Protein AF-A0A2C9LHH4-F1 (afdb_monomer)

Structure (mmCIF, N/CA/C/O backbone):
data_AF-A0A2C9LHH4-F1
#
_entry.id   AF-A0A2C9LHH4-F1
#
loop_
_atom_site.group_PDB
_atom_site.id
_atom_site.type_symbol
_atom_site.label_atom_id
_atom_site.label_alt_id
_atom_site.label_comp_id
_atom_site.label_asym_id
_atom_site.label_entity_id
_atom_site.label_seq_id
_atom_site.pdbx_PDB_ins_code
_atom_site.Cartn_x
_atom_site.Cartn_y
_atom_site.Cartn_z
_atom_site.occupancy
_atom_site.B_iso_or_equiv
_atom_site.auth_seq_id
_atom_site.auth_comp_id
_atom_site.auth_asym_id
_atom_site.auth_atom_id
_atom_site.pdbx_PDB_model_num
ATOM 1 N N . MET A 1 1 ? -11.444 32.254 -51.076 1.00 38.38 1 MET A N 1
ATOM 2 C CA . MET A 1 1 ? -11.412 30.851 -51.534 1.00 38.38 1 MET A CA 1
ATOM 3 C C . MET A 1 1 ? -9.967 30.468 -51.794 1.00 38.38 1 MET A C 1
ATOM 5 O O . MET A 1 1 ? -9.450 30.752 -52.862 1.00 38.38 1 MET A O 1
ATOM 9 N N . VAL A 1 2 ? -9.313 29.890 -50.790 1.00 32.88 2 VAL A N 1
ATOM 10 C CA . VAL A 1 2 ? -8.103 29.078 -50.950 1.00 32.88 2 VAL A CA 1
ATOM 11 C C . VAL A 1 2 ? -8.390 27.844 -50.107 1.00 32.88 2 VAL A C 1
ATOM 13 O O . VAL A 1 2 ? -8.566 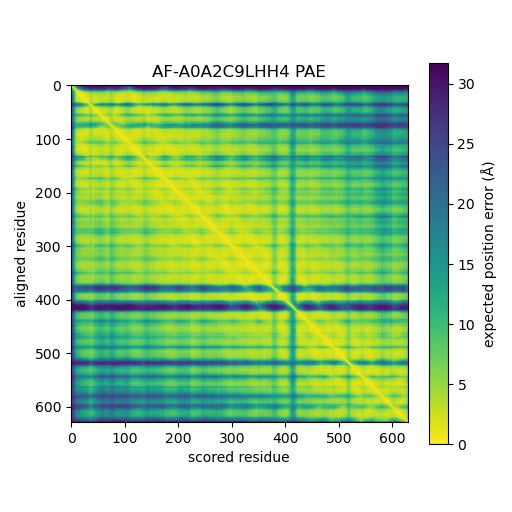27.957 -48.899 1.00 32.88 2 VAL A O 1
ATOM 16 N N . SER A 1 3 ? -8.608 26.716 -50.774 1.00 35.03 3 SER A N 1
ATOM 17 C CA . SER A 1 3 ? -8.897 25.426 -50.159 1.00 35.03 3 SER A CA 1
ATOM 18 C C . SER A 1 3 ? -7.601 24.826 -49.623 1.00 35.03 3 SER A C 1
ATOM 20 O O . SER A 1 3 ? -6.717 24.470 -50.403 1.00 35.03 3 SER A O 1
ATOM 22 N N . SER A 1 4 ? -7.494 24.700 -48.305 1.00 37.16 4 SER A N 1
ATOM 23 C CA . SER A 1 4 ? -6.552 23.794 -47.659 1.00 37.16 4 SER A CA 1
ATOM 24 C C . SER A 1 4 ? -7.013 22.361 -47.927 1.00 37.16 4 SER A C 1
ATOM 26 O O . SER A 1 4 ? -7.948 21.869 -47.301 1.00 37.16 4 SER A O 1
ATOM 28 N N . HIS A 1 5 ? -6.393 21.701 -48.904 1.00 37.91 5 HIS A N 1
ATOM 29 C CA . HIS A 1 5 ? -6.433 20.247 -48.984 1.00 37.91 5 HIS A CA 1
ATOM 30 C C . HIS A 1 5 ? -5.605 19.694 -47.820 1.00 37.91 5 HIS A C 1
ATOM 32 O O . HIS A 1 5 ? -4.391 19.551 -47.933 1.00 37.91 5 HIS A O 1
ATOM 38 N N . GLU A 1 6 ? -6.261 19.406 -46.698 1.00 41.66 6 GLU A N 1
ATOM 39 C CA . GLU A 1 6 ? -5.778 18.401 -45.755 1.00 41.66 6 GLU A CA 1
ATOM 40 C C . GLU A 1 6 ? -5.826 17.058 -46.488 1.00 41.66 6 GLU A C 1
ATOM 42 O O . GLU A 1 6 ? -6.879 16.449 -46.668 1.00 41.66 6 GLU A O 1
ATOM 47 N N . THR A 1 7 ? -4.682 16.624 -47.010 1.00 43.25 7 THR A N 1
ATOM 48 C CA . THR A 1 7 ? -4.471 15.227 -47.377 1.00 43.25 7 THR A CA 1
ATOM 49 C C . THR A 1 7 ? -4.511 14.417 -46.088 1.00 43.25 7 THR A C 1
ATOM 51 O O . THR A 1 7 ? -3.506 14.317 -45.389 1.00 43.25 7 THR A O 1
ATOM 54 N N . THR A 1 8 ? -5.681 13.879 -45.754 1.00 52.53 8 THR A N 1
ATOM 55 C CA . THR A 1 8 ? -5.843 12.862 -44.715 1.00 52.53 8 THR A CA 1
ATOM 56 C C . THR A 1 8 ? -4.966 11.670 -45.098 1.00 52.53 8 THR A C 1
ATOM 58 O O . THR A 1 8 ? -5.272 10.959 -46.058 1.00 52.53 8 THR A O 1
ATOM 61 N N . VAL A 1 9 ? -3.833 11.498 -44.416 1.00 60.69 9 VAL A N 1
ATOM 62 C CA . VAL A 1 9 ? -2.991 10.303 -44.546 1.00 60.69 9 VAL A CA 1
ATOM 63 C C . VAL A 1 9 ? -3.861 9.099 -44.176 1.00 60.69 9 VAL A C 1
ATOM 65 O O . VAL A 1 9 ? -4.566 9.138 -43.170 1.00 60.69 9 VAL A O 1
ATOM 68 N N . ASP A 1 10 ? -3.870 8.057 -45.006 1.00 70.50 10 ASP A N 1
ATOM 69 C CA . ASP A 1 10 ? -4.602 6.824 -44.709 1.00 70.50 10 ASP A CA 1
ATOM 70 C C . ASP A 1 10 ? -3.857 6.045 -43.612 1.00 70.50 10 ASP A C 1
ATOM 72 O O . ASP A 1 10 ? -2.883 5.341 -43.875 1.00 70.50 10 ASP A O 1
ATOM 76 N N . ILE A 1 11 ? -4.286 6.233 -42.361 1.00 79.88 11 ILE A N 1
ATOM 77 C CA . ILE A 1 11 ? -3.689 5.624 -41.159 1.00 79.88 11 ILE A CA 1
ATOM 78 C C . ILE A 1 11 ? -4.316 4.239 -40.879 1.00 79.88 11 ILE A C 1
ATOM 80 O O . ILE A 1 11 ? -3.871 3.518 -39.991 1.00 79.88 11 ILE A O 1
ATOM 84 N N . SER A 1 12 ? -5.302 3.790 -41.668 1.00 84.31 12 SER A N 1
ATOM 85 C CA . SER A 1 12 ? -5.981 2.500 -41.444 1.00 84.31 12 SER A CA 1
ATOM 86 C C . SER A 1 12 ? -5.024 1.300 -41.488 1.00 84.31 12 SER A C 1
ATOM 88 O O . SER A 1 12 ? -5.122 0.384 -40.665 1.00 84.31 12 SER A O 1
ATOM 90 N N . GLY A 1 13 ? -4.042 1.338 -42.394 1.00 89.88 13 GLY A N 1
ATOM 91 C CA . GLY A 1 13 ? -2.984 0.331 -42.475 1.00 89.88 13 GLY A CA 1
ATOM 92 C C . GLY A 1 13 ? -2.048 0.349 -41.263 1.00 89.88 13 GLY A C 1
ATOM 93 O O . GLY A 1 13 ? -1.623 -0.712 -40.812 1.00 89.88 13 GLY A O 1
ATOM 94 N N . LEU A 1 14 ? -1.771 1.530 -40.697 1.00 89.94 14 LEU A N 1
ATOM 95 C CA . LEU A 1 14 ? -0.956 1.662 -39.488 1.00 89.94 14 LEU A CA 1
ATOM 96 C C . LEU A 1 14 ? -1.701 1.132 -38.258 1.00 89.94 14 LEU A C 1
ATOM 98 O O . LEU A 1 14 ? -1.107 0.402 -37.476 1.00 89.94 14 LEU A O 1
ATOM 102 N N . HIS A 1 15 ? -2.995 1.427 -38.118 1.00 90.44 15 HIS A N 1
ATOM 103 C CA . HIS A 1 15 ? -3.811 0.877 -37.032 1.00 90.44 15 HIS A CA 1
ATOM 104 C C . HIS A 1 15 ? -3.910 -0.649 -37.098 1.00 90.44 15 HIS A C 1
ATOM 106 O O . HIS A 1 15 ? -3.752 -1.314 -36.081 1.00 90.44 15 HIS A O 1
ATOM 112 N N . SER A 1 16 ? -4.102 -1.209 -38.297 1.00 92.50 16 SER A N 1
ATOM 113 C CA . SER A 1 16 ? -4.125 -2.668 -38.482 1.00 92.50 16 SER A CA 1
ATOM 114 C C . SER A 1 16 ? -2.784 -3.298 -38.092 1.00 92.50 16 SER A C 1
ATOM 116 O O . SER A 1 16 ? -2.749 -4.297 -37.385 1.00 92.50 16 SER A O 1
ATOM 118 N N . LEU A 1 17 ? -1.671 -2.666 -38.482 1.00 94.00 17 LEU A N 1
ATOM 119 C CA . LEU A 1 17 ? -0.335 -3.110 -38.091 1.00 94.00 17 LEU A CA 1
ATOM 120 C C . LEU A 1 17 ? -0.108 -3.013 -36.573 1.00 94.00 17 LEU A C 1
ATOM 122 O O . LEU A 1 17 ? 0.501 -3.905 -35.991 1.00 94.00 17 LEU A O 1
ATOM 126 N N . GLN A 1 18 ? -0.571 -1.943 -35.925 1.00 93.69 18 GLN A N 1
ATOM 127 C CA . GLN A 1 18 ? -0.469 -1.775 -34.472 1.00 93.69 18 GLN A CA 1
ATOM 128 C C . GLN A 1 18 ? -1.250 -2.864 -33.727 1.00 93.69 18 GLN A C 1
ATOM 130 O O . GLN A 1 18 ? -0.746 -3.391 -32.739 1.00 93.69 18 GLN A O 1
ATOM 135 N N . GLU A 1 19 ? -2.427 -3.239 -34.229 1.00 95.00 19 GLU A N 1
ATOM 136 C CA . GLU A 1 19 ? -3.234 -4.336 -33.688 1.00 95.00 19 GLU A CA 1
ATOM 137 C C . GLU A 1 19 ? -2.517 -5.687 -33.845 1.00 95.00 19 GLU A C 1
ATOM 139 O O . GLU A 1 19 ? -2.386 -6.443 -32.882 1.00 95.00 19 GLU A O 1
ATOM 144 N N . ASP A 1 20 ? -1.961 -5.963 -35.030 1.00 95.56 20 ASP A N 1
ATOM 145 C CA . ASP A 1 20 ? -1.180 -7.179 -35.283 1.00 95.56 20 ASP A CA 1
ATOM 146 C C . ASP A 1 20 ? 0.039 -7.274 -34.347 1.00 95.56 20 ASP A C 1
ATOM 148 O O . ASP A 1 20 ? 0.337 -8.344 -33.803 1.00 95.56 20 ASP A O 1
ATOM 152 N N . ILE A 1 21 ? 0.741 -6.155 -34.132 1.00 95.44 21 ILE A N 1
ATOM 153 C CA . ILE A 1 21 ? 1.886 -6.071 -33.215 1.00 95.44 21 ILE A CA 1
ATOM 154 C C . ILE A 1 21 ? 1.430 -6.298 -31.772 1.00 95.44 21 ILE A C 1
ATOM 156 O O . ILE A 1 21 ? 2.043 -7.104 -31.072 1.00 95.44 21 ILE A O 1
ATOM 160 N N . HIS A 1 22 ? 0.355 -5.637 -31.337 1.00 95.88 22 HIS A N 1
ATOM 161 C CA . HIS A 1 22 ? -0.205 -5.779 -29.995 1.00 95.88 22 HIS A CA 1
ATOM 162 C C . HIS A 1 22 ? -0.493 -7.250 -29.662 1.00 95.88 22 HIS A C 1
ATOM 164 O O . HIS A 1 22 ? 0.057 -7.790 -28.698 1.00 95.88 22 HIS A O 1
ATOM 170 N N . TRP A 1 23 ? -1.262 -7.938 -30.511 1.00 97.12 23 TRP A N 1
ATOM 171 C CA . TRP A 1 23 ? -1.578 -9.354 -30.310 1.00 97.12 23 TRP A CA 1
ATOM 172 C C . TRP A 1 23 ? -0.347 -10.254 -30.388 1.00 97.12 23 TRP A C 1
ATOM 174 O O . TRP A 1 23 ? -0.231 -11.202 -29.612 1.00 97.12 23 TRP A O 1
ATOM 184 N N . SER A 1 24 ? 0.599 -9.954 -31.280 1.00 96.69 24 SER A N 1
ATOM 185 C CA . SER A 1 24 ? 1.842 -10.724 -31.388 1.00 96.69 24 SER A CA 1
ATOM 186 C C . SER A 1 24 ? 2.678 -10.648 -30.108 1.00 96.69 24 SER A C 1
ATOM 188 O O . SER A 1 24 ? 3.210 -11.669 -29.670 1.00 96.69 24 SER A O 1
ATOM 190 N N . ILE A 1 25 ? 2.768 -9.468 -29.483 1.00 96.06 25 ILE A N 1
ATOM 191 C CA . ILE A 1 25 ? 3.493 -9.279 -28.219 1.00 96.06 25 ILE A CA 1
ATOM 192 C C . ILE A 1 25 ? 2.766 -9.993 -27.075 1.00 96.06 25 ILE A C 1
ATOM 194 O O . ILE A 1 25 ? 3.412 -10.708 -26.310 1.00 96.06 25 ILE A O 1
ATOM 198 N N . LEU A 1 26 ? 1.435 -9.883 -26.988 1.00 95.44 26 LEU A N 1
ATOM 199 C CA . LEU A 1 26 ? 0.646 -10.593 -25.973 1.00 95.44 26 LEU A CA 1
ATOM 200 C C . LEU A 1 26 ? 0.826 -12.112 -26.057 1.00 95.44 26 LEU A C 1
ATOM 202 O O . LEU A 1 26 ? 1.041 -12.775 -25.040 1.00 95.44 26 LEU A O 1
ATOM 206 N N . VAL A 1 27 ? 0.770 -12.672 -27.268 1.00 95.69 27 VAL A N 1
ATOM 207 C CA . VAL A 1 27 ? 0.985 -14.108 -27.492 1.00 95.69 27 VAL A CA 1
ATOM 208 C C . VAL A 1 27 ? 2.413 -14.503 -27.121 1.00 95.69 27 VAL A C 1
ATOM 210 O O . VAL A 1 27 ? 2.605 -15.528 -26.471 1.00 95.69 27 VAL A O 1
ATOM 213 N N . ALA A 1 28 ? 3.414 -13.697 -27.487 1.00 94.94 28 ALA A N 1
ATOM 214 C CA . ALA A 1 28 ? 4.804 -13.968 -27.136 1.00 94.94 28 ALA A CA 1
ATOM 215 C C . ALA A 1 28 ? 5.045 -13.925 -25.617 1.00 94.94 28 ALA A C 1
ATOM 217 O O . ALA A 1 28 ? 5.685 -14.831 -25.090 1.00 94.94 28 ALA A O 1
ATOM 218 N N . GLY A 1 29 ? 4.499 -12.931 -24.908 1.00 92.62 29 GLY A N 1
ATOM 219 C CA . GLY A 1 29 ? 4.633 -12.799 -23.452 1.00 92.62 29 GLY A CA 1
ATOM 220 C C . GLY A 1 29 ? 4.033 -13.975 -22.689 1.00 92.62 29 GLY A C 1
ATOM 221 O O . GLY A 1 29 ? 4.702 -14.564 -21.844 1.00 92.62 29 GLY A O 1
ATOM 222 N N . ASN A 1 30 ? 2.814 -14.384 -23.053 1.00 91.94 30 ASN A N 1
ATOM 223 C CA . ASN A 1 30 ? 2.145 -15.532 -22.431 1.00 91.94 30 ASN A CA 1
ATOM 224 C C . ASN A 1 30 ? 2.767 -16.885 -22.816 1.00 91.94 30 ASN A C 1
ATOM 226 O O . ASN A 1 30 ? 2.586 -17.868 -22.106 1.00 91.94 30 ASN A O 1
ATOM 230 N N . LEU A 1 31 ? 3.470 -16.966 -23.950 1.00 93.56 31 LEU A N 1
ATOM 231 C CA . LEU A 1 31 ? 4.183 -18.177 -24.359 1.00 93.56 31 LEU A CA 1
ATOM 232 C C . LEU A 1 31 ? 5.524 -18.324 -23.635 1.00 93.56 31 LEU A C 1
ATOM 234 O O . LEU A 1 31 ? 5.946 -19.445 -23.350 1.00 93.56 31 LEU A O 1
ATOM 238 N N . LEU A 1 32 ? 6.221 -17.208 -23.412 1.00 92.06 32 LEU A N 1
ATOM 239 C CA . LEU A 1 32 ? 7.575 -17.204 -22.868 1.00 92.06 32 LEU A CA 1
ATOM 240 C C . LEU A 1 32 ? 7.605 -17.284 -21.344 1.00 92.06 32 LEU A C 1
ATOM 242 O O . LEU A 1 32 ? 8.550 -17.872 -20.826 1.00 92.06 32 LEU A O 1
ATOM 246 N N . ALA A 1 33 ? 6.622 -16.724 -20.644 1.00 88.62 33 ALA A N 1
ATOM 247 C CA . ALA A 1 33 ? 6.578 -16.704 -19.186 1.00 88.62 33 ALA A CA 1
ATOM 248 C C . ALA A 1 33 ? 5.159 -16.976 -18.671 1.00 88.62 33 ALA A C 1
ATOM 250 O O . ALA A 1 33 ? 4.174 -16.520 -19.266 1.00 88.62 33 ALA A O 1
ATOM 251 N N . ASP A 1 34 ? 5.070 -17.693 -17.551 1.00 82.12 34 ASP A N 1
ATOM 252 C CA . ASP A 1 34 ? 3.823 -17.891 -16.805 1.00 82.12 34 ASP A CA 1
ATOM 253 C C . ASP A 1 34 ? 3.424 -16.606 -16.049 1.00 82.12 34 ASP A C 1
ATOM 255 O O . ASP A 1 34 ? 4.143 -15.610 -16.090 1.00 82.12 34 ASP A O 1
ATOM 259 N N . GLY A 1 35 ? 2.206 -16.566 -15.498 1.00 69.81 35 GLY A N 1
ATOM 260 C CA . GLY A 1 35 ? 1.691 -15.381 -14.800 1.00 69.81 35 GLY A CA 1
ATOM 261 C C . GLY A 1 35 ? 2.098 -15.332 -13.333 1.00 69.81 35 GLY A C 1
ATOM 262 O O . GLY A 1 35 ? 2.216 -16.378 -12.699 1.00 69.81 35 GLY A O 1
ATOM 263 N N . ASP A 1 36 ? 2.236 -14.117 -12.809 1.00 62.34 36 ASP A N 1
ATOM 264 C CA . ASP A 1 36 ? 2.684 -13.832 -11.443 1.00 62.34 36 ASP A CA 1
ATOM 265 C C . ASP A 1 36 ? 1.547 -13.920 -10.417 1.00 62.34 36 ASP A C 1
ATOM 267 O O . ASP A 1 36 ? 1.238 -12.966 -9.706 1.00 62.34 36 ASP A O 1
ATOM 271 N N . ASP A 1 37 ? 0.902 -15.082 -10.311 1.00 60.22 37 ASP A N 1
ATOM 272 C CA . ASP A 1 37 ? -0.078 -15.338 -9.248 1.00 60.22 37 ASP A CA 1
ATOM 273 C C . ASP A 1 37 ? 0.614 -15.950 -8.013 1.00 60.22 37 ASP A C 1
ATOM 275 O O . ASP A 1 37 ? 0.409 -17.111 -7.656 1.00 60.22 37 ASP A O 1
ATOM 279 N N . GLY A 1 38 ? 1.443 -15.148 -7.334 1.00 63.16 38 GLY A N 1
ATOM 280 C CA . GLY A 1 38 ? 1.939 -15.422 -5.974 1.00 63.16 38 GLY A CA 1
ATOM 281 C C . GLY A 1 38 ? 3.236 -16.234 -5.831 1.00 63.16 38 GLY A C 1
ATOM 282 O O . GLY A 1 38 ? 3.714 -16.384 -4.705 1.00 63.16 38 GLY A O 1
ATOM 283 N N . GLU A 1 39 ? 3.833 -16.717 -6.923 1.00 73.69 39 GLU A N 1
ATOM 284 C CA . GLU A 1 39 ? 5.153 -17.371 -6.949 1.00 73.69 39 GLU A CA 1
ATOM 285 C C . GLU A 1 39 ? 6.101 -16.643 -7.915 1.00 73.69 39 GLU A C 1
ATOM 287 O O . GLU A 1 39 ? 5.645 -15.930 -8.804 1.00 73.69 39 GLU A O 1
ATOM 292 N N . THR A 1 40 ? 7.420 -16.816 -7.751 1.00 74.88 40 THR A N 1
ATOM 293 C CA . THR A 1 40 ? 8.404 -16.279 -8.704 1.00 74.88 40 THR A CA 1
ATOM 294 C C . THR A 1 40 ? 8.192 -16.938 -10.072 1.00 74.88 40 THR A C 1
ATOM 296 O O . THR A 1 40 ? 8.244 -18.172 -10.152 1.00 74.88 40 THR A O 1
ATOM 299 N N . PRO A 1 41 ? 7.990 -16.169 -11.152 1.00 82.75 41 PRO A N 1
ATOM 300 C CA . PRO A 1 41 ? 7.796 -16.743 -12.472 1.00 82.75 41 PRO A CA 1
ATOM 301 C C . PRO A 1 41 ? 9.078 -17.435 -12.929 1.00 82.75 41 PRO A C 1
ATOM 303 O O . PRO A 1 41 ? 10.193 -16.968 -12.703 1.00 82.75 41 PRO A O 1
ATOM 306 N N . SER A 1 42 ? 8.916 -18.572 -13.596 1.00 84.44 42 SER A N 1
ATOM 307 C CA . SER A 1 42 ? 10.030 -19.365 -14.112 1.00 84.44 42 SER A CA 1
ATOM 308 C C . SER A 1 42 ? 9.902 -19.558 -15.617 1.00 84.44 42 SER A C 1
ATOM 310 O O . SER A 1 42 ? 8.825 -19.405 -16.199 1.00 84.44 42 SER A O 1
ATOM 312 N N . ILE A 1 43 ? 11.009 -19.909 -16.273 1.00 89.81 43 ILE A N 1
ATOM 313 C CA . ILE A 1 43 ? 10.975 -20.270 -17.689 1.00 89.81 43 ILE A CA 1
ATOM 314 C C . ILE A 1 43 ? 10.189 -21.582 -17.835 1.00 89.81 43 ILE A C 1
ATOM 316 O O . ILE A 1 43 ? 10.610 -22.605 -17.277 1.00 89.81 43 ILE A O 1
ATOM 320 N N . PRO A 1 44 ? 9.123 -21.623 -18.660 1.00 91.50 44 PRO A N 1
ATOM 321 C CA . PRO A 1 44 ? 8.356 -22.838 -18.869 1.00 91.50 44 PRO A CA 1
ATOM 322 C C . PRO A 1 44 ? 9.246 -23.994 -19.335 1.00 91.50 44 PRO A C 1
ATOM 324 O O . PRO A 1 44 ? 10.045 -23.874 -20.272 1.00 91.50 44 PRO A O 1
ATOM 327 N N . SER A 1 45 ? 9.081 -25.165 -18.715 1.00 89.56 45 SER A N 1
ATOM 328 C CA . SER A 1 45 ? 9.953 -26.325 -18.972 1.00 89.56 45 SER A CA 1
ATOM 329 C C . SER A 1 45 ? 9.978 -26.774 -20.443 1.00 89.56 45 SER A C 1
ATOM 331 O O . SER A 1 45 ? 10.973 -27.336 -20.909 1.00 89.56 45 SER A O 1
ATOM 333 N N . SER A 1 46 ? 8.902 -26.520 -21.194 1.00 92.00 46 SER A N 1
ATOM 334 C CA . SER A 1 46 ? 8.810 -26.758 -22.638 1.00 92.00 46 SER A CA 1
ATOM 335 C C . SER A 1 46 ? 9.762 -25.857 -23.433 1.00 92.00 46 SER A C 1
ATOM 337 O O . SER A 1 46 ? 10.445 -26.350 -24.332 1.00 92.00 46 SER A O 1
ATOM 339 N N . ILE A 1 47 ? 9.855 -24.575 -23.072 1.00 93.56 47 ILE A N 1
ATOM 340 C CA . ILE A 1 47 ? 10.737 -23.581 -23.696 1.00 93.56 47 ILE A CA 1
ATOM 341 C C . ILE A 1 47 ? 12.201 -23.905 -23.394 1.00 93.56 47 ILE A C 1
ATOM 343 O O . ILE A 1 47 ? 13.020 -23.954 -24.316 1.00 93.56 47 ILE A O 1
ATOM 347 N N . MET A 1 48 ? 12.518 -24.232 -22.136 1.00 91.38 48 MET A N 1
ATOM 348 C CA . MET A 1 48 ? 13.873 -24.621 -21.733 1.00 91.38 48 MET A CA 1
ATOM 349 C C . MET A 1 48 ? 14.366 -25.849 -22.514 1.00 91.38 48 MET A C 1
ATOM 351 O O . MET A 1 48 ? 15.416 -25.812 -23.159 1.00 91.38 48 MET A O 1
ATOM 355 N N . LYS A 1 49 ? 13.563 -26.925 -22.551 1.00 93.06 49 LYS A N 1
ATOM 356 C CA . LYS A 1 49 ? 13.878 -28.148 -23.314 1.00 93.06 49 LYS A CA 1
ATOM 357 C C . LYS A 1 49 ? 14.021 -27.881 -24.807 1.00 93.06 49 LYS A C 1
ATOM 359 O O . LYS A 1 49 ? 14.876 -28.482 -25.461 1.00 93.06 49 LYS A O 1
ATOM 364 N N . TYR A 1 50 ? 13.194 -26.993 -25.353 1.00 93.94 50 TYR A N 1
ATOM 365 C CA . TYR A 1 50 ? 13.278 -26.620 -26.756 1.00 93.94 50 TYR A CA 1
ATOM 366 C C . TYR A 1 50 ? 14.607 -25.920 -27.068 1.00 93.94 50 TYR A C 1
ATOM 368 O O . TYR A 1 50 ? 15.314 -26.378 -27.967 1.00 93.94 50 TYR A O 1
ATOM 376 N N . SER A 1 51 ? 15.012 -24.912 -26.289 1.00 93.06 51 SER A N 1
ATOM 377 C CA . SER A 1 51 ? 16.313 -24.242 -26.458 1.00 93.06 51 SER A CA 1
ATOM 378 C C . SER A 1 51 ? 17.490 -25.222 -26.302 1.00 93.06 51 SER A C 1
ATOM 380 O O . SER A 1 51 ? 18.380 -25.271 -27.155 1.00 93.06 51 SER A O 1
ATOM 382 N N . ILE A 1 52 ? 17.447 -26.119 -25.305 1.00 92.94 52 ILE A N 1
ATOM 383 C CA . ILE A 1 52 ? 18.460 -27.178 -25.126 1.00 92.94 52 ILE A CA 1
ATOM 384 C C . ILE A 1 52 ? 18.550 -28.078 -26.368 1.00 92.94 52 ILE A C 1
ATOM 386 O O . ILE A 1 52 ? 19.650 -28.384 -26.835 1.00 92.94 52 ILE A O 1
ATOM 390 N N . SER A 1 53 ? 17.413 -28.478 -26.948 1.00 92.31 53 SER A N 1
ATOM 391 C CA . SER A 1 53 ? 17.381 -29.348 -28.133 1.00 92.31 53 SER A CA 1
ATOM 392 C C . SER A 1 53 ? 18.027 -28.714 -29.370 1.00 92.31 53 SER A C 1
ATOM 394 O O . SER A 1 53 ? 18.635 -29.420 -30.178 1.00 92.31 53 SER A O 1
ATOM 396 N N . GLN A 1 54 ? 17.929 -27.388 -29.500 1.00 89.50 54 GLN A N 1
ATOM 397 C CA . GLN A 1 54 ? 18.445 -26.643 -30.646 1.00 89.50 54 GLN A CA 1
ATOM 398 C C . GLN A 1 54 ? 19.925 -26.270 -30.503 1.00 89.50 54 GLN A C 1
ATOM 400 O O . GLN A 1 54 ? 20.562 -25.959 -31.507 1.00 89.50 54 GLN A O 1
ATOM 405 N N . SER A 1 55 ? 20.503 -26.366 -29.299 1.00 86.62 55 SER A N 1
ATOM 406 C CA . SER A 1 55 ? 21.893 -25.974 -28.991 1.00 86.62 55 SER A CA 1
ATOM 407 C C . SER A 1 55 ? 22.955 -26.511 -29.966 1.00 86.62 55 SER A C 1
ATOM 409 O O . SER A 1 55 ? 23.970 -25.861 -30.191 1.00 86.62 55 SER A O 1
ATOM 411 N N . LYS A 1 56 ? 22.721 -27.674 -30.591 1.00 84.94 56 LYS A N 1
ATOM 412 C CA . LYS A 1 56 ? 23.637 -28.309 -31.560 1.00 84.94 56 LYS A CA 1
ATOM 413 C C . LYS A 1 56 ? 23.718 -27.599 -32.914 1.00 84.94 56 LYS A C 1
ATOM 415 O O . LYS A 1 56 ? 24.673 -27.830 -33.651 1.00 84.94 56 LYS A O 1
ATOM 420 N N . TYR A 1 57 ? 22.710 -26.804 -33.258 1.00 85.25 57 TYR A N 1
ATOM 421 C CA . TYR A 1 57 ? 22.565 -26.143 -34.559 1.00 85.25 57 TYR A CA 1
ATOM 422 C C . TYR A 1 57 ? 22.750 -24.623 -34.470 1.00 85.25 57 TYR A C 1
ATOM 424 O O . TYR A 1 57 ? 22.646 -23.931 -35.480 1.00 85.25 57 TYR A O 1
ATOM 432 N N . ILE A 1 58 ? 23.016 -24.108 -33.267 1.00 89.25 58 ILE A N 1
ATOM 433 C CA . ILE A 1 58 ? 23.066 -22.679 -32.965 1.00 89.25 58 ILE A CA 1
ATOM 434 C C . ILE A 1 58 ? 24.517 -22.209 -32.845 1.00 89.25 58 ILE A C 1
ATOM 436 O O . ILE A 1 58 ? 25.359 -22.879 -32.248 1.00 89.25 58 ILE A O 1
ATOM 440 N N . ASP A 1 59 ? 24.789 -21.011 -33.358 1.00 89.12 59 ASP A N 1
ATOM 441 C CA . ASP A 1 59 ? 25.991 -20.244 -33.044 1.00 89.12 59 ASP A CA 1
ATOM 442 C C . ASP A 1 59 ? 25.685 -19.255 -31.908 1.00 89.12 59 ASP A C 1
ATOM 444 O O . ASP A 1 59 ? 24.885 -18.318 -32.044 1.00 89.12 59 ASP A O 1
ATOM 448 N N . LEU A 1 60 ? 26.340 -19.465 -30.766 1.00 88.06 60 LEU A N 1
ATOM 449 C CA . LEU A 1 60 ? 26.181 -18.631 -29.578 1.00 88.06 60 LEU A CA 1
ATOM 450 C C . LEU A 1 60 ? 26.578 -17.171 -29.839 1.00 88.06 60 LEU A C 1
ATOM 452 O O . LEU A 1 60 ? 25.908 -16.258 -29.362 1.00 88.06 60 LEU A O 1
ATOM 456 N N . ASN A 1 61 ? 27.620 -16.927 -30.636 1.00 88.81 61 ASN A N 1
ATOM 457 C CA . ASN A 1 61 ? 28.083 -15.567 -30.912 1.00 88.81 61 ASN A CA 1
ATOM 458 C C . ASN A 1 61 ? 27.077 -14.805 -31.776 1.00 88.81 61 ASN A C 1
ATOM 460 O O . ASN A 1 61 ? 26.826 -13.624 -31.537 1.00 88.81 61 ASN A O 1
ATOM 464 N N . LEU A 1 62 ? 26.475 -15.477 -32.765 1.00 87.88 62 LEU A N 1
ATOM 465 C CA . LEU A 1 62 ? 25.397 -14.886 -33.562 1.00 87.88 62 LEU A CA 1
ATOM 466 C C . LEU A 1 62 ? 24.166 -14.604 -32.702 1.00 87.88 62 LEU A C 1
ATOM 468 O O . LEU A 1 62 ? 23.550 -13.551 -32.853 1.00 87.88 62 LEU A O 1
ATOM 472 N N . THR A 1 63 ? 23.852 -15.500 -31.767 1.00 88.75 63 THR A N 1
ATOM 473 C CA . THR A 1 63 ? 22.736 -15.341 -30.828 1.00 88.75 63 THR A CA 1
ATOM 474 C C . THR A 1 63 ? 22.912 -14.110 -29.939 1.00 88.75 63 THR A C 1
ATOM 476 O O . THR A 1 63 ? 22.032 -13.250 -29.895 1.00 88.75 63 THR A O 1
ATOM 479 N N . LEU A 1 64 ? 24.082 -13.962 -29.312 1.00 87.62 64 LEU A N 1
ATOM 480 C CA . LEU A 1 64 ? 24.406 -12.791 -28.494 1.00 87.62 64 LEU A CA 1
ATOM 481 C C . LEU A 1 64 ? 24.444 -11.503 -29.324 1.00 87.62 64 LEU A C 1
ATOM 483 O O . LEU A 1 64 ? 23.971 -10.466 -28.867 1.00 87.62 64 LEU A O 1
ATOM 487 N N . LYS A 1 65 ? 24.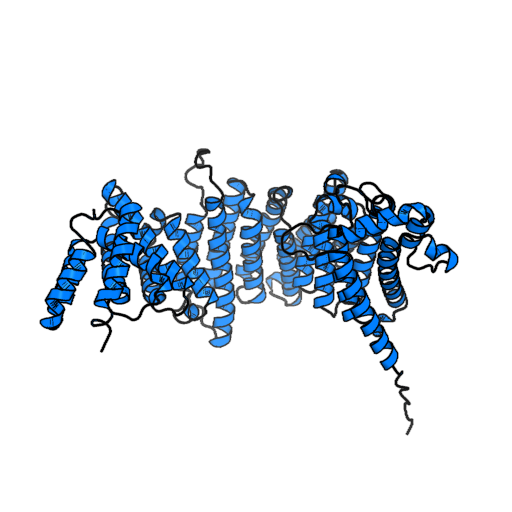935 -11.571 -30.568 1.00 87.19 65 LYS A N 1
ATOM 488 C CA . LYS A 1 65 ? 24.951 -10.424 -31.480 1.00 87.19 65 LYS A CA 1
ATOM 489 C C . LYS A 1 65 ? 23.542 -9.963 -31.852 1.00 87.19 65 LYS A C 1
ATOM 491 O O . LYS A 1 65 ? 23.312 -8.757 -31.874 1.00 87.19 65 LYS A O 1
ATOM 496 N N . ILE A 1 66 ? 22.608 -10.878 -32.146 1.00 87.31 66 ILE A N 1
ATOM 497 C CA . ILE A 1 66 ? 21.203 -10.507 -32.400 1.00 87.31 66 ILE A CA 1
ATOM 498 C C . ILE A 1 66 ? 20.628 -9.772 -31.191 1.00 87.31 66 ILE A C 1
ATOM 500 O O . ILE A 1 66 ? 19.995 -8.733 -31.366 1.00 87.31 66 ILE A O 1
ATOM 504 N N . LEU A 1 67 ? 20.859 -10.306 -29.991 1.00 86.81 67 LEU A N 1
ATOM 505 C CA . LEU A 1 67 ? 20.342 -9.730 -28.757 1.00 86.81 67 LEU A CA 1
ATOM 506 C C . LEU A 1 67 ? 20.883 -8.312 -28.533 1.00 86.81 67 LEU A C 1
ATOM 508 O O . LEU A 1 67 ? 20.104 -7.393 -28.320 1.00 86.81 67 LEU A O 1
ATOM 512 N N . SER A 1 68 ? 22.200 -8.122 -28.656 1.00 85.12 68 SER A N 1
ATOM 513 C CA . SER A 1 68 ? 22.870 -6.853 -28.347 1.00 85.12 68 SER A CA 1
ATOM 514 C C . SER A 1 68 ? 22.785 -5.793 -29.455 1.00 85.12 68 SER A C 1
ATOM 516 O O . SER A 1 68 ? 23.392 -4.729 -29.330 1.00 85.12 68 SER A O 1
ATOM 518 N N . SER A 1 69 ? 22.119 -6.079 -30.580 1.00 86.75 69 SER A N 1
ATOM 519 C CA . SER A 1 69 ? 21.989 -5.143 -31.707 1.00 86.75 69 SER A CA 1
ATOM 520 C C . SER A 1 69 ? 20.562 -5.090 -32.272 1.00 86.75 69 SER A C 1
ATOM 522 O O . SER A 1 69 ? 20.343 -5.396 -33.447 1.00 86.75 69 SER A O 1
ATOM 524 N N . PRO A 1 70 ? 19.572 -4.654 -31.467 1.00 84.38 70 PRO A N 1
ATOM 525 C CA . PRO A 1 70 ? 18.165 -4.654 -31.872 1.00 84.38 70 PRO A CA 1
ATOM 526 C C . PRO A 1 70 ? 17.891 -3.788 -33.117 1.00 84.38 70 PRO A C 1
ATOM 528 O O . PRO A 1 70 ? 17.015 -4.121 -33.914 1.00 84.38 70 PRO A O 1
ATOM 531 N N . GLY A 1 71 ? 18.682 -2.735 -33.351 1.00 79.62 71 GLY A N 1
ATOM 532 C CA . GLY A 1 71 ? 18.556 -1.859 -34.523 1.00 79.62 71 GLY A CA 1
ATOM 533 C C . GLY A 1 71 ? 19.094 -2.432 -35.842 1.00 79.62 71 GLY A C 1
ATOM 534 O O . GLY A 1 71 ? 18.855 -1.854 -36.903 1.00 79.62 71 GLY A O 1
ATOM 535 N N . HIS A 1 72 ? 19.809 -3.563 -35.823 1.00 79.69 72 HIS A N 1
ATOM 536 C CA . HIS A 1 72 ? 20.390 -4.166 -37.025 1.00 79.69 72 HIS A CA 1
ATOM 537 C C . HIS A 1 72 ? 19.657 -5.449 -37.434 1.00 79.69 72 HIS A C 1
ATOM 539 O O . HIS A 1 72 ? 19.505 -6.395 -36.661 1.00 79.69 72 HIS A O 1
ATOM 545 N N . LYS A 1 73 ? 19.236 -5.510 -38.703 1.00 75.56 73 LYS A N 1
ATOM 546 C CA . LYS A 1 73 ? 18.731 -6.747 -39.315 1.00 75.56 73 LYS A CA 1
ATOM 547 C C . LYS A 1 73 ? 19.911 -7.648 -39.677 1.00 75.56 73 LYS A C 1
ATOM 549 O O . LYS A 1 73 ? 20.879 -7.172 -40.269 1.00 75.56 73 LYS A O 1
ATOM 554 N N . LEU A 1 74 ? 19.830 -8.932 -39.332 1.00 70.69 74 LEU A N 1
ATOM 555 C CA . LEU A 1 74 ? 20.779 -9.928 -39.828 1.00 70.69 74 LEU A CA 1
ATOM 556 C C . LEU A 1 74 ? 20.340 -10.456 -41.193 1.00 70.69 74 LEU A C 1
ATOM 558 O O . LEU A 1 74 ? 19.164 -10.394 -41.550 1.00 70.69 74 LEU A O 1
ATOM 562 N N . ASP A 1 75 ? 21.290 -11.015 -41.944 1.00 74.69 75 ASP A N 1
ATOM 563 C CA . ASP A 1 75 ? 20.949 -11.747 -43.160 1.00 74.69 75 ASP A CA 1
ATOM 564 C C . ASP A 1 75 ? 20.108 -12.988 -42.805 1.00 74.69 75 ASP A C 1
ATOM 566 O O . ASP A 1 75 ? 20.477 -13.719 -41.877 1.00 74.69 75 ASP A O 1
ATOM 570 N N . PRO A 1 76 ? 19.056 -13.312 -43.582 1.00 73.31 76 PRO A N 1
ATOM 571 C CA . PRO A 1 76 ? 18.165 -14.443 -43.301 1.00 73.31 76 PRO A CA 1
ATOM 572 C C . PRO A 1 76 ? 18.879 -15.793 -43.130 1.00 73.31 76 PRO A C 1
ATOM 574 O O . PRO A 1 76 ? 18.422 -16.655 -42.384 1.00 73.31 76 PRO A O 1
ATOM 577 N N . ALA A 1 77 ? 20.026 -15.981 -43.792 1.00 70.69 77 ALA A N 1
ATOM 578 C CA . ALA A 1 77 ? 20.840 -17.191 -43.672 1.00 70.69 77 ALA A CA 1
ATOM 579 C C . ALA A 1 77 ? 21.471 -17.359 -42.276 1.00 70.69 77 ALA A C 1
ATOM 581 O O . ALA A 1 77 ? 21.631 -18.481 -41.805 1.00 70.69 77 ALA A O 1
ATOM 582 N N . HIS A 1 78 ? 21.807 -16.255 -41.605 1.00 76.38 78 HIS A N 1
ATOM 583 C CA . HIS A 1 78 ? 22.395 -16.265 -40.264 1.00 76.38 78 HIS A CA 1
ATOM 584 C C . HIS A 1 78 ? 21.323 -16.345 -39.166 1.00 76.38 78 HIS A C 1
ATOM 586 O O . HIS A 1 78 ? 21.609 -16.831 -38.076 1.00 76.38 78 HIS A O 1
ATOM 592 N N . GLU A 1 79 ? 20.079 -15.942 -39.454 1.00 76.56 79 GLU A N 1
ATOM 593 C CA . GLU A 1 79 ? 18.954 -16.024 -38.509 1.00 76.56 79 GLU A CA 1
ATOM 594 C C . GLU A 1 79 ? 18.492 -17.457 -38.213 1.00 76.56 79 GLU A C 1
ATOM 596 O O . GLU A 1 79 ? 17.820 -17.681 -37.204 1.00 76.56 79 GLU A O 1
ATOM 601 N N . MET A 1 80 ? 18.817 -18.424 -39.079 1.00 79.00 80 MET A N 1
ATOM 602 C CA . MET A 1 80 ? 18.504 -19.843 -38.853 1.00 79.00 80 MET A CA 1
ATOM 603 C C . MET A 1 80 ? 19.452 -20.504 -37.844 1.00 79.00 80 MET A C 1
ATOM 605 O O . MET A 1 80 ? 19.096 -21.528 -37.272 1.00 79.00 80 MET A O 1
ATOM 609 N N . ASN A 1 81 ? 20.618 -19.898 -37.600 1.00 86.00 81 ASN A N 1
ATOM 610 C CA . ASN A 1 81 ? 21.636 -20.397 -36.673 1.00 86.00 81 ASN A CA 1
ATOM 611 C C . ASN A 1 81 ? 21.568 -19.700 -35.303 1.00 86.00 81 ASN A C 1
ATOM 613 O O . ASN A 1 81 ? 22.515 -19.788 -34.527 1.00 86.00 81 ASN A O 1
ATOM 617 N N . VAL A 1 82 ? 20.491 -18.966 -35.014 1.00 89.31 82 VAL A N 1
ATOM 618 C CA . VAL A 1 82 ? 20.274 -18.306 -33.721 1.00 89.31 82 VAL A CA 1
ATOM 619 C C . VAL A 1 82 ? 19.255 -19.082 -32.906 1.00 89.31 82 VAL A C 1
ATOM 621 O O . VAL A 1 82 ? 18.299 -19.624 -33.464 1.00 89.31 82 VAL A O 1
ATOM 624 N N . ASP A 1 83 ? 19.448 -19.109 -31.586 1.00 92.56 83 ASP A N 1
ATOM 625 C CA . ASP A 1 83 ? 18.471 -19.691 -30.675 1.00 92.56 83 ASP A CA 1
ATOM 626 C C . ASP A 1 83 ? 17.068 -19.102 -30.922 1.00 92.56 83 ASP A C 1
ATOM 628 O O . ASP A 1 83 ? 16.895 -17.880 -30.857 1.00 92.56 83 ASP A O 1
ATOM 632 N N . PRO A 1 84 ? 16.051 -19.931 -31.228 1.00 91.88 84 PRO A N 1
ATOM 633 C CA . PRO A 1 84 ? 14.747 -19.404 -31.609 1.00 91.88 84 PRO A CA 1
ATOM 634 C C . PRO A 1 84 ? 14.021 -18.662 -30.480 1.00 91.88 84 PRO A C 1
ATOM 636 O O . PRO A 1 84 ? 13.218 -17.780 -30.784 1.00 91.88 84 PRO A O 1
ATOM 639 N N . VAL A 1 85 ? 14.292 -19.000 -29.213 1.00 93.94 85 VAL A N 1
ATOM 640 C CA . VAL A 1 85 ? 13.701 -18.332 -28.042 1.00 93.94 85 VAL A CA 1
ATOM 641 C C . VAL A 1 85 ? 14.298 -16.934 -27.919 1.00 93.94 85 VAL A C 1
ATOM 643 O O . VAL A 1 85 ? 13.566 -15.947 -27.903 1.00 93.94 85 VAL A O 1
ATOM 646 N N . ILE A 1 86 ? 15.628 -16.826 -27.962 1.00 92.19 86 ILE A N 1
ATOM 647 C CA . ILE A 1 86 ? 16.323 -15.529 -27.927 1.00 92.19 86 ILE A CA 1
ATOM 648 C C . ILE A 1 86 ? 15.980 -14.688 -29.158 1.00 92.19 86 ILE A C 1
ATOM 650 O O . ILE A 1 86 ? 15.839 -13.475 -29.052 1.00 92.19 86 ILE A O 1
ATOM 654 N N . ARG A 1 87 ? 15.778 -15.308 -30.325 1.00 92.00 87 ARG A N 1
ATOM 655 C CA . ARG A 1 87 ? 15.339 -14.600 -31.534 1.00 92.00 87 ARG A CA 1
ATOM 656 C C . ARG A 1 87 ? 13.953 -13.971 -31.370 1.00 92.00 87 ARG A C 1
ATOM 658 O O . ARG A 1 87 ? 13.743 -12.875 -31.887 1.00 92.00 87 ARG A O 1
ATOM 665 N N . LEU A 1 88 ? 13.028 -14.642 -30.678 1.00 93.19 88 LEU A N 1
ATOM 666 C CA . LEU A 1 88 ? 11.702 -14.098 -30.372 1.00 93.19 88 LEU A CA 1
ATOM 667 C C . LEU A 1 88 ? 11.802 -12.924 -29.387 1.00 93.19 88 LEU A C 1
ATOM 669 O O . LEU A 1 88 ? 11.251 -11.863 -29.663 1.00 93.19 88 LEU A O 1
ATOM 673 N N . ILE A 1 89 ? 12.578 -13.077 -28.309 1.00 94.25 89 ILE A N 1
ATOM 674 C CA . ILE A 1 89 ? 12.842 -12.002 -27.335 1.00 94.25 89 ILE A CA 1
ATOM 675 C C . ILE A 1 89 ? 13.467 -10.788 -28.038 1.00 94.25 89 ILE A C 1
ATOM 677 O O . ILE A 1 89 ? 12.998 -9.657 -27.909 1.00 94.25 89 ILE A O 1
ATOM 681 N N . ALA A 1 90 ? 14.485 -11.028 -28.866 1.00 92.25 90 ALA A N 1
ATOM 682 C CA . ALA A 1 90 ? 15.158 -9.981 -29.613 1.00 92.25 90 ALA A CA 1
ATOM 683 C C . ALA A 1 90 ? 14.213 -9.263 -30.581 1.00 92.25 90 ALA A C 1
ATOM 685 O O . ALA A 1 90 ? 14.369 -8.063 -30.763 1.00 92.25 90 ALA A O 1
ATOM 686 N N . ALA A 1 91 ? 13.225 -9.945 -31.178 1.00 92.12 91 ALA A N 1
ATOM 687 C CA . ALA A 1 91 ? 12.232 -9.306 -32.044 1.00 92.12 91 ALA A CA 1
ATOM 688 C C . ALA A 1 91 ? 11.428 -8.224 -31.305 1.00 92.12 91 ALA A C 1
ATOM 690 O O . ALA A 1 91 ? 11.174 -7.165 -31.878 1.00 92.12 91 ALA A O 1
ATOM 691 N N . ILE A 1 92 ? 11.108 -8.447 -30.028 1.00 93.94 92 ILE A N 1
ATOM 692 C CA . ILE A 1 92 ? 10.431 -7.452 -29.189 1.00 93.94 92 ILE A CA 1
ATOM 693 C C . ILE A 1 92 ? 11.392 -6.316 -28.828 1.00 93.94 92 ILE A C 1
ATOM 695 O O . ILE A 1 92 ? 11.018 -5.152 -28.934 1.00 93.94 92 ILE A O 1
ATOM 699 N N . PHE A 1 93 ? 12.666 -6.609 -28.545 1.00 94.56 93 PHE A N 1
ATOM 700 C CA . PHE A 1 93 ? 13.677 -5.556 -28.367 1.00 94.56 93 PHE A CA 1
ATOM 701 C C . PHE A 1 93 ? 13.861 -4.708 -29.633 1.00 94.56 93 PHE A C 1
ATOM 703 O O . PHE A 1 93 ? 14.061 -3.498 -29.537 1.00 94.56 93 PHE A O 1
ATOM 710 N N . ARG A 1 94 ? 13.726 -5.294 -30.832 1.00 92.81 94 ARG A N 1
ATOM 711 C CA . ARG A 1 94 ? 13.697 -4.516 -32.083 1.00 92.81 94 ARG A CA 1
ATOM 712 C C . ARG A 1 94 ? 12.490 -3.589 -32.137 1.00 92.81 94 ARG A C 1
ATOM 714 O O . ARG A 1 94 ? 12.628 -2.473 -32.618 1.00 92.81 94 ARG A O 1
ATOM 721 N N . MET A 1 95 ? 11.328 -4.021 -31.650 1.00 92.69 95 MET A N 1
ATOM 722 C CA . MET A 1 95 ? 10.147 -3.158 -31.583 1.00 92.69 95 MET A CA 1
ATOM 723 C C . MET A 1 95 ? 10.366 -1.984 -30.619 1.00 92.69 95 MET A C 1
ATOM 725 O O . MET A 1 95 ? 10.072 -0.845 -30.977 1.00 92.69 95 MET A O 1
ATOM 729 N N . CYS A 1 96 ? 10.969 -2.229 -29.450 1.00 94.19 96 CYS A N 1
ATOM 730 C CA . CYS A 1 96 ? 11.377 -1.162 -28.531 1.00 94.19 96 CYS A CA 1
ATOM 731 C C . CYS A 1 96 ? 12.311 -0.151 -29.211 1.00 94.19 96 CYS A C 1
ATOM 733 O O . CYS A 1 96 ? 12.142 1.054 -29.041 1.00 94.19 96 CYS A O 1
ATOM 735 N N . GLU A 1 97 ? 13.272 -0.640 -29.999 1.00 92.88 97 GLU A N 1
ATOM 736 C CA . GLU A 1 97 ? 14.211 0.194 -30.750 1.00 92.88 97 GLU A CA 1
ATOM 737 C C . GLU A 1 97 ? 13.517 1.000 -31.858 1.00 92.88 97 GLU A C 1
ATOM 739 O O . GLU A 1 97 ? 13.817 2.177 -32.039 1.00 92.88 97 GLU A O 1
ATOM 744 N N . VAL A 1 98 ? 12.546 0.411 -32.563 1.00 92.25 98 VAL A N 1
ATOM 745 C CA . VAL A 1 98 ? 11.718 1.127 -33.549 1.00 92.25 98 VAL A CA 1
ATOM 746 C C . VAL A 1 98 ? 10.946 2.266 -32.884 1.00 92.25 98 VAL A C 1
ATOM 748 O O . VAL A 1 98 ? 10.942 3.379 -33.410 1.00 92.25 98 VAL A O 1
ATOM 751 N N . GLU A 1 99 ? 10.334 2.027 -31.720 1.00 92.25 99 GLU A N 1
ATOM 752 C CA . GLU A 1 99 ? 9.671 3.094 -30.964 1.00 92.25 99 GLU A CA 1
ATOM 753 C C . GLU A 1 99 ? 10.662 4.168 -30.506 1.00 92.25 99 GLU A C 1
ATOM 755 O O . GLU A 1 99 ? 10.375 5.352 -30.650 1.00 92.25 99 GLU A O 1
ATOM 760 N N . ASN A 1 100 ? 11.839 3.788 -30.001 1.00 91.31 100 ASN A N 1
ATOM 761 C CA . ASN A 1 100 ? 12.855 4.747 -29.561 1.00 91.31 100 ASN A CA 1
ATOM 762 C C . ASN A 1 100 ? 13.346 5.625 -30.721 1.00 91.31 100 ASN A C 1
ATOM 764 O O . ASN A 1 100 ? 13.422 6.842 -30.580 1.00 91.31 100 ASN A O 1
ATOM 768 N N . GLN A 1 101 ? 13.602 5.041 -31.892 1.00 90.94 101 GLN A N 1
ATOM 769 C CA . GLN A 1 101 ? 14.002 5.794 -33.084 1.00 90.94 101 GLN A CA 1
ATOM 770 C C . GLN A 1 101 ? 12.883 6.712 -33.587 1.00 90.94 101 GLN A C 1
ATOM 772 O O . GLN A 1 101 ? 13.149 7.834 -34.019 1.00 90.94 101 GLN A O 1
ATOM 777 N N . ALA A 1 102 ? 11.624 6.272 -33.509 1.00 91.06 102 ALA A N 1
ATOM 778 C CA . ALA A 1 102 ? 10.480 7.126 -33.814 1.00 91.06 102 ALA A CA 1
ATOM 779 C C . ALA A 1 102 ? 10.373 8.301 -32.826 1.00 91.06 102 ALA A C 1
ATOM 781 O O . ALA A 1 102 ? 10.126 9.430 -33.254 1.00 91.06 102 ALA A O 1
ATOM 782 N N . ILE A 1 103 ? 10.635 8.060 -31.537 1.00 89.38 103 ILE A N 1
ATOM 783 C CA . ILE A 1 103 ? 10.693 9.093 -30.495 1.00 89.38 103 ILE A CA 1
ATOM 784 C C . ILE A 1 103 ? 11.808 10.105 -30.781 1.00 89.38 103 ILE A C 1
ATOM 786 O O . ILE A 1 103 ? 11.569 11.315 -30.782 1.00 89.38 103 ILE A O 1
ATOM 790 N N . GLU A 1 104 ? 13.016 9.634 -31.091 1.00 88.69 104 GLU A N 1
ATOM 791 C CA . GLU A 1 104 ? 14.156 10.490 -31.445 1.00 88.69 104 GLU A CA 1
ATOM 792 C C . GLU A 1 104 ? 13.884 11.324 -32.706 1.00 88.69 104 GLU A C 1
ATOM 794 O O . GLU A 1 104 ? 14.255 12.499 -32.779 1.00 88.69 104 GLU A O 1
ATOM 799 N N . ALA A 1 105 ? 13.167 10.747 -33.674 1.00 91.75 105 ALA A N 1
ATOM 800 C CA . ALA A 1 105 ? 12.718 11.422 -34.887 1.00 91.75 105 ALA A CA 1
ATOM 801 C C . ALA A 1 105 ? 11.505 12.352 -34.675 1.00 91.75 105 ALA A C 1
ATOM 803 O O . ALA A 1 105 ? 11.071 12.999 -35.629 1.00 91.75 105 ALA A O 1
ATOM 804 N N . LYS A 1 106 ? 10.974 12.454 -33.446 1.00 89.12 106 LYS A N 1
ATOM 805 C CA . LYS A 1 106 ? 9.774 13.232 -33.083 1.00 89.12 106 LYS A CA 1
ATOM 806 C C . LYS A 1 106 ? 8.507 12.798 -33.830 1.00 89.12 106 LYS A C 1
ATOM 808 O O . LYS A 1 106 ? 7.645 13.621 -34.123 1.00 89.12 106 LYS A O 1
ATOM 813 N N . LEU A 1 107 ? 8.381 11.505 -34.117 1.00 89.44 107 LEU A N 1
ATOM 814 C CA . LEU A 1 107 ? 7.227 10.885 -34.778 1.00 89.44 107 LEU A CA 1
ATOM 815 C C . LEU A 1 107 ? 6.229 10.290 -33.768 1.00 89.44 107 LEU A C 1
ATOM 817 O O . LEU A 1 107 ? 5.544 9.315 -34.067 1.00 89.44 107 LEU A O 1
ATOM 821 N N . ASN A 1 108 ? 6.142 10.887 -32.575 1.00 85.44 108 ASN A N 1
ATOM 822 C CA . ASN A 1 108 ? 5.341 10.394 -31.447 1.00 85.44 108 ASN A CA 1
ATOM 823 C C . ASN A 1 108 ? 3.855 10.234 -31.802 1.00 85.44 108 ASN A C 1
ATOM 825 O O . ASN A 1 108 ? 3.208 9.311 -31.328 1.00 85.44 108 ASN A O 1
ATOM 829 N N . GLU A 1 109 ? 3.335 11.095 -32.682 1.00 85.88 109 GLU A N 1
ATOM 830 C CA . GLU A 1 109 ? 1.936 11.086 -33.135 1.00 85.88 109 GLU A CA 1
ATOM 831 C C . GLU A 1 109 ? 1.543 9.801 -33.889 1.00 85.88 109 GLU A C 1
ATOM 833 O O . GLU A 1 109 ? 0.360 9.494 -34.008 1.00 85.88 109 GLU A O 1
ATOM 838 N N . PHE A 1 110 ? 2.522 9.042 -34.396 1.00 87.75 110 PHE A N 1
ATOM 839 C CA . PHE A 1 110 ? 2.298 7.786 -35.120 1.00 87.75 110 PHE A CA 1
ATOM 840 C C . PHE A 1 110 ? 2.507 6.539 -34.253 1.00 87.75 110 PHE A C 1
ATOM 842 O O . PHE A 1 110 ? 2.313 5.416 -34.728 1.00 87.75 110 PHE A O 1
ATOM 849 N N . LEU A 1 111 ? 2.920 6.712 -32.997 1.00 90.81 111 LEU A N 1
ATOM 850 C CA . LEU A 1 111 ? 3.066 5.615 -32.050 1.00 90.81 111 LEU A CA 1
ATOM 851 C C . LEU A 1 111 ? 1.733 5.330 -31.360 1.00 90.81 111 LEU A C 1
ATOM 853 O O . LEU A 1 111 ? 0.894 6.213 -31.198 1.00 90.81 111 LEU A O 1
ATOM 857 N N . SER A 1 112 ? 1.537 4.074 -30.963 1.00 92.38 112 SER A N 1
ATOM 858 C CA . SER A 1 112 ? 0.340 3.660 -30.236 1.00 92.38 112 SER A CA 1
ATOM 859 C C . SER A 1 112 ? 0.671 3.499 -28.754 1.00 92.38 112 SER A C 1
ATOM 861 O O . SER A 1 112 ? 1.481 2.625 -28.431 1.00 92.38 112 SER A O 1
ATOM 863 N N . PRO A 1 113 ? 0.030 4.261 -27.847 1.00 92.62 113 PRO A N 1
ATOM 864 C CA . PRO A 1 113 ? 0.243 4.093 -26.411 1.00 92.62 113 PRO A CA 1
ATOM 865 C C . PRO A 1 113 ? -0.156 2.691 -25.935 1.00 92.62 113 PRO A C 1
ATOM 867 O O . PRO A 1 113 ? 0.478 2.151 -25.034 1.00 92.62 113 PRO A O 1
ATOM 870 N N . GLN A 1 114 ? -1.138 2.056 -26.590 1.00 93.50 114 GLN A N 1
ATOM 871 C CA . GLN A 1 114 ? -1.534 0.674 -26.306 1.00 93.50 114 GLN A CA 1
ATOM 872 C C . GLN A 1 114 ? -0.406 -0.316 -26.624 1.00 93.50 114 GLN A C 1
ATOM 874 O O . GLN A 1 114 ? -0.131 -1.221 -25.837 1.00 93.50 114 GLN A O 1
ATOM 879 N N . VAL A 1 115 ? 0.274 -0.144 -27.764 1.00 94.56 115 VAL A N 1
ATOM 880 C CA . VAL A 1 115 ? 1.420 -0.992 -28.129 1.00 94.56 115 VAL A CA 1
ATOM 881 C C . VAL A 1 115 ? 2.570 -0.767 -27.151 1.00 94.56 115 VAL A C 1
ATOM 883 O O . VAL A 1 115 ? 3.121 -1.744 -26.651 1.00 94.56 115 VAL A O 1
ATOM 886 N N . SER A 1 116 ? 2.872 0.486 -26.801 1.00 95.00 116 SER A N 1
ATOM 887 C CA . SER A 1 116 ? 3.903 0.799 -25.806 1.00 95.00 116 SER A CA 1
ATOM 888 C C . SER A 1 116 ? 3.578 0.216 -24.421 1.00 95.00 116 SER A C 1
ATOM 890 O O . SER A 1 116 ? 4.468 -0.339 -23.784 1.00 95.00 116 SER A O 1
ATOM 892 N N . SER A 1 117 ? 2.316 0.256 -23.976 1.00 94.56 117 SER A N 1
ATOM 893 C CA . SER A 1 117 ? 1.872 -0.368 -22.712 1.00 94.56 117 SER A CA 1
ATOM 894 C C . SER A 1 117 ? 2.052 -1.885 -22.758 1.00 94.56 117 SER A C 1
ATOM 896 O O . SER A 1 117 ? 2.621 -2.480 -21.849 1.00 94.56 117 SER A O 1
ATOM 898 N N . THR A 1 118 ? 1.717 -2.509 -23.889 1.00 95.31 118 THR A N 1
ATOM 899 C CA . THR A 1 118 ? 1.922 -3.953 -24.099 1.00 95.31 118 THR A CA 1
ATOM 900 C C . THR A 1 118 ? 3.401 -4.336 -24.099 1.00 95.31 118 THR A C 1
ATOM 902 O O . THR A 1 118 ? 3.764 -5.411 -23.629 1.00 95.31 118 THR A O 1
ATOM 905 N N . ILE A 1 119 ? 4.268 -3.465 -24.622 1.00 96.00 119 ILE A N 1
ATOM 906 C CA . ILE A 1 119 ? 5.721 -3.641 -24.556 1.00 96.00 119 ILE A CA 1
ATOM 907 C C . ILE A 1 119 ? 6.199 -3.573 -23.104 1.00 96.00 119 ILE A C 1
ATOM 909 O O . ILE A 1 119 ? 6.983 -4.431 -22.712 1.00 96.00 119 ILE A O 1
ATOM 913 N N . MET A 1 120 ? 5.735 -2.600 -22.311 1.00 95.75 120 MET A N 1
ATOM 914 C CA . MET A 1 120 ? 6.117 -2.492 -20.896 1.00 95.75 120 MET A CA 1
ATOM 915 C C . MET A 1 120 ? 5.656 -3.706 -20.095 1.00 95.75 120 MET A C 1
ATOM 917 O O . MET A 1 120 ? 6.493 -4.343 -19.463 1.00 95.75 120 MET A O 1
ATOM 921 N N . TRP A 1 121 ? 4.391 -4.104 -20.248 1.00 94.38 121 TRP A N 1
ATOM 922 C CA . TRP A 1 121 ? 3.843 -5.331 -19.664 1.00 94.38 121 TRP A CA 1
ATOM 923 C C . TRP A 1 121 ? 4.656 -6.576 -20.050 1.00 94.38 121 TRP A C 1
ATOM 925 O O . TRP A 1 121 ? 4.953 -7.429 -19.215 1.00 94.38 121 TRP A O 1
ATOM 935 N N . TYR A 1 122 ? 5.052 -6.692 -21.324 1.00 95.12 122 TYR A N 1
ATOM 936 C CA . TYR A 1 122 ? 5.894 -7.802 -21.762 1.00 95.12 122 TYR A CA 1
ATOM 937 C C . TYR A 1 122 ? 7.259 -7.764 -21.074 1.00 95.12 122 TYR A C 1
ATOM 939 O O . TYR A 1 122 ? 7.734 -8.806 -20.636 1.00 95.12 122 TYR A O 1
ATOM 947 N N . LEU A 1 123 ? 7.908 -6.596 -21.022 1.00 95.38 123 LEU A N 1
ATOM 948 C CA . LEU A 1 123 ? 9.238 -6.445 -20.431 1.00 95.38 123 LEU A CA 1
ATOM 949 C C . LEU A 1 123 ? 9.230 -6.757 -18.936 1.00 95.38 123 LEU A C 1
ATOM 951 O O . LEU A 1 123 ? 10.183 -7.374 -18.474 1.00 95.38 123 LEU A O 1
ATOM 955 N N . GLU A 1 124 ? 8.172 -6.372 -18.224 1.00 92.56 124 GLU A N 1
ATOM 956 C CA . GLU A 1 124 ? 7.952 -6.638 -16.798 1.00 92.56 124 GLU A CA 1
ATOM 957 C C . GLU A 1 124 ? 7.934 -8.145 -16.553 1.00 92.56 124 GLU A C 1
ATOM 959 O O . GLU A 1 124 ? 8.912 -8.708 -16.051 1.00 92.56 124 GLU A O 1
ATOM 964 N N . ARG A 1 125 ? 6.925 -8.813 -17.117 1.00 91.00 125 ARG A N 1
ATOM 965 C CA . ARG A 1 125 ? 6.737 -10.265 -17.049 1.00 91.00 125 ARG A CA 1
ATOM 966 C C . ARG A 1 125 ? 7.961 -11.050 -17.526 1.00 91.00 125 ARG A C 1
ATOM 968 O O . ARG A 1 125 ? 8.351 -12.065 -16.951 1.00 91.00 125 ARG A O 1
ATOM 975 N N . TRP A 1 126 ? 8.572 -10.614 -18.627 1.00 92.88 126 TRP A N 1
ATOM 976 C CA . TRP A 1 126 ? 9.760 -11.260 -19.179 1.00 92.88 126 TRP A CA 1
ATOM 977 C C . TRP A 1 126 ? 10.960 -11.109 -18.243 1.00 92.88 126 TRP A C 1
ATOM 979 O O . TRP A 1 126 ? 11.707 -12.070 -18.067 1.00 92.88 126 TRP A O 1
ATOM 989 N N . SER A 1 127 ? 11.164 -9.929 -17.655 1.00 92.31 127 SER A N 1
ATOM 990 C CA . SER A 1 127 ? 12.320 -9.665 -16.799 1.00 92.31 127 SER A CA 1
ATOM 991 C C . SER A 1 127 ? 12.314 -10.524 -15.540 1.00 92.31 127 SER A C 1
ATOM 993 O O . SER A 1 127 ? 13.374 -11.001 -15.141 1.00 92.31 127 SER A O 1
ATOM 995 N N . ASP A 1 128 ? 11.141 -10.799 -14.976 1.00 88.88 128 ASP A N 1
ATOM 996 C CA . ASP A 1 128 ? 11.021 -11.624 -13.777 1.00 88.88 128 ASP A CA 1
ATOM 997 C C . ASP A 1 128 ? 11.366 -13.088 -14.048 1.00 88.88 128 ASP A C 1
ATOM 999 O O . ASP A 1 128 ? 12.077 -13.714 -13.264 1.00 88.88 128 ASP A O 1
ATOM 1003 N N . ALA A 1 129 ? 10.936 -13.615 -15.198 1.00 89.44 129 ALA A N 1
ATOM 1004 C CA . ALA A 1 129 ? 11.213 -14.995 -15.572 1.00 89.44 129 ALA A CA 1
ATOM 1005 C C . ALA A 1 129 ? 12.614 -15.196 -16.162 1.00 89.44 129 ALA A C 1
ATOM 1007 O O . ALA A 1 129 ? 13.174 -16.273 -15.984 1.00 89.44 129 ALA A O 1
ATOM 1008 N N . TYR A 1 130 ? 13.157 -14.219 -16.906 1.00 91.25 130 TYR A N 1
ATOM 1009 C CA . TYR A 1 130 ? 14.355 -14.403 -17.736 1.00 91.25 130 TYR A CA 1
ATOM 1010 C C . TYR A 1 130 ? 15.611 -13.664 -17.267 1.00 91.25 130 TYR A C 1
ATOM 1012 O O . TYR A 1 130 ? 16.680 -13.893 -17.827 1.00 91.25 130 TYR A O 1
ATOM 1020 N N . LEU A 1 131 ? 15.540 -12.725 -16.325 1.00 90.44 131 LEU A N 1
ATOM 1021 C CA . LEU A 1 131 ? 16.694 -11.895 -15.972 1.00 90.44 131 LEU A CA 1
ATOM 1022 C C . LEU A 1 131 ? 17.270 -12.332 -14.622 1.00 90.44 131 LEU A C 1
ATOM 1024 O O . LEU A 1 131 ? 16.604 -12.245 -13.601 1.00 90.44 131 LEU A O 1
ATOM 1028 N N . LEU A 1 132 ? 18.544 -12.749 -14.601 1.00 86.06 132 LEU A N 1
ATOM 1029 C CA . LEU A 1 132 ? 19.250 -13.177 -13.378 1.00 86.06 132 LEU A CA 1
ATOM 1030 C C . LEU A 1 132 ? 18.611 -14.367 -12.637 1.00 86.06 132 LEU A C 1
ATOM 1032 O O . LEU A 1 132 ? 18.674 -14.435 -11.410 1.00 86.06 132 LEU A O 1
ATOM 1036 N N . HIS A 1 133 ? 18.049 -15.323 -13.369 1.00 77.62 133 HIS A N 1
ATOM 1037 C CA . HIS A 1 133 ? 17.590 -16.594 -12.802 1.00 77.62 133 HIS A CA 1
ATOM 1038 C C . HIS A 1 133 ? 18.698 -17.348 -12.058 1.00 77.62 133 HIS A C 1
ATOM 1040 O O . HIS A 1 133 ? 19.869 -17.329 -12.461 1.00 77.62 133 HIS A O 1
ATOM 1046 N N . ASP A 1 134 ? 18.293 -18.063 -11.009 1.00 75.75 134 ASP A N 1
ATOM 1047 C CA . ASP A 1 134 ? 19.160 -18.977 -10.281 1.00 75.75 134 ASP A CA 1
ATOM 1048 C C . ASP A 1 134 ? 19.249 -20.313 -11.033 1.00 75.75 134 ASP A C 1
ATOM 1050 O O . ASP A 1 134 ? 18.254 -21.007 -11.242 1.00 75.75 134 ASP A O 1
ATOM 1054 N N . GLU A 1 135 ? 20.461 -20.698 -11.438 1.00 77.31 135 GLU A N 1
ATOM 1055 C CA . GLU A 1 135 ? 20.712 -21.981 -12.105 1.00 77.31 135 GLU A CA 1
ATOM 1056 C C . GLU A 1 135 ? 20.278 -23.176 -11.239 1.00 77.31 135 GLU A C 1
ATOM 1058 O O . GLU A 1 135 ? 19.980 -24.242 -11.774 1.00 77.31 135 GLU A O 1
ATOM 1063 N N . MET A 1 136 ? 20.198 -22.999 -9.914 1.00 79.19 136 MET A N 1
ATOM 1064 C CA . MET A 1 136 ? 19.785 -24.036 -8.967 1.00 79.19 136 MET A CA 1
ATOM 1065 C C . MET A 1 136 ? 18.290 -24.370 -9.020 1.00 79.19 136 MET A C 1
ATOM 1067 O O . MET A 1 136 ? 17.892 -25.440 -8.556 1.00 79.19 136 MET A O 1
ATOM 1071 N N . GLU A 1 137 ? 17.460 -23.488 -9.579 1.00 80.19 137 GLU A N 1
ATOM 1072 C CA . GLU A 1 137 ? 16.014 -23.710 -9.719 1.00 80.19 137 GLU A CA 1
ATOM 1073 C C . GLU A 1 137 ? 15.683 -24.642 -10.896 1.00 80.19 137 GLU A C 1
ATOM 1075 O O . GLU A 1 137 ? 14.588 -25.206 -10.969 1.00 80.19 137 GLU A O 1
ATOM 1080 N N . TYR A 1 138 ? 16.646 -24.871 -11.796 1.00 83.94 138 TYR A N 1
ATOM 1081 C CA . TYR A 1 138 ? 16.459 -25.649 -13.015 1.00 83.94 138 TYR A CA 1
ATOM 1082 C C . TYR A 1 138 ? 17.257 -26.956 -12.989 1.00 83.94 138 TYR A C 1
ATOM 1084 O O . TYR A 1 138 ? 18.419 -27.020 -12.601 1.00 83.94 138 TYR A O 1
ATOM 1092 N N . THR A 1 139 ? 16.632 -28.036 -13.462 1.00 85.12 139 THR A N 1
ATOM 1093 C CA . THR A 1 139 ? 17.297 -29.350 -13.584 1.00 85.12 139 THR A CA 1
ATOM 1094 C C . THR A 1 139 ? 18.306 -29.400 -14.732 1.00 85.12 139 THR A C 1
ATOM 1096 O O . THR A 1 139 ? 19.342 -30.051 -14.621 1.00 85.12 139 THR A O 1
ATOM 1099 N N . GLU A 1 140 ? 18.004 -28.715 -15.834 1.00 84.88 140 GLU A N 1
ATOM 1100 C CA . GLU A 1 140 ? 18.863 -28.551 -17.004 1.00 84.88 140 GLU A CA 1
ATOM 1101 C C . GLU A 1 140 ? 18.690 -27.124 -17.534 1.00 84.88 140 GLU A C 1
ATOM 1103 O O . GLU A 1 140 ? 17.563 -26.629 -17.607 1.00 84.88 140 GLU A O 1
ATOM 1108 N N . MET A 1 141 ? 19.792 -26.484 -17.935 1.00 85.25 141 MET A N 1
ATOM 1109 C CA . MET A 1 141 ? 19.801 -25.098 -18.408 1.00 85.25 141 MET A CA 1
ATOM 1110 C C . MET A 1 141 ? 20.376 -24.997 -19.822 1.00 85.25 141 MET A C 1
ATOM 1112 O O . MET A 1 141 ? 21.404 -25.599 -20.145 1.00 85.25 141 MET A O 1
ATOM 1116 N N . SER A 1 142 ? 19.724 -24.208 -20.680 1.00 90.06 142 SER A N 1
ATOM 1117 C CA . SER A 1 142 ? 20.256 -23.892 -22.007 1.00 90.06 142 SER A CA 1
ATOM 1118 C C . SER A 1 142 ? 21.461 -22.960 -21.901 1.00 90.06 142 SER A C 1
ATOM 1120 O O . SER A 1 142 ? 21.367 -21.882 -21.315 1.00 90.06 142 SER A O 1
ATOM 1122 N N . LEU A 1 143 ? 22.572 -23.330 -22.551 1.00 89.69 143 LEU A N 1
ATOM 1123 C CA . LEU A 1 143 ? 23.776 -22.495 -22.627 1.00 89.69 143 LEU A CA 1
ATOM 1124 C C . LEU A 1 143 ? 23.489 -21.123 -23.254 1.00 89.69 143 LEU A C 1
ATOM 1126 O O . LEU A 1 143 ? 24.094 -20.136 -22.851 1.00 89.69 143 LEU A O 1
ATOM 1130 N N . ALA A 1 144 ? 22.578 -21.054 -24.229 1.00 90.06 144 ALA A N 1
ATOM 1131 C CA . ALA A 1 144 ? 22.245 -19.798 -24.890 1.00 90.06 144 ALA A CA 1
ATOM 1132 C C . ALA A 1 144 ? 21.524 -18.842 -23.928 1.00 90.06 144 ALA A C 1
ATOM 1134 O O . ALA A 1 144 ? 21.928 -17.691 -23.796 1.00 90.06 144 ALA A O 1
ATOM 1135 N N . LEU A 1 145 ? 20.519 -19.339 -23.196 1.00 90.75 145 LEU A N 1
ATOM 1136 C CA . LEU A 1 145 ? 19.777 -18.551 -22.207 1.00 90.75 145 LEU A CA 1
ATOM 1137 C C . LEU A 1 145 ? 20.669 -18.141 -21.026 1.00 90.75 145 LEU A C 1
ATOM 1139 O O . LEU A 1 145 ? 20.657 -16.977 -20.629 1.00 90.75 145 LEU A O 1
ATOM 1143 N N . ALA A 1 146 ? 21.501 -19.061 -20.527 1.00 89.75 146 ALA A N 1
ATOM 1144 C CA . ALA A 1 146 ? 22.452 -18.780 -19.454 1.00 89.75 146 ALA A CA 1
ATOM 1145 C C . ALA A 1 146 ? 23.495 -17.728 -19.867 1.00 89.75 146 ALA A C 1
ATOM 1147 O O . ALA A 1 146 ? 23.758 -16.794 -19.120 1.00 89.75 146 ALA A O 1
ATOM 1148 N N . ALA A 1 147 ? 24.051 -17.816 -21.079 1.00 89.38 147 ALA A N 1
ATOM 1149 C CA . ALA A 1 147 ? 25.015 -16.830 -21.568 1.00 89.38 147 ALA A CA 1
ATOM 1150 C C . ALA A 1 147 ? 24.387 -15.452 -21.845 1.00 89.38 147 ALA A C 1
ATOM 1152 O O . ALA A 1 147 ? 25.076 -14.437 -21.745 1.00 89.38 147 ALA A O 1
ATOM 1153 N N . SER A 1 148 ? 23.104 -15.409 -22.220 1.00 89.31 148 SER A N 1
ATOM 1154 C CA . SER A 1 148 ? 22.388 -14.164 -22.511 1.00 89.31 148 SER A CA 1
ATOM 1155 C C . SER A 1 148 ? 21.915 -13.430 -21.260 1.00 89.31 148 SER A C 1
ATOM 1157 O O . SER A 1 148 ? 22.039 -12.207 -21.210 1.00 89.31 148 SER A O 1
ATOM 1159 N N . PHE A 1 149 ? 21.376 -14.148 -20.272 1.00 91.50 149 PHE A N 1
ATOM 1160 C CA . PHE A 1 149 ? 20.683 -13.530 -19.137 1.00 91.50 149 PHE A CA 1
ATOM 1161 C C . PHE A 1 149 ? 21.060 -14.110 -17.760 1.00 91.50 149 PHE A C 1
ATOM 1163 O O . PHE A 1 149 ? 20.439 -13.775 -16.749 1.00 91.50 149 PHE A O 1
ATOM 1170 N N . GLY A 1 150 ? 22.071 -14.979 -17.699 1.00 87.69 150 GLY A N 1
ATOM 1171 C CA . GLY A 1 150 ? 22.588 -15.540 -16.452 1.00 87.69 150 GLY A CA 1
ATOM 1172 C C . GLY A 1 150 ? 23.380 -14.533 -15.616 1.00 87.69 150 GLY A C 1
ATOM 1173 O O . GLY A 1 150 ? 23.773 -13.459 -16.089 1.00 87.69 150 GLY A O 1
ATOM 1174 N N . MET A 1 151 ? 23.629 -14.902 -14.358 1.00 83.62 151 MET A N 1
ATOM 1175 C CA . MET A 1 151 ? 24.400 -14.087 -13.418 1.00 83.62 151 MET A CA 1
ATOM 1176 C C . MET A 1 151 ? 25.805 -13.770 -13.949 1.00 83.62 151 MET A C 1
ATOM 1178 O O . MET A 1 151 ? 26.456 -14.599 -14.577 1.00 83.62 151 MET A O 1
ATOM 1182 N N . ASP A 1 152 ? 26.266 -12.545 -13.691 1.00 83.62 152 ASP A N 1
ATOM 1183 C CA . ASP A 1 152 ? 27.601 -12.036 -14.036 1.00 83.62 152 ASP A CA 1
ATOM 1184 C C . ASP A 1 152 ? 27.938 -12.024 -15.540 1.00 83.62 152 ASP A C 1
ATOM 1186 O O . ASP A 1 152 ? 29.093 -11.827 -15.927 1.00 83.62 152 ASP A O 1
ATOM 1190 N N . THR A 1 153 ? 26.931 -12.147 -16.409 1.00 88.19 153 THR A N 1
ATOM 1191 C CA . THR A 1 153 ? 27.096 -12.000 -17.859 1.00 88.19 153 THR A CA 1
ATOM 1192 C C . THR A 1 153 ? 27.036 -10.533 -18.296 1.00 88.19 153 THR A C 1
ATOM 1194 O O . THR A 1 153 ? 26.333 -9.698 -17.717 1.00 88.19 153 THR A O 1
ATOM 1197 N N . ASP A 1 154 ? 27.747 -10.197 -19.375 1.00 86.94 154 ASP A N 1
ATOM 1198 C CA . ASP A 1 154 ? 27.632 -8.868 -19.991 1.00 86.94 154 ASP A CA 1
ATOM 1199 C C . ASP A 1 154 ? 26.271 -8.666 -20.682 1.00 86.94 154 ASP A C 1
ATOM 1201 O O . ASP A 1 154 ? 25.819 -7.529 -20.830 1.00 86.94 154 ASP A O 1
ATOM 1205 N N . GLY A 1 155 ? 25.583 -9.761 -21.034 1.00 87.38 155 GLY A N 1
ATOM 1206 C CA . GLY A 1 155 ? 24.227 -9.742 -21.581 1.00 87.38 155 GLY A CA 1
ATOM 1207 C C . GLY A 1 155 ? 23.210 -9.142 -20.610 1.00 87.38 155 GLY A C 1
ATOM 1208 O O . GLY A 1 155 ? 22.430 -8.276 -21.011 1.00 87.38 155 GLY A O 1
ATOM 1209 N N . VAL A 1 156 ? 23.279 -9.484 -19.317 1.00 90.06 156 VAL A N 1
ATOM 1210 C CA . VAL A 1 156 ? 22.417 -8.864 -18.296 1.00 90.06 156 VAL A CA 1
ATOM 1211 C C . VAL A 1 156 ? 22.711 -7.379 -18.141 1.00 90.06 156 VAL A C 1
ATOM 1213 O O . VAL A 1 156 ? 21.781 -6.577 -18.153 1.00 90.06 156 VAL A O 1
ATOM 1216 N N . LYS A 1 157 ? 23.987 -6.982 -18.032 1.00 90.12 157 LYS A N 1
ATOM 1217 C CA . LYS A 1 157 ? 24.355 -5.559 -17.893 1.00 90.12 157 LYS A CA 1
ATOM 1218 C C . LYS A 1 157 ? 23.819 -4.732 -19.058 1.00 90.12 157 LYS A C 1
ATOM 1220 O O . LYS A 1 157 ? 23.260 -3.657 -18.846 1.00 90.12 157 LYS A O 1
ATOM 1225 N N . TRP A 1 158 ? 23.981 -5.242 -20.279 1.00 92.31 158 TRP A N 1
ATOM 1226 C CA . TRP A 1 158 ? 23.456 -4.599 -21.476 1.00 92.31 158 TRP A CA 1
ATOM 1227 C C . TRP A 1 158 ? 21.926 -4.527 -21.446 1.00 92.31 158 TRP A C 1
ATOM 1229 O O . TRP A 1 158 ? 21.371 -3.455 -21.669 1.00 92.31 158 TRP A O 1
ATOM 1239 N N . THR A 1 159 ? 21.254 -5.628 -21.102 1.00 93.38 159 THR A N 1
ATOM 1240 C CA . THR A 1 159 ? 19.786 -5.709 -21.106 1.00 93.38 159 THR A CA 1
ATOM 1241 C C . THR A 1 159 ? 19.153 -4.800 -20.056 1.00 93.38 159 THR A C 1
ATOM 1243 O O . THR A 1 159 ? 18.229 -4.058 -20.372 1.00 93.38 159 THR A O 1
ATOM 1246 N N . VAL A 1 160 ? 19.689 -4.774 -18.832 1.00 94.19 160 VAL A N 1
ATOM 1247 C CA . VAL A 1 160 ? 19.240 -3.847 -17.781 1.00 94.19 160 VAL A CA 1
ATOM 1248 C C . VAL A 1 160 ? 19.387 -2.403 -18.252 1.00 94.19 160 VAL A C 1
ATOM 1250 O O . VAL A 1 160 ? 18.458 -1.611 -18.126 1.00 94.19 160 VAL A O 1
ATOM 1253 N N . ASN A 1 161 ? 20.527 -2.055 -18.854 1.00 94.38 161 ASN A N 1
ATOM 1254 C CA . ASN A 1 161 ? 20.739 -0.708 -19.371 1.00 94.38 161 ASN A CA 1
ATOM 1255 C C . ASN A 1 161 ? 19.779 -0.367 -20.524 1.00 94.38 161 ASN A C 1
ATOM 1257 O O . ASN A 1 161 ? 19.278 0.752 -20.585 1.00 94.38 161 ASN A O 1
ATOM 1261 N N . PHE A 1 162 ? 19.495 -1.324 -21.409 1.00 94.25 162 PHE A N 1
ATOM 1262 C CA . PHE A 1 162 ? 18.538 -1.174 -22.504 1.00 94.25 162 PHE A CA 1
ATOM 1263 C C . PHE A 1 162 ? 17.113 -0.920 -21.993 1.00 94.25 162 PHE A C 1
ATOM 1265 O O . PHE A 1 162 ? 16.457 0.021 -22.442 1.00 94.25 162 PHE A O 1
ATOM 1272 N N . ILE A 1 163 ? 16.649 -1.698 -21.010 1.00 95.56 163 ILE A N 1
ATOM 1273 C CA . ILE A 1 163 ? 15.319 -1.513 -20.413 1.00 95.56 163 ILE A CA 1
ATOM 1274 C C . ILE A 1 163 ? 15.232 -0.156 -19.705 1.00 95.56 163 ILE A C 1
ATOM 1276 O O . ILE A 1 163 ? 14.271 0.582 -19.911 1.00 95.56 163 ILE A O 1
ATOM 1280 N N . LEU A 1 164 ? 16.268 0.243 -18.959 1.00 95.81 164 LEU A N 1
ATOM 1281 C CA . LEU A 1 164 ? 16.313 1.568 -18.335 1.00 95.81 164 LEU A CA 1
ATOM 1282 C C . LEU A 1 164 ? 16.259 2.696 -19.375 1.00 95.81 164 LEU A C 1
ATOM 1284 O O . LEU A 1 164 ? 15.534 3.668 -19.182 1.00 95.81 164 LEU A O 1
ATOM 1288 N N . GLN A 1 165 ? 16.969 2.576 -20.502 1.00 94.44 165 GLN A N 1
ATOM 1289 C CA . GLN A 1 165 ? 16.864 3.546 -21.601 1.00 94.44 165 GLN A CA 1
ATOM 1290 C C . GLN A 1 165 ? 15.442 3.616 -22.160 1.00 94.44 165 GLN A C 1
ATOM 1292 O O . GLN A 1 165 ? 14.934 4.715 -22.396 1.00 94.44 165 GLN A O 1
ATOM 1297 N N . LYS A 1 166 ? 14.783 2.464 -22.321 1.00 94.62 166 LYS A N 1
ATOM 1298 C CA . LYS A 1 166 ? 13.395 2.386 -22.781 1.00 94.62 166 LYS A CA 1
ATOM 1299 C C . LYS A 1 166 ? 12.421 3.053 -21.802 1.00 94.62 166 LYS A C 1
ATOM 1301 O O . LYS A 1 166 ? 11.540 3.797 -22.242 1.00 94.62 166 LYS A O 1
ATOM 1306 N N . ILE A 1 167 ? 12.616 2.870 -20.495 1.00 95.25 167 ILE A N 1
ATOM 1307 C CA . ILE A 1 167 ? 11.857 3.566 -19.445 1.00 95.25 167 ILE A CA 1
ATOM 1308 C C . ILE A 1 167 ? 12.029 5.084 -19.581 1.00 95.25 167 ILE A C 1
ATOM 1310 O O . ILE A 1 167 ? 11.040 5.808 -19.685 1.00 95.25 167 ILE A O 1
ATOM 1314 N N . VAL A 1 168 ? 13.269 5.584 -19.673 1.00 93.69 168 VAL A N 1
ATOM 1315 C CA . VAL A 1 168 ? 13.525 7.033 -19.806 1.00 93.69 168 VAL A CA 1
ATOM 1316 C C . VAL A 1 168 ? 12.902 7.613 -21.076 1.00 93.69 168 VAL A C 1
ATOM 1318 O O . VAL A 1 168 ? 12.309 8.693 -21.023 1.00 93.69 168 VAL A O 1
ATOM 1321 N N . ALA A 1 169 ? 13.017 6.915 -22.208 1.00 92.56 169 ALA A N 1
ATOM 1322 C CA . ALA A 1 169 ? 12.420 7.345 -23.471 1.00 92.56 169 ALA A CA 1
ATOM 1323 C C . ALA A 1 169 ? 10.893 7.464 -23.358 1.00 92.56 169 ALA A C 1
ATOM 1325 O O . ALA A 1 169 ? 10.311 8.446 -23.816 1.00 92.56 169 ALA A O 1
ATOM 1326 N N . THR A 1 170 ? 10.261 6.505 -22.680 1.00 93.12 170 THR A N 1
ATOM 1327 C CA . THR A 1 170 ? 8.804 6.460 -22.520 1.00 93.12 170 THR A CA 1
ATOM 1328 C C . THR A 1 170 ? 8.314 7.561 -21.582 1.00 93.12 170 THR A C 1
ATOM 1330 O O . THR A 1 170 ? 7.432 8.329 -21.965 1.00 93.12 170 THR A O 1
ATOM 1333 N N . LEU A 1 171 ? 8.961 7.743 -20.423 1.00 92.94 171 LEU A N 1
ATOM 1334 C CA . LEU A 1 171 ? 8.657 8.841 -19.493 1.00 92.94 171 LEU A CA 1
ATOM 1335 C C . LEU A 1 171 ? 8.829 10.226 -20.138 1.00 92.94 171 LEU A C 1
ATOM 1337 O O . LEU A 1 171 ? 8.131 11.167 -19.777 1.00 92.94 171 LEU A O 1
ATOM 1341 N N . SER A 1 172 ? 9.743 10.356 -21.105 1.00 90.44 172 SER A N 1
ATOM 1342 C CA . SER A 1 172 ? 10.020 11.622 -21.797 1.00 90.44 172 SER A CA 1
ATOM 1343 C C . SER A 1 172 ? 8.942 12.053 -22.790 1.00 90.44 172 SER A C 1
ATOM 1345 O O . SER A 1 172 ? 8.911 13.222 -23.168 1.00 90.44 172 SER A O 1
ATOM 1347 N N . VAL A 1 173 ? 8.094 11.136 -23.251 1.00 89.50 173 VAL A N 1
ATOM 1348 C CA . VAL A 1 173 ? 7.125 11.410 -24.323 1.00 89.50 173 VAL A CA 1
ATOM 1349 C C . VAL A 1 173 ? 5.693 11.227 -23.855 1.00 89.50 173 VAL A C 1
ATOM 1351 O O . VAL A 1 173 ? 4.831 12.032 -24.196 1.00 89.50 173 VAL A O 1
ATOM 1354 N N . TRP A 1 174 ? 5.437 10.202 -23.049 1.00 88.88 174 TRP A N 1
ATOM 1355 C CA . TRP A 1 174 ? 4.087 9.759 -22.723 1.00 88.88 174 TRP A CA 1
ATOM 1356 C C . TRP A 1 174 ? 3.534 10.373 -21.437 1.00 88.88 174 TRP A C 1
ATOM 1358 O O . TRP A 1 174 ? 2.688 9.776 -20.783 1.00 88.88 174 TRP A O 1
ATOM 1368 N N . GLY A 1 175 ? 3.963 11.595 -21.098 1.00 85.38 175 GLY A N 1
ATOM 1369 C CA . GLY A 1 175 ? 3.502 12.344 -19.920 1.00 85.38 175 GLY A CA 1
ATOM 1370 C C . GLY A 1 175 ? 1.976 12.523 -19.833 1.00 85.38 175 GLY A C 1
ATOM 1371 O O . GLY A 1 175 ? 1.439 12.709 -18.745 1.00 85.38 175 GLY A O 1
ATOM 1372 N N . SER A 1 176 ? 1.275 12.454 -20.970 1.00 86.44 176 SER A N 1
ATOM 1373 C CA . SER A 1 176 ? -0.185 12.558 -21.065 1.00 86.44 176 SER A CA 1
ATOM 1374 C C . SER A 1 176 ? -0.936 11.237 -20.871 1.00 86.44 176 SER A C 1
ATOM 1376 O O . SER A 1 176 ? -2.153 11.276 -20.726 1.00 86.44 176 SER A O 1
ATOM 1378 N N . GLU A 1 177 ? -0.248 10.092 -20.865 1.00 93.06 177 GLU A N 1
ATOM 1379 C CA . GLU A 1 177 ? -0.857 8.757 -20.813 1.00 93.06 177 GLU A CA 1
ATOM 1380 C C . GLU A 1 177 ? -0.624 8.113 -19.433 1.00 93.06 177 GLU A C 1
ATOM 1382 O O . GLU A 1 177 ? 0.385 7.433 -19.225 1.00 93.06 177 GLU A O 1
ATOM 1387 N N . PRO A 1 178 ? -1.528 8.311 -18.453 1.00 91.12 178 PRO A N 1
ATOM 1388 C CA . PRO A 1 178 ? -1.278 7.937 -17.061 1.00 91.12 178 PRO A CA 1
ATOM 1389 C C . PRO A 1 178 ? -1.106 6.429 -16.858 1.00 91.12 178 PRO A C 1
ATOM 1391 O O . PRO A 1 178 ? -0.267 6.026 -16.055 1.00 91.12 178 PRO A O 1
ATOM 1394 N N . GLN A 1 179 ? -1.855 5.603 -17.598 1.00 91.81 179 GLN A N 1
ATOM 1395 C CA . GLN A 1 179 ? -1.732 4.146 -17.512 1.00 91.81 179 GLN A CA 1
ATOM 1396 C C . GLN A 1 179 ? -0.355 3.683 -17.993 1.00 91.81 179 GLN A C 1
ATOM 1398 O O . GLN A 1 179 ? 0.322 2.952 -17.285 1.00 91.81 179 GLN A O 1
ATOM 1403 N N . LEU A 1 180 ? 0.104 4.183 -19.145 1.00 95.12 180 LEU A N 1
ATOM 1404 C CA . LEU A 1 180 ? 1.411 3.825 -19.695 1.00 95.12 180 LEU A CA 1
ATOM 1405 C C . LEU A 1 180 ? 2.559 4.249 -18.770 1.00 95.12 180 LEU A C 1
ATOM 1407 O O . LEU A 1 180 ? 3.522 3.502 -18.606 1.00 95.12 180 LEU A O 1
ATOM 1411 N N . ILE A 1 181 ? 2.472 5.428 -18.145 1.00 95.94 181 ILE A N 1
ATOM 1412 C CA . ILE A 1 181 ? 3.458 5.850 -17.138 1.00 95.94 181 ILE A CA 1
ATOM 1413 C C . ILE A 1 181 ? 3.440 4.901 -15.937 1.00 95.94 181 ILE A C 1
ATOM 1415 O O . ILE A 1 181 ? 4.511 4.534 -15.462 1.00 95.94 181 ILE A O 1
ATOM 1419 N N . SER A 1 182 ? 2.253 4.504 -15.467 1.00 94.62 182 SER A N 1
ATOM 1420 C CA . SER A 1 182 ? 2.119 3.545 -14.368 1.00 94.62 182 SER A CA 1
ATOM 1421 C C . SER A 1 182 ? 2.779 2.212 -14.721 1.00 94.62 182 SER A C 1
ATOM 1423 O O . SER A 1 182 ? 3.662 1.788 -13.986 1.00 94.62 182 SER A O 1
ATOM 1425 N N . ASP A 1 183 ? 2.445 1.612 -15.869 1.00 94.12 183 ASP A N 1
ATOM 1426 C CA . ASP A 1 183 ? 3.041 0.348 -16.338 1.00 94.12 183 ASP A CA 1
ATOM 1427 C C . ASP A 1 183 ? 4.574 0.468 -16.475 1.00 94.12 183 ASP A C 1
ATOM 1429 O O . ASP A 1 183 ? 5.339 -0.422 -16.117 1.00 94.12 183 ASP A O 1
ATOM 1433 N N . THR A 1 184 ? 5.054 1.619 -16.963 1.00 96.38 184 THR A N 1
ATOM 1434 C CA . THR A 1 184 ? 6.492 1.896 -17.121 1.00 96.38 184 THR A CA 1
ATOM 1435 C C . THR A 1 184 ? 7.223 1.968 -15.778 1.00 96.38 184 THR A C 1
ATOM 1437 O O . THR A 1 184 ? 8.384 1.564 -15.675 1.00 96.38 184 THR A O 1
ATOM 1440 N N . LEU A 1 185 ? 6.589 2.555 -14.762 1.00 96.69 185 LEU A N 1
ATOM 1441 C CA . LEU A 1 185 ? 7.182 2.699 -13.438 1.00 96.69 185 LEU A CA 1
ATOM 1442 C C . LEU A 1 185 ? 7.054 1.423 -12.608 1.00 96.69 185 LEU A C 1
ATOM 1444 O O . LEU A 1 185 ? 7.960 1.172 -11.819 1.00 96.69 185 LEU A O 1
ATOM 1448 N N . GLU A 1 186 ? 6.008 0.620 -12.811 1.00 95.06 186 GLU A N 1
ATOM 1449 C CA . GLU A 1 186 ? 5.882 -0.703 -12.188 1.00 95.06 186 GLU A CA 1
ATOM 1450 C C . GLU A 1 186 ? 7.015 -1.623 -12.655 1.00 95.06 186 GLU A C 1
ATOM 1452 O O . GLU A 1 186 ? 7.790 -2.085 -11.825 1.00 95.06 186 GLU A O 1
ATOM 1457 N N . LEU A 1 187 ? 7.291 -1.675 -13.966 1.00 95.44 187 LEU A N 1
ATOM 1458 C CA . LEU A 1 187 ? 8.486 -2.338 -14.506 1.00 95.44 187 LEU A CA 1
ATOM 1459 C C . LEU A 1 187 ? 9.788 -1.893 -13.807 1.00 95.44 187 LEU A C 1
ATOM 1461 O O . LEU A 1 187 ? 10.660 -2.710 -13.503 1.00 95.44 187 LEU A O 1
ATOM 1465 N N . LEU A 1 188 ? 9.962 -0.588 -13.554 1.00 96.56 188 LEU A N 1
ATOM 1466 C CA . LEU A 1 188 ? 11.152 -0.090 -12.854 1.00 96.56 188 LEU A CA 1
ATOM 1467 C C . LEU A 1 188 ? 11.179 -0.530 -11.381 1.00 96.56 188 LEU A C 1
ATOM 1469 O O . LEU A 1 188 ? 12.262 -0.802 -10.855 1.00 96.56 188 LEU A O 1
ATOM 1473 N N . ILE A 1 189 ? 10.019 -0.575 -10.722 1.00 96.06 189 ILE A N 1
ATOM 1474 C CA . ILE A 1 189 ? 9.864 -1.077 -9.354 1.00 96.06 189 ILE A CA 1
ATOM 1475 C C . ILE A 1 189 ? 10.251 -2.553 -9.307 1.00 96.06 189 ILE A C 1
ATOM 1477 O O . ILE A 1 189 ? 11.124 -2.888 -8.511 1.00 96.06 189 ILE A O 1
ATOM 1481 N N . ASP A 1 190 ? 9.718 -3.400 -10.184 1.00 92.62 190 ASP A N 1
ATOM 1482 C CA . ASP A 1 190 ? 9.982 -4.845 -10.173 1.00 92.62 190 ASP A CA 1
ATOM 1483 C C . ASP A 1 190 ? 11.453 -5.152 -10.448 1.00 92.62 190 ASP A C 1
ATOM 1485 O O . ASP A 1 190 ? 12.086 -5.973 -9.778 1.00 92.62 190 ASP A O 1
ATOM 1489 N N . MET A 1 191 ? 12.065 -4.421 -11.385 1.00 92.75 191 MET A N 1
ATOM 1490 C CA . MET A 1 191 ? 13.511 -4.482 -11.615 1.00 92.75 191 MET A CA 1
ATOM 1491 C C . MET A 1 191 ? 14.340 -4.077 -10.385 1.00 92.75 191 MET A C 1
ATOM 1493 O O . MET A 1 191 ? 15.481 -4.525 -10.235 1.00 92.75 191 MET A O 1
ATOM 1497 N N . ALA A 1 192 ? 13.817 -3.208 -9.523 1.00 93.56 192 ALA A N 1
ATOM 1498 C CA . ALA A 1 192 ? 14.509 -2.706 -8.342 1.00 93.56 192 ALA A CA 1
ATOM 1499 C C . ALA A 1 192 ? 14.176 -3.483 -7.054 1.00 93.56 192 ALA A C 1
ATOM 1501 O O . ALA A 1 192 ? 14.971 -3.465 -6.115 1.00 93.56 192 ALA A O 1
ATOM 1502 N N . GLU A 1 193 ? 13.031 -4.161 -6.989 1.00 90.62 193 GLU A N 1
ATOM 1503 C CA . GLU A 1 193 ? 12.549 -4.863 -5.799 1.00 90.62 193 GLU A CA 1
ATOM 1504 C C . GLU A 1 193 ? 13.379 -6.119 -5.511 1.00 90.62 193 GLU A C 1
ATOM 1506 O O . GLU A 1 193 ? 13.774 -6.373 -4.366 1.00 90.62 193 GLU A O 1
ATOM 1511 N N . GLN A 1 194 ? 13.742 -6.868 -6.556 1.00 87.62 194 GLN A N 1
ATOM 1512 C CA . GLN A 1 194 ? 14.613 -8.025 -6.402 1.00 87.62 194 GLN A CA 1
ATOM 1513 C C . GLN A 1 194 ? 16.071 -7.599 -6.189 1.00 87.62 194 GLN A C 1
ATOM 1515 O O . GLN A 1 194 ? 16.718 -6.988 -7.043 1.00 87.62 194 GLN A O 1
ATOM 1520 N N . ARG A 1 195 ? 16.648 -8.012 -5.054 1.00 87.06 195 ARG A N 1
ATOM 1521 C CA . ARG A 1 195 ? 18.000 -7.609 -4.633 1.00 87.06 195 ARG A CA 1
ATOM 1522 C C . ARG A 1 195 ? 19.100 -7.929 -5.652 1.00 87.06 195 ARG A C 1
ATOM 1524 O O . ARG A 1 195 ? 20.067 -7.177 -5.745 1.00 87.06 195 ARG A O 1
ATOM 1531 N N . SER A 1 196 ? 18.990 -9.035 -6.390 1.00 88.50 196 SER A N 1
ATOM 1532 C CA . SER A 1 196 ? 19.946 -9.399 -7.447 1.00 88.50 196 SER A CA 1
ATOM 1533 C C . SER A 1 196 ? 19.917 -8.380 -8.589 1.00 88.50 196 SER A C 1
ATOM 1535 O O . SER A 1 196 ? 20.972 -7.863 -8.954 1.00 88.50 196 SER A O 1
ATOM 1537 N N . ARG A 1 197 ? 18.725 -8.028 -9.088 1.00 91.19 197 ARG A N 1
ATOM 1538 C CA . ARG A 1 197 ? 18.516 -7.042 -10.160 1.00 91.19 197 ARG A CA 1
ATOM 1539 C C . ARG A 1 197 ? 18.885 -5.625 -9.732 1.00 91.19 197 ARG A C 1
ATOM 1541 O O . ARG A 1 197 ? 19.615 -4.954 -10.463 1.00 91.19 197 ARG A O 1
ATOM 1548 N N . ALA A 1 198 ? 18.533 -5.217 -8.512 1.00 92.81 198 ALA A N 1
ATOM 1549 C CA . ALA A 1 198 ? 18.876 -3.904 -7.958 1.00 92.81 198 ALA A CA 1
ATOM 1550 C C . ALA A 1 198 ? 20.388 -3.595 -8.022 1.00 92.81 198 ALA A C 1
ATOM 1552 O O . ALA A 1 198 ? 20.803 -2.463 -8.281 1.00 92.81 198 ALA A O 1
ATOM 1553 N N . VAL A 1 199 ? 21.246 -4.609 -7.845 1.00 92.94 199 VAL A N 1
ATOM 1554 C CA . VAL A 1 199 ? 22.709 -4.458 -7.955 1.00 92.94 199 VAL A CA 1
ATOM 1555 C C . VAL A 1 199 ? 23.136 -4.063 -9.370 1.00 92.94 199 VAL A C 1
ATOM 1557 O O . VAL A 1 199 ? 24.073 -3.283 -9.517 1.00 92.94 199 VAL A O 1
ATOM 1560 N N . TYR A 1 200 ? 22.472 -4.575 -10.406 1.00 92.75 200 TYR A N 1
ATOM 1561 C CA . TYR A 1 200 ? 22.757 -4.222 -11.799 1.00 92.75 200 TYR A CA 1
ATOM 1562 C C . TYR A 1 200 ? 22.101 -2.896 -12.188 1.00 92.75 200 TYR A C 1
ATOM 1564 O O . TYR A 1 200 ? 22.741 -2.066 -12.834 1.00 92.75 200 TYR A O 1
ATOM 1572 N N . VAL A 1 201 ? 20.866 -2.657 -11.739 1.00 94.94 201 VAL A N 1
ATOM 1573 C CA . VAL A 1 201 ? 20.143 -1.394 -11.958 1.00 94.94 201 VAL A CA 1
ATOM 1574 C C . VAL A 1 201 ? 20.940 -0.215 -11.394 1.00 94.94 201 VAL A C 1
ATOM 1576 O O . VAL A 1 201 ? 21.174 0.767 -12.096 1.00 94.94 201 VAL A O 1
ATOM 1579 N N . SER A 1 202 ? 21.466 -0.345 -10.173 1.00 94.12 202 SER A N 1
ATOM 1580 C CA . SER A 1 202 ? 22.262 0.697 -9.506 1.00 94.12 202 SER A CA 1
ATOM 1581 C C . SER A 1 202 ? 23.613 1.010 -10.162 1.00 94.12 202 SER A C 1
ATOM 1583 O O . SER A 1 202 ? 24.196 2.070 -9.918 1.00 94.12 202 SER A O 1
ATOM 1585 N N . GLN A 1 203 ? 24.120 0.114 -11.012 1.00 92.62 203 GLN A N 1
ATOM 1586 C CA . GLN A 1 203 ? 25.355 0.328 -11.769 1.00 92.62 203 GLN A CA 1
ATOM 1587 C C . GLN A 1 203 ? 25.130 1.106 -13.071 1.00 92.62 203 GLN A C 1
ATOM 1589 O O . GLN A 1 203 ? 26.099 1.627 -13.625 1.00 92.62 203 GLN A O 1
ATOM 1594 N N . SER A 1 204 ? 23.892 1.193 -13.568 1.00 93.88 204 SER A N 1
ATOM 1595 C CA . SER A 1 204 ? 23.590 1.868 -14.832 1.00 93.88 204 SER A CA 1
ATOM 1596 C C . SER A 1 204 ? 23.677 3.386 -14.701 1.00 93.88 204 SER A C 1
ATOM 1598 O O . SER A 1 204 ? 22.989 3.992 -13.883 1.00 93.88 204 SER A O 1
ATOM 1600 N N . GLU A 1 205 ? 24.434 4.030 -15.590 1.00 94.06 205 GLU A N 1
ATOM 1601 C CA . GLU A 1 205 ? 24.508 5.496 -15.686 1.00 94.06 205 GLU A CA 1
ATOM 1602 C C . GLU A 1 205 ? 23.140 6.148 -15.959 1.00 94.06 205 GLU A C 1
ATOM 1604 O O . GLU A 1 205 ? 22.911 7.299 -15.583 1.00 94.06 205 GLU A O 1
ATOM 1609 N N . VAL A 1 206 ? 22.206 5.412 -16.570 1.00 93.88 206 VAL A N 1
ATOM 1610 C CA . VAL A 1 206 ? 20.851 5.892 -16.876 1.00 93.88 206 VAL A CA 1
ATOM 1611 C C . VAL A 1 206 ? 20.051 6.120 -15.595 1.00 93.88 206 VAL A C 1
ATOM 1613 O O . VAL A 1 206 ? 19.372 7.141 -15.477 1.00 93.88 206 VAL A O 1
ATOM 1616 N N . LEU A 1 207 ? 20.190 5.237 -14.600 1.00 94.88 207 LEU A N 1
ATOM 1617 C CA . LEU A 1 207 ? 19.570 5.423 -13.286 1.00 94.88 207 LEU A CA 1
ATOM 1618 C C . LEU A 1 207 ? 20.127 6.674 -12.586 1.00 94.88 207 LEU A C 1
ATOM 1620 O O . LEU A 1 207 ? 19.376 7.496 -12.064 1.00 94.88 207 LEU A O 1
ATOM 1624 N N . TRP A 1 208 ? 21.447 6.867 -12.616 1.00 95.56 208 TRP A N 1
ATOM 1625 C CA . TRP A 1 208 ? 22.089 8.047 -12.026 1.00 95.56 208 TRP A CA 1
ATOM 1626 C C . TRP A 1 208 ? 21.675 9.346 -12.723 1.00 95.56 208 TRP A C 1
ATOM 1628 O O . TRP A 1 208 ? 21.511 10.382 -12.073 1.00 95.56 208 TRP A O 1
ATOM 1638 N N . LYS A 1 209 ? 21.437 9.294 -14.038 1.00 94.44 209 LYS A N 1
ATOM 1639 C CA . LYS A 1 209 ? 20.843 10.405 -14.781 1.00 94.44 209 LYS A CA 1
ATOM 1640 C C . LYS A 1 209 ? 19.427 10.706 -14.286 1.00 94.44 209 LYS A C 1
ATOM 1642 O O . LYS A 1 209 ? 19.139 11.872 -14.040 1.00 94.44 209 LYS A O 1
ATOM 1647 N N . LEU A 1 210 ? 18.575 9.698 -14.074 1.00 94.88 210 LEU A N 1
ATOM 1648 C CA . LEU A 1 210 ? 17.237 9.891 -13.491 1.00 94.88 210 LEU A CA 1
ATOM 1649 C C . LEU A 1 210 ? 17.298 10.525 -12.093 1.00 94.88 210 LEU A C 1
ATOM 1651 O O . LEU A 1 210 ? 16.567 11.476 -11.827 1.00 94.88 210 LEU A O 1
ATOM 1655 N N . ALA A 1 211 ? 18.216 10.073 -11.233 1.00 95.12 211 ALA A N 1
ATOM 1656 C CA . ALA A 1 211 ? 18.432 10.675 -9.914 1.00 95.12 211 ALA A CA 1
ATOM 1657 C C . ALA A 1 211 ? 18.892 12.142 -10.006 1.00 95.12 211 ALA A C 1
ATOM 1659 O O . ALA A 1 211 ? 18.494 12.981 -9.200 1.00 95.12 211 ALA A O 1
ATOM 1660 N N . THR A 1 212 ? 19.704 12.470 -11.014 1.00 95.19 212 THR A N 1
ATOM 1661 C CA . THR A 1 212 ? 20.165 13.843 -11.264 1.00 95.19 212 THR A CA 1
ATOM 1662 C C . THR A 1 212 ? 19.030 14.738 -11.763 1.00 95.19 212 THR A C 1
ATOM 1664 O O . THR A 1 212 ? 18.867 15.846 -11.257 1.00 95.19 212 THR A O 1
ATOM 1667 N N . LEU A 1 213 ? 18.210 14.252 -12.703 1.00 94.12 213 LEU A N 1
ATOM 1668 C CA . LEU A 1 213 ? 17.020 14.965 -13.185 1.00 94.12 213 LEU A CA 1
ATOM 1669 C C . LEU A 1 213 ? 16.062 15.267 -12.029 1.00 94.12 213 LEU A C 1
ATOM 1671 O O . LEU A 1 213 ? 15.551 16.380 -11.918 1.00 94.12 213 LEU A O 1
ATOM 1675 N N . GLU A 1 214 ? 15.897 14.306 -11.121 1.00 93.88 214 GLU A N 1
ATOM 1676 C CA . GLU A 1 214 ? 15.113 14.484 -9.906 1.00 93.88 214 GLU A CA 1
ATOM 1677 C C . GLU A 1 214 ? 15.704 15.552 -8.969 1.00 93.88 214 GLU A C 1
ATOM 1679 O O . GLU A 1 214 ? 15.010 16.468 -8.511 1.00 93.88 214 GLU A O 1
ATOM 1684 N N . SER A 1 215 ? 17.012 15.490 -8.716 1.00 93.38 215 SER A N 1
ATOM 1685 C CA . SER A 1 215 ? 17.716 16.488 -7.904 1.00 93.38 215 SER A CA 1
ATOM 1686 C C . SER A 1 215 ? 17.616 17.905 -8.490 1.00 93.38 215 SER A C 1
ATOM 1688 O O . SER A 1 215 ? 17.598 18.878 -7.733 1.00 93.38 215 SER A O 1
ATOM 1690 N N . ASN A 1 216 ? 17.502 18.037 -9.812 1.00 91.81 216 ASN A N 1
ATOM 1691 C CA . ASN A 1 216 ? 17.418 19.327 -10.498 1.00 91.81 216 ASN A CA 1
ATOM 1692 C C . ASN A 1 216 ? 15.980 19.794 -10.802 1.00 91.81 216 ASN A C 1
ATOM 1694 O O . ASN A 1 216 ? 15.806 20.922 -11.253 1.00 91.81 216 ASN A O 1
ATOM 1698 N N . GLN A 1 217 ? 14.956 18.967 -10.547 1.00 89.12 217 GLN A N 1
ATOM 1699 C CA . GLN A 1 217 ? 13.562 19.201 -10.973 1.00 89.12 217 GLN A CA 1
ATOM 1700 C C . GLN A 1 217 ? 13.418 19.390 -12.496 1.00 89.12 217 GLN A C 1
ATOM 1702 O O . GLN A 1 217 ? 12.650 20.226 -12.979 1.00 89.12 217 GLN A O 1
ATOM 1707 N N . GLU A 1 218 ? 14.145 18.587 -13.268 1.00 92.25 218 GLU A N 1
ATOM 1708 C CA . GLU A 1 218 ? 14.130 18.629 -14.730 1.00 92.25 218 GLU A CA 1
ATOM 1709 C C . GLU A 1 218 ? 13.136 17.622 -15.335 1.00 92.25 218 GLU A C 1
ATOM 1711 O O . GLU A 1 218 ? 12.800 16.587 -14.751 1.00 92.25 218 GLU A O 1
ATOM 1716 N N . HIS A 1 219 ? 12.667 17.930 -16.546 1.00 87.94 219 HIS A N 1
ATOM 1717 C CA . HIS A 1 219 ? 11.824 17.033 -17.335 1.00 87.94 219 HIS A CA 1
ATOM 1718 C C . HIS A 1 219 ? 12.590 15.738 -17.685 1.00 87.94 219 HIS A C 1
ATOM 1720 O O . HIS A 1 219 ? 13.775 15.817 -18.025 1.00 87.94 219 HIS A O 1
ATOM 1726 N N . PRO A 1 220 ? 11.947 14.552 -17.680 1.00 89.25 220 PRO A N 1
ATOM 1727 C CA . PRO A 1 220 ? 10.508 14.306 -17.482 1.00 89.25 220 PRO A CA 1
ATOM 1728 C C . PRO A 1 220 ? 10.047 14.114 -16.036 1.00 89.25 220 PRO A C 1
ATOM 1730 O O . PRO A 1 220 ? 8.849 14.027 -15.781 1.00 89.25 220 PRO A O 1
ATOM 1733 N N . VAL A 1 221 ? 10.973 14.037 -15.081 1.00 91.06 221 VAL A N 1
ATOM 1734 C CA . VAL A 1 221 ? 10.652 13.644 -13.701 1.00 91.06 221 VAL A CA 1
ATOM 1735 C C . VAL A 1 221 ? 9.825 14.711 -12.976 1.00 91.06 221 VAL A C 1
ATOM 1737 O O . VAL A 1 221 ? 8.928 14.378 -12.203 1.00 91.06 221 VAL A O 1
ATOM 1740 N N . SER A 1 222 ? 10.073 15.995 -13.250 1.00 89.94 222 SER A N 1
ATOM 1741 C CA . SER A 1 222 ? 9.345 17.092 -12.596 1.00 89.94 222 SER A CA 1
ATOM 1742 C C . SER A 1 222 ? 7.890 17.248 -13.034 1.00 89.94 222 SER A C 1
ATOM 1744 O O . SER A 1 222 ? 7.122 17.916 -12.347 1.00 89.94 222 SER A O 1
ATOM 1746 N N . THR A 1 223 ? 7.497 16.633 -14.151 1.00 90.25 223 THR A N 1
ATOM 1747 C CA . THR A 1 223 ? 6.138 16.705 -14.710 1.00 90.25 223 THR A CA 1
ATOM 1748 C C . THR A 1 223 ? 5.293 15.467 -14.411 1.00 90.25 223 THR A C 1
ATOM 1750 O O . THR A 1 223 ? 4.185 15.350 -14.929 1.00 90.25 223 THR A O 1
ATOM 1753 N N . LEU A 1 224 ? 5.801 14.531 -13.602 1.00 93.50 224 LEU A N 1
ATOM 1754 C CA . LEU A 1 224 ? 5.070 13.322 -13.227 1.00 93.50 224 LEU A CA 1
ATOM 1755 C C . LEU A 1 224 ? 3.812 13.656 -12.414 1.00 93.50 224 LEU A C 1
ATOM 1757 O O . LEU A 1 224 ? 3.812 14.556 -11.572 1.00 93.50 224 LEU A O 1
ATOM 1761 N N . SER A 1 225 ? 2.744 12.889 -12.646 1.00 94.00 225 SER A N 1
ATOM 1762 C CA . SER A 1 225 ? 1.523 12.954 -11.840 1.00 94.00 225 SER A CA 1
ATOM 1763 C C . SER A 1 225 ? 1.790 12.503 -10.392 1.00 94.00 225 SER A C 1
ATOM 1765 O O . SER A 1 225 ? 2.781 11.813 -10.146 1.00 94.00 225 SER A O 1
ATOM 1767 N N . PRO A 1 226 ? 0.917 12.831 -9.420 1.00 94.00 226 PRO A N 1
ATOM 1768 C CA . PRO A 1 226 ? 1.092 12.425 -8.021 1.00 94.00 226 PRO A CA 1
ATOM 1769 C C . PRO A 1 226 ? 1.326 10.916 -7.829 1.00 94.00 226 PRO A C 1
ATOM 1771 O O . PRO A 1 226 ? 2.268 10.512 -7.154 1.00 94.00 226 PRO A O 1
ATOM 1774 N N . LEU A 1 227 ? 0.541 10.064 -8.497 1.00 93.88 227 LEU A N 1
ATOM 1775 C CA . LEU A 1 227 ? 0.707 8.610 -8.400 1.00 93.88 227 LEU A CA 1
ATOM 1776 C C . LEU A 1 227 ? 2.033 8.138 -9.018 1.00 93.88 227 LEU A C 1
ATOM 1778 O O . LEU A 1 227 ? 2.795 7.417 -8.375 1.00 93.88 227 LEU A O 1
ATOM 1782 N N . ALA A 1 228 ? 2.350 8.618 -10.224 1.00 95.81 228 ALA A N 1
ATOM 1783 C CA . ALA A 1 228 ? 3.609 8.306 -10.896 1.00 95.81 228 ALA A CA 1
ATOM 1784 C C . ALA A 1 228 ? 4.819 8.788 -10.080 1.00 95.81 228 ALA A C 1
ATOM 1786 O O . ALA A 1 228 ? 5.872 8.158 -10.052 1.00 95.81 228 ALA A O 1
ATOM 1787 N N . ARG A 1 229 ? 4.672 9.896 -9.352 1.00 95.75 229 ARG A N 1
ATOM 1788 C CA . ARG A 1 229 ? 5.694 10.417 -8.451 1.00 95.75 229 ARG A CA 1
ATOM 1789 C C . ARG A 1 229 ? 5.985 9.456 -7.299 1.00 95.75 229 ARG A C 1
ATOM 1791 O O . ARG A 1 229 ? 7.161 9.219 -7.010 1.00 95.75 229 ARG A O 1
ATOM 1798 N N . ARG A 1 230 ? 4.941 8.891 -6.677 1.00 97.25 230 ARG A N 1
ATOM 1799 C CA . ARG A 1 230 ? 5.079 7.859 -5.633 1.00 97.25 230 ARG A CA 1
ATOM 1800 C C . ARG A 1 230 ? 5.842 6.652 -6.178 1.00 97.25 230 ARG A C 1
ATOM 1802 O O . ARG A 1 230 ? 6.843 6.260 -5.585 1.00 97.25 230 ARG A O 1
ATOM 1809 N N . GLN A 1 231 ? 5.415 6.119 -7.326 1.00 97.38 231 GLN A N 1
ATOM 1810 C CA . GLN A 1 231 ? 6.034 4.948 -7.961 1.00 97.38 231 GLN A CA 1
ATOM 1811 C C . GLN A 1 231 ? 7.494 5.203 -8.353 1.00 97.38 231 GLN A C 1
ATOM 1813 O O . GLN A 1 231 ? 8.373 4.412 -8.017 1.00 97.38 231 GLN A O 1
ATOM 1818 N N . PHE A 1 232 ? 7.781 6.347 -8.984 1.00 97.31 232 PHE A N 1
ATOM 1819 C CA . PHE A 1 232 ? 9.141 6.739 -9.347 1.00 97.31 232 PHE A CA 1
ATOM 1820 C C . PHE A 1 232 ? 10.048 6.792 -8.118 1.00 97.31 232 PHE A C 1
ATOM 1822 O O . PHE A 1 232 ? 11.104 6.163 -8.095 1.00 97.31 232 PHE A O 1
ATOM 1829 N N . MET A 1 233 ? 9.629 7.501 -7.067 1.00 96.94 233 MET A N 1
ATOM 1830 C CA . MET A 1 233 ? 10.430 7.594 -5.850 1.00 96.94 233 MET A CA 1
ATOM 1831 C C . MET A 1 233 ? 10.597 6.235 -5.173 1.00 96.94 233 MET A C 1
ATOM 1833 O O . MET A 1 233 ? 11.707 5.933 -4.736 1.00 96.94 233 MET A O 1
ATOM 1837 N N . LYS A 1 234 ? 9.555 5.390 -5.157 1.00 97.31 234 LYS A N 1
ATOM 1838 C CA . LYS A 1 234 ? 9.648 4.018 -4.646 1.00 97.31 234 LYS A CA 1
ATOM 1839 C C . LYS A 1 234 ? 10.763 3.252 -5.369 1.00 97.31 234 LYS A C 1
ATOM 1841 O O . LYS A 1 234 ? 11.688 2.748 -4.730 1.00 97.31 234 LYS A O 1
ATOM 1846 N N . ALA A 1 235 ? 10.731 3.245 -6.699 1.00 97.12 235 ALA A N 1
ATOM 1847 C CA . ALA A 1 235 ? 11.702 2.532 -7.521 1.00 97.12 235 ALA A CA 1
ATOM 1848 C C . ALA A 1 235 ? 13.140 3.046 -7.324 1.00 97.12 235 ALA A C 1
ATOM 1850 O O . ALA A 1 235 ? 14.080 2.262 -7.194 1.00 97.12 235 ALA A O 1
ATOM 1851 N N . MET A 1 236 ? 13.319 4.368 -7.228 1.00 96.94 236 MET A N 1
ATOM 1852 C CA . MET A 1 236 ? 14.637 4.982 -7.039 1.00 96.94 236 MET A CA 1
ATOM 1853 C C . MET A 1 236 ? 15.267 4.639 -5.681 1.00 96.94 236 MET A C 1
ATOM 1855 O O . MET A 1 236 ? 16.485 4.438 -5.611 1.00 96.94 236 MET A O 1
ATOM 1859 N N . ILE A 1 237 ? 14.469 4.551 -4.610 1.00 95.94 237 ILE A N 1
ATOM 1860 C CA . ILE A 1 237 ? 14.948 4.125 -3.284 1.00 95.94 237 ILE A CA 1
ATOM 1861 C C . ILE A 1 237 ? 15.297 2.630 -3.285 1.00 95.94 237 ILE A C 1
ATOM 1863 O O . ILE A 1 237 ? 16.372 2.262 -2.805 1.00 95.94 237 ILE A O 1
ATOM 1867 N N . LEU A 1 238 ? 14.448 1.780 -3.873 1.00 95.75 238 LEU A N 1
ATOM 1868 C CA . LEU A 1 238 ? 14.714 0.341 -4.006 1.00 95.75 238 LEU A CA 1
ATOM 1869 C C . LEU A 1 238 ? 16.004 0.078 -4.798 1.00 95.75 238 LEU A C 1
ATOM 1871 O O . LEU A 1 238 ? 16.872 -0.669 -4.346 1.00 95.75 238 LEU A O 1
ATOM 1875 N N . ALA A 1 239 ? 16.201 0.780 -5.916 1.00 95.06 239 ALA A N 1
ATOM 1876 C CA . ALA A 1 239 ? 17.413 0.664 -6.720 1.00 95.06 239 ALA A CA 1
ATOM 1877 C C . ALA A 1 239 ? 18.668 1.094 -5.938 1.00 95.06 239 ALA A C 1
ATOM 1879 O O . ALA A 1 239 ? 19.714 0.451 -6.042 1.00 95.06 239 ALA A O 1
ATOM 1880 N N . GLY A 1 240 ? 18.562 2.133 -5.099 1.00 93.31 240 GLY A N 1
ATOM 1881 C CA . GLY A 1 240 ? 19.646 2.587 -4.220 1.00 93.31 240 GLY A CA 1
ATOM 1882 C C . GLY A 1 240 ? 20.134 1.513 -3.245 1.00 93.31 240 GLY A C 1
ATOM 1883 O O . GLY A 1 240 ? 21.335 1.405 -3.003 1.00 93.31 240 GLY A O 1
ATOM 1884 N N . CYS A 1 241 ? 19.236 0.642 -2.772 1.00 91.75 241 CYS A N 1
ATOM 1885 C CA . CYS A 1 241 ? 19.573 -0.478 -1.885 1.00 91.75 241 CYS A CA 1
ATOM 1886 C C . CYS A 1 241 ? 20.476 -1.535 -2.551 1.00 91.75 241 CYS A C 1
ATOM 1888 O O . CYS A 1 241 ? 21.077 -2.368 -1.866 1.00 91.75 241 CYS A O 1
ATOM 1890 N N . GLY A 1 242 ? 20.578 -1.525 -3.885 1.00 91.69 242 GLY A N 1
ATOM 1891 C CA . GLY A 1 242 ? 21.482 -2.381 -4.651 1.00 91.69 242 GLY A CA 1
ATOM 1892 C C . GLY A 1 242 ? 22.948 -1.928 -4.642 1.00 91.69 242 GLY A C 1
ATOM 1893 O O . GLY A 1 242 ? 23.824 -2.703 -5.042 1.00 91.69 242 GLY A O 1
ATOM 1894 N N . ILE A 1 243 ? 23.249 -0.704 -4.190 1.00 93.62 243 ILE A N 1
ATOM 1895 C CA . ILE A 1 243 ? 24.609 -0.152 -4.205 1.00 93.62 243 ILE A CA 1
ATOM 1896 C C . ILE A 1 243 ? 25.454 -0.823 -3.116 1.00 93.62 243 ILE A C 1
ATOM 1898 O O . ILE A 1 243 ? 25.185 -0.708 -1.929 1.00 93.62 243 ILE A O 1
ATOM 1902 N N . LYS A 1 244 ? 26.524 -1.515 -3.523 1.00 89.69 244 LYS A N 1
ATOM 1903 C CA . LYS A 1 244 ? 27.434 -2.211 -2.591 1.00 89.69 244 LYS A CA 1
ATOM 1904 C C . LYS A 1 244 ? 28.576 -1.335 -2.058 1.00 89.69 244 LYS A C 1
ATOM 1906 O O . LYS A 1 244 ? 29.185 -1.680 -1.049 1.00 89.69 244 LYS A O 1
ATOM 1911 N N . ASP A 1 245 ? 28.920 -0.257 -2.763 1.00 92.38 245 ASP A N 1
ATOM 1912 C CA . ASP A 1 245 ? 30.007 0.656 -2.385 1.00 92.38 245 ASP A CA 1
ATOM 1913 C C . ASP A 1 245 ? 29.461 1.808 -1.537 1.00 92.38 245 ASP A C 1
ATOM 1915 O O . ASP A 1 245 ? 28.747 2.668 -2.051 1.00 92.38 245 ASP A O 1
ATOM 1919 N N . SER A 1 246 ? 29.856 1.850 -0.263 1.00 91.00 246 SER A N 1
ATOM 1920 C CA . SER A 1 246 ? 29.395 2.841 0.717 1.00 91.00 246 SER A CA 1
ATOM 1921 C C . SER A 1 246 ? 29.633 4.296 0.281 1.00 91.00 246 SER A C 1
ATOM 1923 O O . SER A 1 246 ? 28.797 5.159 0.539 1.00 91.00 246 SER A O 1
ATOM 1925 N N . ASN A 1 247 ? 30.720 4.589 -0.446 1.00 93.31 247 ASN A N 1
ATOM 1926 C CA . ASN A 1 247 ? 30.978 5.955 -0.921 1.00 93.31 247 ASN A CA 1
ATOM 1927 C C . ASN A 1 247 ? 30.005 6.365 -2.034 1.00 93.31 247 ASN A C 1
ATOM 1929 O O . ASN A 1 247 ? 29.555 7.511 -2.083 1.00 93.31 247 ASN A O 1
ATOM 1933 N N . ARG A 1 248 ? 29.698 5.439 -2.951 1.00 92.88 248 ARG A N 1
ATOM 1934 C CA . ARG A 1 248 ? 28.713 5.668 -4.017 1.00 92.88 248 ARG A CA 1
ATOM 1935 C C . ARG A 1 248 ? 27.307 5.736 -3.443 1.00 92.88 248 ARG A C 1
ATOM 1937 O O . ARG A 1 248 ? 26.532 6.590 -3.847 1.00 92.88 248 ARG A O 1
ATOM 1944 N N . GLU A 1 249 ? 27.003 4.886 -2.478 1.00 93.31 249 GLU A N 1
ATOM 1945 C CA . GLU A 1 249 ? 25.733 4.896 -1.766 1.00 93.31 249 GLU A CA 1
ATOM 1946 C C . GLU A 1 249 ? 25.486 6.261 -1.104 1.00 93.31 249 GLU A C 1
ATOM 1948 O O . GLU A 1 249 ? 24.453 6.885 -1.337 1.00 93.31 249 GLU A O 1
ATOM 1953 N N . GLU A 1 250 ? 26.474 6.806 -0.386 1.00 92.56 250 GLU A N 1
ATOM 1954 C CA . GLU A 1 250 ? 26.359 8.139 0.218 1.00 92.56 250 GLU A CA 1
ATOM 1955 C C . GLU A 1 250 ? 26.136 9.240 -0.838 1.00 92.56 250 GLU A C 1
ATOM 1957 O O . GLU A 1 250 ? 25.364 10.177 -0.620 1.00 92.56 250 GLU A O 1
ATOM 1962 N N . GLN A 1 251 ? 26.794 9.149 -2.000 1.00 93.75 251 GLN A N 1
ATOM 1963 C CA . GLN A 1 251 ? 26.575 10.082 -3.113 1.00 93.75 251 GLN A CA 1
ATOM 1964 C C . GLN A 1 251 ? 25.155 9.974 -3.679 1.00 93.75 251 GLN A C 1
ATOM 1966 O O . GLN A 1 251 ? 24.525 10.998 -3.943 1.00 93.75 251 GLN A O 1
ATOM 1971 N N . TYR A 1 252 ? 24.637 8.758 -3.821 1.00 95.19 252 TYR A N 1
ATOM 1972 C CA . TYR A 1 252 ? 23.284 8.509 -4.304 1.00 95.19 252 TYR A CA 1
ATOM 1973 C C . TYR A 1 252 ? 22.229 9.059 -3.335 1.00 95.19 252 TYR A C 1
ATOM 1975 O O . TYR A 1 252 ? 21.330 9.801 -3.738 1.00 95.19 252 TYR A O 1
ATOM 1983 N N . TRP A 1 253 ? 22.393 8.815 -2.030 1.00 94.25 253 TRP A N 1
ATOM 1984 C CA . TRP A 1 253 ? 21.509 9.373 -1.005 1.00 94.25 253 TRP A CA 1
ATOM 1985 C C . TRP A 1 253 ? 21.578 10.900 -0.920 1.00 94.25 253 TRP A C 1
ATOM 1987 O O . TRP A 1 253 ? 20.564 11.548 -0.650 1.00 94.25 253 TRP A O 1
ATOM 1997 N N . LYS A 1 254 ? 22.736 11.507 -1.212 1.00 92.50 254 LYS A N 1
ATOM 1998 C CA . LYS A 1 254 ? 22.846 12.968 -1.345 1.00 92.50 254 LYS A CA 1
ATOM 1999 C C . LYS A 1 254 ? 22.021 13.502 -2.518 1.00 92.50 254 LYS A C 1
ATOM 2001 O O . LYS A 1 254 ? 21.347 14.517 -2.355 1.00 92.50 254 LYS A O 1
ATOM 2006 N N . LEU A 1 255 ? 22.057 12.823 -3.666 1.00 93.00 255 LEU A N 1
ATOM 2007 C CA . LEU A 1 255 ? 21.307 13.224 -4.859 1.00 93.00 255 LEU A CA 1
ATOM 2008 C C . LEU A 1 255 ? 19.794 13.100 -4.669 1.00 93.00 255 LEU A C 1
ATOM 2010 O O . LEU A 1 255 ? 19.070 13.986 -5.108 1.00 93.00 255 LEU A O 1
ATOM 2014 N N . LEU A 1 256 ? 19.314 12.042 -4.011 1.00 93.12 256 LEU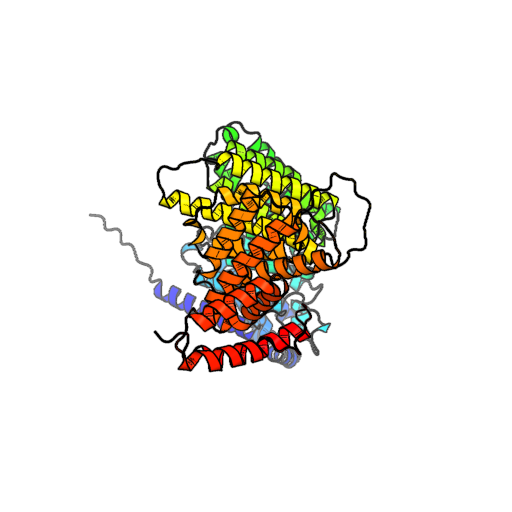 A N 1
ATOM 2015 C CA . LEU A 1 256 ? 17.876 11.801 -3.858 1.00 93.12 256 LEU A CA 1
ATOM 2016 C C . LEU A 1 256 ? 17.292 12.362 -2.564 1.00 93.12 256 LEU A C 1
ATOM 2018 O O . LEU A 1 256 ? 16.377 13.179 -2.605 1.00 93.12 256 LEU A O 1
ATOM 2022 N N . LEU A 1 257 ? 17.780 11.912 -1.409 1.00 93.50 257 LEU A N 1
ATOM 2023 C CA . LEU A 1 257 ? 17.155 12.213 -0.121 1.00 93.50 257 LEU A CA 1
ATOM 2024 C C . LEU A 1 257 ? 17.548 13.606 0.363 1.00 93.50 257 LEU A C 1
ATOM 2026 O O . LEU A 1 257 ? 16.686 14.429 0.668 1.00 93.50 257 LEU A O 1
ATOM 2030 N N . ARG A 1 258 ? 18.850 13.903 0.400 1.00 92.44 258 ARG A N 1
ATOM 2031 C CA . ARG A 1 258 ? 19.337 15.175 0.951 1.00 92.44 258 ARG A CA 1
ATOM 2032 C C . ARG A 1 258 ? 18.870 16.380 0.134 1.00 92.44 258 ARG A C 1
ATOM 2034 O O . ARG A 1 258 ? 18.414 17.353 0.727 1.00 92.44 258 ARG A O 1
ATOM 2041 N N . SER A 1 259 ? 18.937 16.306 -1.196 1.00 92.12 259 SER A N 1
ATOM 2042 C CA . SER A 1 259 ? 18.440 17.375 -2.075 1.00 92.12 259 SER A CA 1
ATOM 2043 C C . SER A 1 259 ? 16.945 17.645 -1.843 1.00 92.12 259 SER A C 1
ATOM 2045 O O . SER A 1 259 ? 16.529 18.796 -1.711 1.00 92.12 259 SER A O 1
ATOM 2047 N N . ASN A 1 260 ? 16.132 16.591 -1.706 1.00 91.75 260 ASN A N 1
ATOM 2048 C CA . ASN A 1 260 ? 14.709 16.706 -1.400 1.00 91.75 260 ASN A CA 1
ATOM 2049 C C . ASN A 1 260 ? 14.455 17.310 -0.016 1.00 91.75 260 ASN A C 1
ATOM 2051 O O . ASN A 1 260 ? 13.588 18.171 0.110 1.00 91.75 260 ASN A O 1
ATOM 2055 N N . HIS A 1 261 ? 15.234 16.918 0.993 1.00 93.12 261 HIS A N 1
ATOM 2056 C CA . HIS A 1 261 ? 15.153 17.482 2.341 1.00 93.12 261 HIS A CA 1
ATOM 2057 C C . HIS A 1 261 ? 15.450 18.983 2.358 1.00 93.12 261 HIS A C 1
ATOM 2059 O O . HIS A 1 261 ? 14.674 19.760 2.907 1.00 93.12 261 HIS A O 1
ATOM 2065 N N . GLU A 1 262 ? 16.550 19.405 1.730 1.00 93.44 262 GLU A N 1
ATOM 2066 C CA . GLU A 1 262 ? 16.952 20.814 1.671 1.00 93.44 262 GLU A CA 1
ATOM 2067 C C . GLU A 1 262 ? 15.893 21.659 0.941 1.00 93.44 262 GLU A C 1
ATOM 2069 O O . GLU A 1 262 ? 15.503 22.717 1.437 1.00 93.44 262 GLU A O 1
ATOM 2074 N N . ARG A 1 263 ? 15.349 21.170 -0.184 1.00 93.00 263 ARG A N 1
ATOM 2075 C CA . ARG A 1 263 ? 14.256 21.844 -0.913 1.00 93.00 263 ARG A CA 1
ATOM 2076 C C . ARG A 1 263 ? 12.974 21.949 -0.092 1.00 93.00 263 ARG A C 1
ATOM 2078 O O . ARG A 1 263 ? 12.368 23.017 -0.055 1.00 93.00 263 ARG A O 1
ATOM 2085 N N . PHE A 1 264 ? 12.592 20.875 0.594 1.00 95.00 264 PHE A N 1
ATOM 2086 C CA . PHE A 1 264 ? 11.415 20.874 1.455 1.00 95.00 264 PHE A CA 1
ATOM 2087 C C . PHE A 1 264 ? 11.543 21.902 2.585 1.00 95.00 264 PHE A C 1
ATOM 2089 O O . PHE A 1 264 ? 10.613 22.670 2.822 1.00 95.00 264 PHE A O 1
ATOM 2096 N N . LEU A 1 265 ? 12.699 21.969 3.254 1.00 94.38 265 LEU A N 1
ATOM 2097 C CA . LEU A 1 265 ? 12.927 22.954 4.314 1.00 94.38 265 LEU A CA 1
ATOM 2098 C C . LEU A 1 265 ? 12.881 24.391 3.779 1.00 94.38 265 LEU A C 1
ATOM 2100 O O . LEU A 1 265 ? 12.185 25.225 4.354 1.00 94.38 265 LEU A O 1
ATOM 2104 N N . MET A 1 266 ? 13.533 24.664 2.642 1.00 94.75 266 MET A N 1
ATOM 2105 C CA . MET A 1 266 ? 13.469 25.983 1.997 1.00 94.75 266 MET A CA 1
ATOM 2106 C C . MET A 1 266 ? 12.032 26.395 1.649 1.00 94.75 266 MET A C 1
ATOM 2108 O O . MET A 1 266 ? 11.680 27.570 1.760 1.00 94.75 266 MET A O 1
ATOM 2112 N N . LEU A 1 267 ? 11.193 25.442 1.235 1.00 95.12 267 LEU A N 1
ATOM 2113 C CA . LEU A 1 267 ? 9.788 25.697 0.937 1.00 95.12 267 LEU A CA 1
ATOM 2114 C C . LEU A 1 267 ? 8.981 26.004 2.201 1.00 95.12 267 LEU A C 1
ATOM 2116 O O . LEU A 1 267 ? 8.229 26.972 2.214 1.00 95.12 267 LEU A O 1
ATOM 2120 N N . VAL A 1 268 ? 9.125 25.212 3.265 1.00 93.69 268 VAL A N 1
ATOM 2121 C CA . VAL A 1 268 ? 8.331 25.403 4.492 1.00 93.69 268 VAL A CA 1
ATOM 2122 C C . VAL A 1 268 ? 8.702 26.705 5.218 1.00 93.69 268 VAL A C 1
ATOM 2124 O O . VAL A 1 268 ? 7.858 27.304 5.883 1.00 93.69 268 VAL A O 1
ATOM 2127 N N . GLU A 1 269 ? 9.937 27.182 5.057 1.00 92.12 269 GLU A N 1
ATOM 2128 C CA . GLU A 1 269 ? 10.401 28.470 5.589 1.00 92.12 269 GLU A CA 1
ATOM 2129 C C . GLU A 1 269 ? 10.032 29.678 4.704 1.00 92.12 269 GLU A C 1
ATOM 2131 O O . GLU A 1 269 ? 10.172 30.828 5.130 1.00 92.12 269 GLU A O 1
ATOM 2136 N N . SER A 1 270 ? 9.547 29.452 3.478 1.00 93.81 270 SER A N 1
ATOM 2137 C CA . SER A 1 270 ? 9.212 30.523 2.538 1.00 93.81 270 SER A CA 1
ATOM 2138 C C . SER A 1 270 ? 7.981 31.330 2.990 1.00 93.81 270 SER A C 1
ATOM 2140 O O . SER A 1 270 ? 6.959 30.757 3.383 1.00 93.81 270 SER A O 1
ATOM 2142 N N . PRO A 1 271 ? 8.007 32.674 2.859 1.00 92.12 271 PRO A N 1
ATOM 2143 C CA . PRO A 1 271 ? 6.857 33.514 3.192 1.00 92.12 271 PRO A CA 1
ATOM 2144 C C . PRO A 1 271 ? 5.655 33.241 2.278 1.00 92.12 271 PRO A C 1
ATOM 2146 O O . PRO A 1 271 ? 4.512 33.415 2.694 1.00 92.12 271 PRO A O 1
ATOM 2149 N N . ASP A 1 272 ? 5.905 32.795 1.046 1.00 92.06 272 ASP A N 1
ATOM 2150 C CA . ASP A 1 272 ? 4.871 32.489 0.059 1.00 92.06 272 ASP A CA 1
ATOM 2151 C C . ASP A 1 272 ? 4.112 31.208 0.412 1.00 92.06 272 ASP A C 1
ATOM 2153 O O . ASP A 1 272 ? 2.893 31.143 0.226 1.00 92.06 272 ASP A O 1
ATOM 2157 N N . TYR A 1 273 ? 4.819 30.230 0.985 1.00 92.62 273 TYR A N 1
ATOM 2158 C CA . TYR A 1 273 ? 4.213 29.027 1.538 1.00 92.62 273 TYR A CA 1
ATOM 2159 C C . TYR A 1 273 ? 3.360 29.364 2.760 1.00 92.62 273 TYR A C 1
ATOM 2161 O O . TYR A 1 273 ? 2.177 29.048 2.772 1.00 92.62 273 TYR A O 1
ATOM 2169 N N . ILE A 1 274 ? 3.904 30.113 3.726 1.00 90.69 274 ILE A N 1
ATOM 2170 C CA . ILE A 1 274 ? 3.164 30.527 4.933 1.00 90.69 274 ILE A CA 1
ATOM 2171 C C . ILE A 1 274 ? 1.906 31.335 4.571 1.00 90.69 274 ILE A C 1
ATOM 2173 O O . ILE A 1 274 ? 0.859 31.171 5.193 1.00 90.69 274 ILE A O 1
ATOM 2177 N N . ALA A 1 275 ? 1.979 32.176 3.534 1.00 90.44 275 ALA A N 1
ATOM 2178 C CA . ALA A 1 275 ? 0.834 32.924 3.014 1.00 90.44 275 ALA A CA 1
ATOM 2179 C C . ALA A 1 275 ? -0.201 32.054 2.267 1.00 90.44 275 ALA A C 1
ATOM 2181 O O . ALA A 1 275 ? -1.263 32.556 1.902 1.00 90.44 275 ALA A O 1
ATOM 2182 N N . GLY A 1 276 ? 0.091 30.774 2.022 1.00 89.62 276 GLY A N 1
ATOM 2183 C CA . GLY A 1 276 ? -0.801 29.832 1.350 1.00 89.62 276 GLY A CA 1
ATOM 2184 C C . GLY A 1 276 ? -0.953 30.089 -0.148 1.00 89.62 276 GLY A C 1
ATOM 2185 O O . GLY A 1 276 ? -2.027 29.839 -0.696 1.00 89.62 276 GLY A O 1
ATOM 2186 N N . LYS A 1 277 ? 0.081 30.614 -0.822 1.00 91.88 277 LYS A N 1
ATOM 2187 C CA . LYS A 1 277 ? 0.039 30.806 -2.280 1.00 91.88 277 LYS A CA 1
ATOM 2188 C C . LYS A 1 277 ? -0.054 29.460 -3.001 1.00 91.88 277 LYS A C 1
ATOM 2190 O O . LYS A 1 277 ? 0.641 28.507 -2.655 1.00 91.88 277 LYS A O 1
ATOM 2195 N N . GLU A 1 278 ? -0.857 29.417 -4.062 1.00 92.38 278 GLU A N 1
ATOM 2196 C CA . GLU A 1 278 ? -1.171 28.190 -4.806 1.00 92.38 278 GLU A CA 1
ATOM 2197 C C . GLU A 1 278 ? 0.072 27.448 -5.321 1.00 92.38 278 GLU A C 1
ATOM 2199 O O . GLU A 1 278 ? 0.187 26.244 -5.116 1.00 92.38 278 GLU A O 1
ATOM 2204 N N . LEU A 1 279 ? 1.041 28.160 -5.906 1.00 92.94 279 LEU A N 1
ATOM 2205 C CA . LEU A 1 279 ? 2.272 27.544 -6.419 1.00 92.94 279 LEU A CA 1
ATOM 2206 C C . LEU A 1 279 ? 3.095 26.871 -5.310 1.00 92.94 279 LEU A C 1
ATOM 2208 O O . LEU A 1 279 ? 3.569 25.751 -5.481 1.00 92.94 279 LEU A O 1
ATOM 2212 N N . SER A 1 280 ? 3.237 27.525 -4.154 1.00 93.81 280 SER A N 1
ATOM 2213 C CA . SER A 1 280 ? 3.954 26.953 -3.009 1.00 93.81 280 SER A CA 1
ATOM 2214 C C . SER A 1 280 ? 3.195 25.776 -2.391 1.00 93.81 280 SER A C 1
ATOM 2216 O O . SER A 1 280 ? 3.825 24.818 -1.950 1.00 93.81 280 SER A O 1
ATOM 2218 N N . ARG A 1 281 ? 1.854 25.796 -2.415 1.00 93.75 281 ARG A N 1
ATOM 2219 C CA . ARG A 1 281 ? 1.026 24.648 -2.012 1.00 93.75 281 ARG A CA 1
ATOM 2220 C C . ARG A 1 281 ? 1.232 23.450 -2.939 1.00 93.75 281 ARG A C 1
ATOM 2222 O O . ARG A 1 281 ? 1.460 22.350 -2.450 1.00 93.75 281 ARG A O 1
ATOM 2229 N N . GLN A 1 282 ? 1.211 23.656 -4.255 1.00 93.50 282 GLN A N 1
ATOM 2230 C CA . GLN A 1 282 ? 1.461 22.585 -5.227 1.00 93.50 282 GLN A CA 1
ATOM 2231 C C . GLN A 1 282 ? 2.861 21.978 -5.061 1.00 93.50 282 GLN A C 1
ATOM 2233 O O . GLN A 1 282 ? 3.013 20.760 -5.107 1.00 93.50 282 GLN A O 1
ATOM 2238 N N . GLN A 1 283 ? 3.876 22.804 -4.787 1.00 93.75 283 GLN A N 1
ATOM 2239 C CA . GLN A 1 283 ? 5.224 22.320 -4.465 1.00 93.75 283 GLN A CA 1
ATOM 2240 C C . GLN A 1 283 ? 5.262 21.515 -3.159 1.00 93.75 283 GLN A C 1
ATOM 2242 O O . GLN A 1 283 ? 5.984 20.525 -3.066 1.00 93.75 283 GLN A O 1
ATOM 2247 N N . PHE A 1 284 ? 4.476 21.902 -2.153 1.00 96.06 284 PHE A N 1
ATOM 2248 C CA . PHE A 1 284 ? 4.398 21.154 -0.901 1.00 96.06 284 PHE A CA 1
ATOM 2249 C C . PHE A 1 284 ? 3.749 19.786 -1.112 1.00 96.06 284 PHE A C 1
ATOM 2251 O O . PHE A 1 284 ? 4.299 18.782 -0.666 1.00 96.06 284 PHE A O 1
ATOM 2258 N N . LEU A 1 285 ? 2.645 19.732 -1.864 1.00 96.12 285 LEU A N 1
ATOM 2259 C CA . LEU A 1 285 ? 2.009 18.475 -2.262 1.00 96.12 285 LEU A CA 1
ATOM 2260 C C . LEU A 1 285 ? 2.988 17.587 -3.030 1.00 96.12 285 LEU A C 1
ATOM 2262 O O . LEU A 1 285 ? 3.174 16.438 -2.654 1.00 96.12 285 LEU A O 1
ATOM 2266 N N . TYR A 1 286 ? 3.713 18.132 -4.011 1.00 95.19 286 TYR A N 1
ATOM 2267 C CA . TYR A 1 286 ? 4.765 17.400 -4.727 1.00 95.19 286 TYR A CA 1
ATOM 2268 C C . TYR A 1 286 ? 5.787 16.752 -3.776 1.00 95.19 286 TYR A C 1
ATOM 2270 O O . TYR A 1 286 ? 6.213 15.610 -3.979 1.00 95.19 286 TYR A O 1
ATOM 2278 N N . HIS A 1 287 ? 6.179 17.452 -2.709 1.00 96.06 287 HIS A N 1
ATOM 2279 C CA . HIS A 1 287 ? 7.054 16.871 -1.699 1.00 96.06 287 HIS A CA 1
ATOM 2280 C C . HIS A 1 287 ? 6.364 15.798 -0.854 1.00 96.06 287 HIS A C 1
ATOM 2282 O O . HIS A 1 287 ? 6.992 14.774 -0.608 1.00 96.06 287 HIS A O 1
ATOM 2288 N N . LEU A 1 288 ? 5.105 15.970 -0.446 1.00 97.56 288 LEU A N 1
ATOM 2289 C CA . LEU A 1 288 ? 4.374 14.912 0.261 1.00 97.56 288 LEU A CA 1
ATOM 2290 C C . LEU A 1 288 ? 4.283 13.634 -0.582 1.00 97.56 288 LEU A C 1
ATOM 2292 O O . LEU A 1 288 ? 4.606 12.560 -0.086 1.00 97.56 288 LEU A O 1
ATOM 2296 N N . GLU A 1 289 ? 3.970 13.760 -1.872 1.00 97.50 289 GLU A N 1
ATOM 2297 C CA . GLU A 1 289 ? 3.941 12.646 -2.830 1.00 97.50 289 GLU A CA 1
ATOM 2298 C C . GLU A 1 289 ? 5.298 11.934 -2.933 1.00 97.50 289 GLU A C 1
ATOM 2300 O O . GLU A 1 289 ? 5.394 10.706 -2.950 1.00 97.50 289 GLU A O 1
ATOM 2305 N N . THR A 1 290 ? 6.380 12.717 -2.924 1.00 96.44 290 THR A N 1
ATOM 2306 C CA . THR A 1 290 ? 7.754 12.199 -2.888 1.00 96.44 290 THR A CA 1
ATOM 2307 C C . THR A 1 290 ? 8.008 11.394 -1.611 1.00 96.44 290 THR A C 1
ATOM 2309 O O . THR A 1 290 ? 8.574 10.304 -1.671 1.00 96.44 290 THR A O 1
ATOM 2312 N N . LEU A 1 291 ? 7.585 11.910 -0.453 1.00 97.19 291 LEU A N 1
ATOM 2313 C CA . LEU A 1 291 ? 7.770 11.257 0.845 1.00 97.19 291 LEU A CA 1
ATOM 2314 C C . LEU A 1 291 ? 6.933 9.979 0.978 1.00 97.19 291 LEU A C 1
ATOM 2316 O O . LEU A 1 291 ? 7.417 9.018 1.572 1.00 97.19 291 LEU A O 1
ATOM 2320 N N . ILE A 1 292 ? 5.742 9.936 0.373 1.00 98.00 292 ILE A N 1
ATOM 2321 C CA . ILE A 1 292 ? 4.921 8.720 0.277 1.00 98.00 292 ILE A CA 1
ATOM 2322 C C . ILE A 1 292 ? 5.638 7.652 -0.570 1.00 98.00 292 ILE A C 1
ATOM 2324 O O . ILE A 1 292 ? 5.686 6.475 -0.212 1.00 98.00 292 ILE A O 1
ATOM 2328 N N . GLY A 1 293 ? 6.275 8.045 -1.676 1.00 96.75 293 GLY A N 1
ATOM 2329 C CA . GLY A 1 293 ? 7.127 7.127 -2.441 1.00 96.75 293 GLY A CA 1
ATOM 2330 C C . GLY A 1 293 ? 8.306 6.577 -1.621 1.00 96.75 293 GLY A C 1
ATOM 2331 O O . GLY A 1 293 ? 8.621 5.392 -1.686 1.00 96.75 293 GLY A O 1
ATOM 2332 N N . VAL A 1 294 ? 8.926 7.412 -0.779 1.00 96.12 294 VAL A N 1
ATOM 2333 C CA . VAL A 1 294 ? 10.010 6.976 0.124 1.00 96.12 294 VAL A CA 1
ATOM 2334 C C . VAL A 1 294 ? 9.502 6.005 1.199 1.00 96.12 294 VAL A C 1
ATOM 2336 O O . VAL A 1 294 ? 10.167 5.006 1.482 1.00 96.12 294 VAL A O 1
ATOM 2339 N N . SER A 1 295 ? 8.334 6.255 1.800 1.00 95.94 295 SER A N 1
ATOM 2340 C CA . SER A 1 295 ? 7.775 5.353 2.817 1.00 95.94 295 SER A CA 1
ATOM 2341 C C . SER A 1 295 ? 7.398 3.993 2.233 1.00 95.94 295 SER A C 1
ATOM 2343 O O . SER A 1 295 ? 7.737 2.969 2.824 1.00 95.94 295 SER A O 1
ATOM 2345 N N . THR A 1 296 ? 6.788 3.964 1.048 1.00 94.94 296 THR A N 1
ATOM 2346 C CA . THR A 1 296 ? 6.376 2.718 0.376 1.00 94.94 296 THR A CA 1
ATOM 2347 C C . THR A 1 296 ? 7.544 1.834 -0.070 1.00 94.94 296 THR A C 1
ATOM 2349 O O . THR A 1 296 ? 7.386 0.616 -0.109 1.00 94.94 296 THR A O 1
ATOM 2352 N N . ALA A 1 297 ? 8.727 2.399 -0.332 1.00 94.50 297 ALA A N 1
ATOM 2353 C CA . ALA A 1 297 ? 9.949 1.637 -0.627 1.00 94.50 297 ALA A CA 1
ATOM 2354 C C . ALA A 1 297 ? 10.668 1.069 0.604 1.00 94.50 297 ALA A C 1
ATOM 2356 O O . ALA A 1 297 ? 11.689 0.392 0.470 1.00 94.50 297 ALA A O 1
ATOM 2357 N N . THR A 1 298 ? 10.199 1.368 1.816 1.00 91.94 298 THR A N 1
ATOM 2358 C CA . THR A 1 298 ? 10.936 0.997 3.021 1.00 91.94 298 THR A CA 1
ATOM 2359 C C . THR A 1 298 ? 10.922 -0.515 3.248 1.00 91.94 298 THR A C 1
ATOM 2361 O O . THR A 1 298 ? 9.894 -1.111 3.559 1.00 91.94 298 THR A O 1
ATOM 2364 N N . GLN A 1 299 ? 12.105 -1.122 3.157 1.00 88.25 299 GLN A N 1
ATOM 2365 C CA . GLN A 1 299 ? 12.365 -2.511 3.532 1.00 88.25 299 GLN A CA 1
ATOM 2366 C C . GLN A 1 299 ? 13.034 -2.588 4.914 1.00 88.25 299 GLN A C 1
ATOM 2368 O O . GLN A 1 299 ? 13.626 -1.617 5.392 1.00 88.25 299 GLN A O 1
ATOM 2373 N N . ASN A 1 300 ? 13.014 -3.772 5.534 1.00 87.75 300 ASN A N 1
ATOM 2374 C CA . ASN A 1 300 ? 13.617 -4.025 6.853 1.00 87.75 300 ASN A CA 1
ATOM 2375 C C . ASN A 1 300 ? 15.073 -3.517 6.967 1.00 87.75 300 ASN A C 1
ATOM 2377 O O . ASN A 1 300 ? 15.471 -2.955 7.983 1.00 87.75 300 ASN A O 1
ATOM 2381 N N . THR A 1 301 ? 15.867 -3.663 5.903 1.00 86.50 301 THR A N 1
ATOM 2382 C CA . THR A 1 301 ? 17.289 -3.285 5.879 1.00 86.50 301 THR A CA 1
ATOM 2383 C C . THR A 1 301 ? 17.535 -1.784 6.029 1.00 86.50 301 THR A C 1
ATOM 2385 O O . THR A 1 301 ? 18.510 -1.407 6.672 1.00 86.50 301 THR A O 1
ATOM 2388 N N . ILE A 1 302 ? 16.660 -0.942 5.471 1.00 89.19 302 ILE A N 1
ATOM 2389 C CA . ILE A 1 302 ? 16.829 0.522 5.413 1.00 89.19 302 ILE A CA 1
ATOM 2390 C C . ILE A 1 302 ? 15.852 1.286 6.314 1.00 89.19 302 ILE A C 1
ATOM 2392 O O . ILE A 1 302 ? 15.959 2.503 6.446 1.00 89.19 302 ILE A O 1
ATOM 2396 N N . ALA A 1 303 ? 14.914 0.599 6.975 1.00 90.69 303 ALA A N 1
ATOM 2397 C CA . ALA A 1 303 ? 13.829 1.232 7.727 1.00 90.69 303 ALA A CA 1
ATOM 2398 C C . ALA A 1 303 ? 14.296 2.249 8.773 1.00 90.69 303 ALA A C 1
ATOM 2400 O O . ALA A 1 303 ? 13.694 3.310 8.926 1.00 90.69 303 ALA A O 1
ATOM 2401 N N . LYS A 1 304 ? 15.406 1.963 9.461 1.00 90.31 304 LYS A N 1
ATOM 2402 C CA . LYS A 1 304 ? 15.983 2.889 10.439 1.00 90.31 304 LYS A CA 1
ATOM 2403 C C . LYS A 1 304 ? 16.468 4.187 9.786 1.00 90.31 304 LYS A C 1
ATOM 2405 O O . LYS A 1 304 ? 16.203 5.266 10.306 1.00 90.31 304 LYS A O 1
ATOM 2410 N N . GLU A 1 305 ? 17.189 4.088 8.676 1.00 90.81 305 GLU A N 1
ATOM 2411 C CA . GLU A 1 305 ? 17.762 5.244 7.977 1.00 90.81 305 GLU A CA 1
ATOM 2412 C C . GLU A 1 305 ? 16.660 6.096 7.343 1.00 90.81 305 GLU A C 1
ATOM 2414 O O . GLU A 1 305 ? 16.646 7.318 7.511 1.00 90.81 305 GLU A O 1
ATOM 2419 N N . MET A 1 306 ? 15.671 5.445 6.721 1.00 94.06 306 MET A N 1
ATOM 2420 C CA . MET A 1 306 ? 14.506 6.123 6.149 1.00 94.06 306 MET A CA 1
ATOM 2421 C C . MET A 1 306 ? 13.672 6.824 7.222 1.00 94.06 306 MET A C 1
ATOM 2423 O O . MET A 1 306 ? 13.232 7.954 7.014 1.00 94.06 306 MET A O 1
ATOM 2427 N N . PHE A 1 307 ? 13.505 6.224 8.404 1.00 95.06 307 PHE A N 1
ATOM 2428 C CA . PHE A 1 307 ? 12.797 6.886 9.497 1.00 95.06 307 PHE A CA 1
ATOM 2429 C C . PHE A 1 307 ? 13.573 8.073 10.078 1.00 95.06 307 PHE A C 1
ATOM 2431 O O . PHE A 1 307 ? 12.978 9.116 10.344 1.00 95.06 307 PHE A O 1
ATOM 2438 N N . GLN A 1 308 ? 14.897 7.967 10.224 1.00 93.50 308 GLN A N 1
ATOM 2439 C CA . GLN A 1 308 ? 15.735 9.092 10.661 1.00 93.50 308 GLN A CA 1
ATOM 2440 C C . GLN A 1 308 ? 15.654 10.283 9.698 1.00 93.50 308 GLN A C 1
ATOM 2442 O O . GLN A 1 308 ? 15.661 11.433 10.138 1.00 93.50 308 GLN A O 1
ATOM 2447 N N . PHE A 1 309 ? 15.527 10.009 8.400 1.00 93.56 309 PHE A N 1
ATOM 2448 C CA . PHE A 1 309 ? 15.250 11.012 7.378 1.00 93.56 309 PHE A CA 1
ATOM 2449 C C . PHE A 1 309 ? 13.827 11.598 7.487 1.00 93.56 309 PHE A C 1
ATOM 2451 O O . PHE A 1 309 ? 13.648 12.814 7.395 1.00 93.56 309 PHE A O 1
ATOM 2458 N N . MET A 1 310 ? 12.820 10.747 7.710 1.00 95.38 310 MET A N 1
ATOM 2459 C CA . MET A 1 310 ? 11.397 11.105 7.673 1.00 95.38 310 MET A CA 1
ATOM 2460 C C . MET A 1 310 ? 10.912 11.850 8.928 1.00 95.38 310 MET A C 1
ATOM 2462 O O . MET A 1 310 ? 10.159 12.818 8.831 1.00 95.38 310 MET A O 1
ATOM 2466 N N . ALA A 1 311 ? 11.354 11.446 10.121 1.00 95.25 311 ALA A N 1
ATOM 2467 C CA . ALA A 1 311 ? 10.900 11.996 11.402 1.00 95.25 311 ALA A CA 1
ATOM 2468 C C . ALA A 1 311 ? 10.987 13.540 11.525 1.00 95.25 311 ALA A C 1
ATOM 2470 O O . ALA A 1 311 ? 10.002 14.159 11.949 1.00 95.25 311 ALA A O 1
ATOM 2471 N N . PRO A 1 312 ? 12.096 14.221 11.156 1.00 95.31 312 PRO A N 1
ATOM 2472 C CA . PRO A 1 312 ? 12.140 15.686 11.191 1.00 95.31 312 PRO A CA 1
ATOM 2473 C C . PRO A 1 312 ? 11.189 16.336 10.175 1.00 95.31 312 PRO A C 1
ATOM 2475 O O . PRO A 1 312 ? 10.666 17.420 10.438 1.00 95.31 312 PRO A O 1
ATOM 2478 N N . LEU A 1 313 ? 10.925 15.687 9.039 1.00 96.25 313 LEU A N 1
ATOM 2479 C CA . LEU A 1 313 ? 10.007 16.188 8.014 1.00 96.25 313 LEU A CA 1
ATOM 2480 C C . LEU A 1 313 ? 8.552 16.092 8.482 1.00 96.25 313 LEU A C 1
ATOM 2482 O O . LEU A 1 313 ? 7.817 17.069 8.366 1.00 96.25 313 LEU A O 1
ATOM 2486 N N . LEU A 1 314 ? 8.164 14.992 9.134 1.00 97.25 314 LEU A N 1
ATOM 2487 C CA . LEU A 1 314 ? 6.818 14.824 9.703 1.00 97.25 314 LEU A CA 1
ATOM 2488 C C . LEU A 1 314 ? 6.459 15.916 10.721 1.00 97.25 314 LEU A C 1
ATOM 2490 O O . LEU A 1 314 ? 5.324 16.383 10.747 1.00 97.25 314 LEU A O 1
ATOM 2494 N N . ASN A 1 315 ? 7.425 16.406 11.504 1.00 96.25 315 ASN A N 1
ATOM 2495 C CA . ASN A 1 315 ? 7.203 17.558 12.388 1.00 96.25 315 ASN A CA 1
ATOM 2496 C C . ASN A 1 315 ? 6.778 18.824 11.624 1.00 96.25 315 ASN A C 1
ATOM 2498 O O . ASN A 1 315 ? 5.959 19.604 12.109 1.00 96.25 315 ASN A O 1
ATOM 2502 N N . HIS A 1 316 ? 7.333 19.048 10.435 1.00 95.75 316 HIS A N 1
ATOM 2503 C CA . HIS A 1 316 ? 6.952 20.172 9.580 1.00 95.75 316 HIS A CA 1
ATOM 2504 C C . HIS A 1 316 ? 5.603 19.931 8.901 1.00 95.75 316 HIS A C 1
ATOM 2506 O O . HIS A 1 316 ? 4.832 20.875 8.758 1.00 95.75 316 HIS A O 1
ATOM 2512 N N . VAL A 1 317 ? 5.281 18.678 8.564 1.00 96.94 317 VAL A N 1
ATOM 2513 C CA . VAL A 1 317 ? 3.950 18.299 8.065 1.00 96.94 317 VAL A CA 1
ATOM 2514 C C . VAL A 1 317 ? 2.872 18.596 9.114 1.00 96.94 317 VAL A C 1
ATOM 2516 O O . VAL A 1 317 ? 1.852 19.185 8.782 1.00 96.94 317 VAL A O 1
ATOM 2519 N N . ILE A 1 318 ? 3.116 18.331 10.403 1.00 97.00 318 ILE A N 1
ATOM 2520 C CA . ILE A 1 318 ? 2.173 18.703 1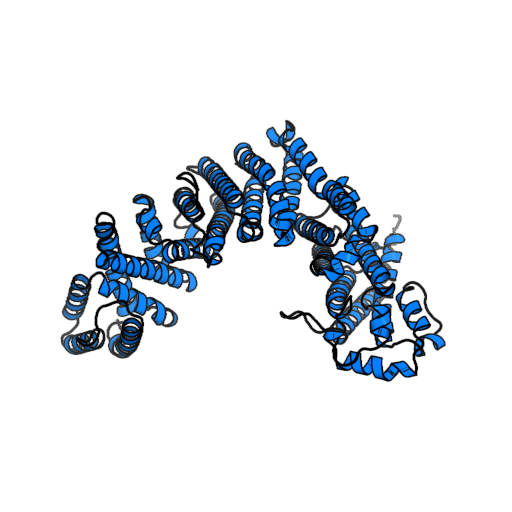1.480 1.00 97.00 318 ILE A CA 1
ATOM 2521 C C . ILE A 1 318 ? 1.950 20.222 11.527 1.00 97.00 318 ILE A C 1
ATOM 2523 O O . ILE A 1 318 ? 0.817 20.685 11.643 1.00 97.00 318 ILE A O 1
ATOM 2527 N N . LYS A 1 319 ? 3.016 21.021 11.388 1.00 95.31 319 LYS A N 1
ATOM 2528 C CA . LYS A 1 319 ? 2.889 22.488 11.299 1.00 95.31 319 LYS A CA 1
ATOM 2529 C C . LYS A 1 319 ? 2.112 22.916 10.053 1.00 95.31 319 LYS A C 1
ATOM 2531 O O . LYS A 1 319 ? 1.352 23.876 10.122 1.00 95.31 319 LYS A O 1
ATOM 2536 N N . ALA A 1 320 ? 2.276 22.213 8.933 1.00 93.38 320 ALA A N 1
ATOM 2537 C CA . ALA A 1 320 ? 1.504 22.458 7.720 1.00 93.38 320 ALA A CA 1
ATOM 2538 C C . ALA A 1 320 ? 0.008 22.213 7.950 1.00 93.38 320 ALA A C 1
ATOM 2540 O O . ALA A 1 320 ? -0.793 23.072 7.598 1.00 93.38 320 ALA A O 1
ATOM 2541 N N . VAL A 1 321 ? -0.361 21.115 8.620 1.00 94.38 321 VAL A N 1
ATOM 2542 C CA . VAL A 1 321 ? -1.751 20.830 9.028 1.00 94.38 321 VAL A CA 1
ATOM 2543 C C . VAL A 1 321 ? -2.318 21.968 9.890 1.00 94.38 321 VAL A C 1
ATOM 2545 O O . VAL A 1 321 ? -3.488 22.311 9.754 1.00 94.38 321 VAL A O 1
ATOM 2548 N N . ASP A 1 322 ? -1.498 22.601 10.735 1.00 95.00 322 ASP A N 1
ATOM 2549 C CA . ASP A 1 322 ? -1.917 23.742 11.561 1.00 95.00 322 ASP A CA 1
ATOM 2550 C C . ASP A 1 322 ? -2.167 25.024 10.736 1.00 95.00 322 ASP A C 1
ATOM 2552 O O . ASP A 1 322 ? -3.230 25.644 10.819 1.00 95.00 322 ASP A O 1
ATOM 2556 N N . ILE A 1 323 ? -1.199 25.416 9.900 1.00 93.62 323 ILE A N 1
ATOM 2557 C CA . ILE A 1 323 ? -1.232 26.665 9.112 1.00 93.62 323 ILE A CA 1
ATOM 2558 C C . ILE A 1 323 ? -2.256 26.568 7.968 1.00 93.62 323 ILE A C 1
ATOM 2560 O O . ILE A 1 323 ? -2.955 27.535 7.662 1.00 93.62 323 ILE A O 1
ATOM 2564 N N . HIS A 1 324 ? -2.366 25.397 7.344 1.00 92.00 324 HIS A N 1
ATOM 2565 C CA . HIS A 1 324 ? -3.133 25.153 6.126 1.00 92.00 324 HIS A CA 1
ATOM 2566 C C . HIS A 1 324 ? -4.377 24.276 6.344 1.00 92.00 324 HIS A C 1
ATOM 2568 O O . HIS A 1 324 ? -4.866 23.671 5.398 1.00 92.00 324 HIS A O 1
ATOM 2574 N N . HIS A 1 325 ? -4.957 24.271 7.550 1.00 90.19 325 HIS A N 1
ATOM 2575 C CA . HIS A 1 325 ? -6.176 23.517 7.913 1.00 90.19 325 HIS A CA 1
ATOM 2576 C C . HIS A 1 325 ? -7.414 23.763 7.021 1.00 90.19 325 HIS A C 1
ATOM 2578 O O . HIS A 1 325 ? -8.386 23.007 7.072 1.00 90.19 325 HIS A O 1
ATOM 2584 N N . ASN A 1 326 ? -7.404 24.830 6.216 1.00 87.69 326 ASN A N 1
ATOM 2585 C CA . ASN A 1 326 ? -8.470 25.153 5.264 1.00 87.69 326 ASN A CA 1
ATOM 2586 C C . ASN A 1 326 ? -8.283 24.510 3.880 1.00 87.69 326 ASN A C 1
ATOM 2588 O O . ASN A 1 326 ? -9.180 24.628 3.051 1.00 87.69 326 ASN A O 1
ATOM 2592 N N . TYR A 1 327 ? -7.144 23.868 3.623 1.00 89.75 327 TYR A N 1
ATOM 2593 C CA . TYR A 1 327 ? -6.808 23.252 2.342 1.00 89.75 327 TYR A CA 1
ATOM 2594 C C . TYR A 1 327 ? -6.870 21.728 2.456 1.00 89.75 327 TYR A C 1
ATOM 2596 O O . TYR A 1 327 ? -6.002 21.106 3.063 1.00 89.75 327 TYR A O 1
ATOM 2604 N N . GLU A 1 328 ? -7.921 21.139 1.893 1.00 88.56 328 GLU A N 1
ATOM 2605 C CA . GLU A 1 328 ? -8.240 19.709 2.014 1.00 88.56 328 GLU A CA 1
ATOM 2606 C C . GLU A 1 328 ? -7.154 18.809 1.411 1.00 88.56 328 GLU A C 1
ATOM 2608 O O . GLU A 1 328 ? -6.721 17.851 2.044 1.00 88.56 328 GLU A O 1
ATOM 2613 N N . ASP A 1 329 ? -6.631 19.187 0.243 1.00 91.50 329 ASP A N 1
ATOM 2614 C CA . ASP A 1 329 ? -5.522 18.516 -0.441 1.00 91.50 329 ASP A CA 1
ATOM 2615 C C . ASP A 1 329 ? -4.293 18.337 0.470 1.00 91.50 329 ASP A C 1
ATOM 2617 O O . ASP A 1 329 ? -3.714 17.250 0.533 1.00 91.50 329 ASP A O 1
ATOM 2621 N N . ILE A 1 330 ? -3.923 19.373 1.229 1.00 94.12 330 ILE A N 1
ATOM 2622 C CA . ILE A 1 330 ? -2.820 19.314 2.195 1.00 94.12 330 ILE A CA 1
ATOM 2623 C C . ILE A 1 330 ? -3.140 18.340 3.329 1.00 94.12 330 ILE A C 1
ATOM 2625 O O . ILE A 1 330 ? -2.276 17.545 3.702 1.00 94.12 330 ILE A O 1
ATOM 2629 N N . ILE A 1 331 ? -4.344 18.406 3.900 1.00 94.69 331 ILE A N 1
ATOM 2630 C CA . ILE A 1 331 ? -4.717 17.609 5.075 1.00 94.69 331 ILE A CA 1
ATOM 2631 C C . ILE A 1 331 ? -4.773 16.128 4.720 1.00 94.69 331 ILE A C 1
ATOM 2633 O O . ILE A 1 331 ? -4.080 15.328 5.353 1.00 94.69 331 ILE A O 1
ATOM 2637 N N . THR A 1 332 ? -5.503 15.781 3.663 1.00 94.50 332 THR A N 1
ATOM 2638 C CA . THR A 1 332 ? -5.639 14.402 3.201 1.00 94.50 332 THR A CA 1
ATOM 2639 C C . THR A 1 332 ? -4.277 13.807 2.852 1.00 94.50 332 THR A C 1
ATOM 2641 O O . THR A 1 332 ? -3.909 12.769 3.396 1.00 94.50 332 THR A O 1
ATOM 2644 N N . THR A 1 333 ? -3.464 14.489 2.037 1.00 96.31 333 THR A N 1
ATOM 2645 C CA . THR A 1 333 ? -2.142 13.971 1.630 1.00 96.31 333 THR A CA 1
ATOM 2646 C C . THR A 1 333 ? -1.177 13.862 2.819 1.00 96.31 333 THR A C 1
ATOM 2648 O O . THR A 1 333 ? -0.340 12.960 2.872 1.00 96.31 333 THR A O 1
ATOM 2651 N N . SER A 1 334 ? -1.303 14.743 3.820 1.00 97.25 334 SER A N 1
ATOM 2652 C CA . SER A 1 334 ? -0.524 14.643 5.060 1.00 97.25 334 SER A CA 1
ATOM 2653 C C . SER A 1 334 ? -0.874 13.372 5.834 1.00 97.25 334 SER A C 1
ATOM 2655 O O . SER A 1 334 ? 0.029 12.658 6.266 1.00 97.25 334 SER A O 1
ATOM 2657 N N . PHE A 1 335 ? -2.164 13.062 5.998 1.00 97.31 335 PHE A N 1
ATOM 2658 C CA . PHE A 1 335 ? -2.589 11.841 6.686 1.00 97.31 335 PHE A CA 1
ATOM 2659 C C . PHE A 1 335 ? -2.336 10.570 5.866 1.00 97.31 335 PHE A C 1
ATOM 2661 O O . PHE A 1 335 ? -2.004 9.549 6.466 1.00 97.31 335 PHE A O 1
ATOM 2668 N N . GLU A 1 336 ? -2.371 10.633 4.529 1.00 97.25 336 GLU A N 1
ATOM 2669 C CA . GLU A 1 336 ? -1.884 9.548 3.661 1.00 97.25 336 GLU A CA 1
ATOM 2670 C C . GLU A 1 336 ? -0.403 9.248 3.950 1.00 97.25 336 GLU A C 1
ATOM 2672 O O . GLU A 1 336 ? -0.043 8.097 4.198 1.00 97.25 336 GLU A O 1
ATOM 2677 N N . LEU A 1 337 ? 0.451 10.279 4.033 1.00 97.88 337 LEU A N 1
ATOM 2678 C CA . LEU A 1 337 ? 1.861 10.110 4.398 1.00 97.88 337 LEU A CA 1
ATOM 2679 C C . LEU A 1 337 ? 2.034 9.489 5.790 1.00 97.88 337 LEU A C 1
ATOM 2681 O O . LEU A 1 337 ? 2.827 8.562 5.953 1.00 97.88 337 LEU A O 1
ATOM 2685 N N . PHE A 1 338 ? 1.311 9.980 6.799 1.00 97.81 338 PHE A N 1
ATOM 2686 C CA . PHE A 1 338 ? 1.377 9.410 8.147 1.00 97.81 338 PHE A CA 1
ATOM 2687 C C . PHE A 1 338 ? 0.936 7.940 8.175 1.00 97.81 338 PHE A C 1
ATOM 2689 O O . PHE A 1 338 ? 1.620 7.118 8.789 1.00 97.81 338 PHE A O 1
ATOM 2696 N N . SER A 1 339 ? -0.159 7.602 7.487 1.00 96.19 339 SER A N 1
ATOM 2697 C CA . SER A 1 339 ? -0.661 6.228 7.388 1.00 96.19 339 SER A CA 1
ATOM 2698 C C . SER A 1 339 ? 0.376 5.298 6.748 1.00 96.19 339 SER A C 1
ATOM 2700 O O . SER A 1 339 ? 0.690 4.247 7.311 1.00 96.19 339 SER A O 1
ATOM 2702 N N . GLU A 1 340 ? 1.005 5.720 5.647 1.00 96.00 340 GLU A N 1
ATOM 2703 C CA . GLU A 1 340 ? 2.047 4.941 4.968 1.00 96.00 340 GLU A CA 1
ATOM 2704 C C . GLU A 1 340 ? 3.322 4.791 5.806 1.00 96.00 340 GLU A C 1
ATOM 2706 O O . GLU A 1 340 ? 3.897 3.705 5.880 1.00 96.00 340 GLU A O 1
ATOM 2711 N N . VAL A 1 341 ? 3.767 5.845 6.499 1.00 96.50 341 VAL A N 1
ATOM 2712 C CA . VAL A 1 341 ? 4.926 5.751 7.405 1.00 96.50 341 VAL A CA 1
ATOM 2713 C C . VAL A 1 341 ? 4.651 4.759 8.533 1.00 96.50 341 VAL A C 1
ATOM 2715 O O . VAL A 1 341 ? 5.508 3.928 8.843 1.00 96.50 341 VAL A O 1
ATOM 2718 N N . VAL A 1 342 ? 3.463 4.810 9.139 1.00 95.19 342 VAL A N 1
ATOM 2719 C CA . VAL A 1 342 ? 3.077 3.861 10.187 1.00 95.19 342 VAL A CA 1
ATOM 2720 C C . VAL A 1 342 ? 3.008 2.441 9.628 1.00 95.19 342 VAL A C 1
ATOM 2722 O O . VAL A 1 342 ? 3.625 1.547 10.195 1.00 95.19 342 VAL A O 1
ATOM 2725 N N . SER A 1 343 ? 2.328 2.229 8.503 1.00 93.31 343 SER A N 1
ATOM 2726 C CA . SER A 1 343 ? 2.155 0.905 7.896 1.00 93.31 343 SER A CA 1
ATOM 2727 C C . SER A 1 343 ? 3.487 0.258 7.488 1.00 93.31 343 SER A C 1
ATOM 2729 O O . SER A 1 343 ? 3.737 -0.911 7.788 1.00 93.31 343 SER A O 1
ATOM 2731 N N . LYS A 1 344 ? 4.377 1.020 6.838 1.00 93.25 344 LYS A N 1
ATOM 2732 C CA . LYS A 1 344 ? 5.593 0.484 6.205 1.00 93.25 344 LYS A CA 1
ATOM 2733 C C . LYS A 1 344 ? 6.833 0.532 7.092 1.00 93.25 344 LYS A C 1
ATOM 2735 O O . LYS A 1 344 ? 7.688 -0.342 6.974 1.00 93.25 344 LYS A O 1
ATOM 2740 N N . MET A 1 345 ? 6.960 1.522 7.981 1.00 93.81 345 MET A N 1
ATOM 2741 C CA . MET A 1 345 ? 8.164 1.679 8.808 1.00 93.81 345 MET A CA 1
ATOM 2742 C C . MET A 1 345 ? 8.003 1.088 10.211 1.00 93.81 345 MET A C 1
ATOM 2744 O O . MET A 1 345 ? 8.918 0.408 10.678 1.00 93.81 345 MET A O 1
ATOM 2748 N N . LEU A 1 346 ? 6.861 1.306 10.887 1.00 92.38 346 LEU A N 1
ATOM 2749 C CA . LEU A 1 346 ? 6.669 0.940 12.303 1.00 92.38 346 LEU A CA 1
ATOM 2750 C C . LEU A 1 346 ? 7.054 -0.514 12.649 1.00 92.38 346 LEU A C 1
ATOM 2752 O O . LEU A 1 346 ? 7.713 -0.686 13.686 1.00 92.38 346 LEU A O 1
ATOM 2756 N N . PRO A 1 347 ? 6.723 -1.538 11.826 1.00 90.12 347 PRO A N 1
ATOM 2757 C CA . PRO A 1 347 ? 7.065 -2.932 12.125 1.00 90.12 347 PRO A CA 1
ATOM 2758 C C . PRO A 1 347 ? 8.567 -3.180 12.326 1.00 90.12 347 PRO A C 1
ATOM 2760 O O . PRO A 1 347 ? 8.947 -4.070 13.082 1.00 90.12 347 PRO A O 1
ATOM 2763 N N . TYR A 1 348 ? 9.425 -2.374 11.693 1.00 89.56 348 TYR A N 1
ATOM 2764 C CA . TYR A 1 348 ? 10.881 -2.548 11.700 1.00 89.56 348 TYR A CA 1
ATOM 2765 C C . TYR A 1 348 ? 11.614 -1.613 12.677 1.00 89.56 348 TYR A C 1
ATOM 2767 O O . TYR A 1 348 ? 12.818 -1.757 12.898 1.00 89.56 348 TYR A O 1
ATOM 2775 N N . LEU A 1 349 ? 10.919 -0.636 13.270 1.00 89.81 349 LEU A N 1
ATOM 2776 C CA . LEU A 1 349 ? 11.541 0.350 14.158 1.00 89.81 349 LEU A CA 1
ATOM 2777 C C . LEU A 1 349 ? 11.897 -0.232 15.530 1.00 89.81 349 LEU A C 1
ATOM 2779 O O . LEU A 1 349 ? 11.268 -1.163 16.031 1.00 89.81 349 LEU A O 1
ATOM 2783 N N . LYS A 1 350 ? 12.882 0.370 16.200 1.00 88.50 350 LYS A N 1
ATOM 2784 C CA . LYS A 1 350 ? 13.183 0.092 17.616 1.00 88.50 350 LYS A CA 1
ATOM 2785 C C . LYS A 1 350 ? 12.288 0.922 18.538 1.00 88.50 350 LYS A C 1
ATOM 2787 O O . LYS A 1 350 ? 11.665 1.879 18.096 1.00 88.50 350 LYS A O 1
ATOM 2792 N N . THR A 1 351 ? 12.253 0.591 19.830 1.00 86.56 351 THR A N 1
ATOM 2793 C CA . THR A 1 351 ? 11.369 1.233 20.823 1.00 86.56 351 THR A CA 1
ATOM 2794 C C . THR A 1 351 ? 11.496 2.759 20.860 1.00 86.56 351 THR A C 1
ATOM 2796 O O . THR A 1 351 ? 10.483 3.447 20.865 1.00 86.56 351 THR A O 1
ATOM 2799 N N . ALA A 1 352 ? 12.718 3.304 20.818 1.00 88.44 352 ALA A N 1
ATOM 2800 C CA . ALA A 1 352 ? 12.933 4.755 20.827 1.00 88.44 352 ALA A CA 1
ATOM 2801 C C . ALA A 1 352 ? 12.323 5.449 19.595 1.00 88.44 352 ALA A C 1
ATOM 2803 O O . ALA A 1 352 ? 11.563 6.403 19.742 1.00 88.44 352 ALA A O 1
ATOM 2804 N N . ASP A 1 353 ? 12.600 4.921 18.400 1.00 91.19 353 ASP A N 1
ATOM 2805 C CA . ASP A 1 353 ? 12.088 5.455 17.135 1.00 91.19 353 ASP A CA 1
ATOM 2806 C C . ASP A 1 353 ? 10.558 5.304 17.043 1.00 91.19 353 ASP A C 1
ATOM 2808 O O . ASP A 1 353 ? 9.858 6.220 16.613 1.00 91.19 353 ASP A O 1
ATOM 2812 N N . SER A 1 354 ? 10.010 4.186 17.532 1.00 91.56 354 SER A N 1
ATOM 2813 C CA . SER A 1 354 ? 8.559 3.990 17.632 1.00 91.56 354 SER A CA 1
ATOM 2814 C C . SER A 1 354 ? 7.893 4.990 18.562 1.00 91.56 354 SER A C 1
ATOM 2816 O O . SER A 1 354 ? 6.864 5.539 18.192 1.00 91.56 354 SER A O 1
ATOM 2818 N N . ASN A 1 355 ? 8.489 5.293 19.717 1.00 90.94 355 ASN A N 1
ATOM 2819 C CA . ASN A 1 355 ? 7.957 6.313 20.621 1.00 90.94 355 ASN A CA 1
ATOM 2820 C C . ASN A 1 355 ? 7.919 7.693 19.963 1.00 90.94 355 ASN A C 1
ATOM 2822 O O . ASN A 1 355 ? 6.953 8.434 20.140 1.00 90.94 355 ASN A O 1
ATOM 2826 N N . THR A 1 356 ? 8.943 8.038 19.177 1.00 94.06 356 THR A N 1
ATOM 2827 C CA . THR A 1 356 ? 8.934 9.271 18.384 1.00 94.06 356 THR A CA 1
ATOM 2828 C C . THR A 1 356 ? 7.796 9.261 17.365 1.00 94.06 356 THR A C 1
ATOM 2830 O O . THR A 1 356 ? 7.057 10.239 17.278 1.00 94.06 356 THR A O 1
ATOM 2833 N N . LEU A 1 357 ? 7.593 8.158 16.639 1.00 95.38 357 LEU A N 1
ATOM 2834 C CA . LEU A 1 357 ? 6.485 8.040 15.687 1.00 95.38 357 LEU A CA 1
ATOM 2835 C C . LEU A 1 357 ? 5.113 8.138 16.376 1.00 95.38 357 LEU A C 1
ATOM 2837 O O . LEU A 1 357 ? 4.238 8.852 15.894 1.00 95.38 357 LEU A O 1
ATOM 2841 N N . TYR A 1 358 ? 4.944 7.500 17.535 1.00 94.62 358 TYR A N 1
ATOM 2842 C CA . TYR A 1 358 ? 3.737 7.586 18.362 1.00 94.62 358 TYR A CA 1
ATOM 2843 C C . TYR A 1 358 ? 3.425 9.028 18.783 1.00 94.62 358 TYR A C 1
ATOM 2845 O O . TYR A 1 358 ? 2.288 9.482 18.643 1.00 94.62 358 TYR A O 1
ATOM 2853 N N . GLN A 1 359 ? 4.436 9.783 19.222 1.00 95.19 359 GLN A N 1
ATOM 2854 C CA . GLN A 1 359 ? 4.292 11.202 19.565 1.00 95.19 359 GLN A CA 1
ATOM 2855 C C . GLN A 1 359 ? 3.918 12.070 18.357 1.00 95.19 359 GLN A C 1
ATOM 2857 O O . GLN A 1 359 ? 3.076 12.964 18.481 1.00 95.19 359 GLN A O 1
ATOM 2862 N N . LEU A 1 360 ? 4.515 11.804 17.191 1.00 96.81 360 LEU A N 1
ATOM 2863 C CA . LEU A 1 360 ? 4.207 12.511 15.947 1.00 96.81 360 LEU A CA 1
ATOM 2864 C C . LEU A 1 360 ? 2.759 12.264 15.504 1.00 96.81 360 LEU A C 1
ATOM 2866 O O . LEU A 1 360 ? 2.040 13.222 15.230 1.00 96.81 360 LEU A O 1
ATOM 2870 N N . CYS A 1 361 ? 2.310 11.005 15.502 1.00 96.81 361 CYS A N 1
ATOM 2871 C CA . CYS A 1 361 ? 0.936 10.643 15.146 1.00 96.81 361 CYS A CA 1
ATOM 2872 C C . CYS A 1 361 ? -0.074 11.298 16.094 1.00 96.81 361 CYS A C 1
ATOM 2874 O O . CYS A 1 361 ? -1.039 11.910 15.643 1.00 96.81 361 CYS A O 1
ATOM 2876 N N . LEU A 1 362 ? 0.171 11.237 17.409 1.00 95.69 362 LEU A N 1
ATOM 2877 C CA . LEU A 1 362 ? -0.708 11.865 18.395 1.00 95.69 362 LEU A CA 1
ATOM 2878 C C . LEU A 1 362 ? -0.802 13.384 18.179 1.00 95.69 362 LEU A C 1
ATOM 2880 O O . LEU A 1 362 ? -1.897 13.943 18.189 1.00 95.69 362 LEU A O 1
ATOM 2884 N N . SER A 1 363 ? 0.331 14.045 17.933 1.00 96.88 363 SER A N 1
ATOM 2885 C CA . SER A 1 363 ? 0.386 15.491 17.679 1.00 96.88 363 SER A CA 1
ATOM 2886 C C . SER A 1 363 ? -0.336 15.887 16.385 1.00 96.88 363 SER A C 1
ATOM 2888 O O . SER A 1 363 ? -1.010 16.919 16.342 1.00 96.88 363 SER A O 1
ATOM 2890 N N . ALA A 1 364 ? -0.241 15.064 15.336 1.00 97.06 364 ALA A N 1
ATOM 2891 C CA . ALA A 1 364 ? -0.985 15.255 14.093 1.00 97.06 364 ALA A CA 1
ATOM 2892 C C . ALA A 1 364 ? -2.504 15.158 14.322 1.00 97.06 364 ALA A C 1
ATOM 2894 O O . ALA A 1 364 ? -3.240 16.071 13.943 1.00 97.06 364 ALA A O 1
ATOM 2895 N N . ILE A 1 365 ? -2.968 14.110 15.019 1.00 96.38 365 ILE A N 1
ATOM 2896 C CA . ILE A 1 365 ? -4.392 13.911 15.345 1.00 96.38 365 ILE A CA 1
ATOM 2897 C C . ILE A 1 365 ? -4.920 15.063 16.208 1.00 96.38 365 ILE A C 1
ATOM 2899 O O . ILE A 1 365 ? -5.986 15.607 15.927 1.00 96.38 365 ILE A O 1
ATOM 2903 N N . GLN A 1 366 ? -4.168 15.484 17.230 1.00 96.00 366 GLN A N 1
ATOM 2904 C CA . GLN A 1 366 ? -4.528 16.625 18.082 1.00 96.00 366 GLN A CA 1
ATOM 2905 C C . GLN A 1 366 ? -4.681 17.919 17.279 1.00 96.00 366 GLN A C 1
ATOM 2907 O O . GLN A 1 366 ? -5.626 18.682 17.495 1.00 96.00 366 GLN A O 1
ATOM 2912 N N . THR A 1 367 ? -3.768 18.158 16.336 1.00 95.62 367 THR A N 1
ATOM 2913 C CA . THR A 1 367 ? -3.794 19.343 15.472 1.00 95.62 367 THR A CA 1
ATOM 2914 C C . THR A 1 367 ? -5.022 19.325 14.564 1.00 95.62 367 THR A C 1
ATOM 2916 O O . THR A 1 367 ? -5.725 20.331 14.485 1.00 95.62 367 THR A O 1
ATOM 2919 N N . TYR A 1 368 ? -5.324 18.179 13.948 1.00 94.62 368 TYR A N 1
ATOM 2920 C CA . TYR A 1 368 ? -6.517 17.991 13.121 1.00 94.62 368 TYR A CA 1
ATOM 2921 C C . TYR A 1 368 ? -7.816 18.163 13.914 1.00 94.62 368 TYR A C 1
ATOM 2923 O O . TYR A 1 368 ? -8.700 18.913 13.497 1.00 94.62 368 TYR A O 1
ATOM 2931 N N . ALA A 1 369 ? -7.929 17.520 15.079 1.00 93.00 369 ALA A N 1
ATOM 2932 C CA . ALA A 1 369 ? -9.127 17.593 15.906 1.00 93.00 369 ALA A CA 1
ATOM 2933 C C . ALA A 1 369 ? -9.410 19.032 16.350 1.00 93.00 369 ALA A C 1
ATOM 2935 O O . ALA A 1 369 ? -10.534 19.510 16.203 1.00 93.00 369 ALA A O 1
ATOM 2936 N N . ARG A 1 370 ? -8.382 19.763 16.805 1.00 93.38 370 ARG A N 1
ATOM 2937 C CA . ARG A 1 370 ? -8.494 21.169 17.230 1.00 93.38 370 ARG A CA 1
ATOM 2938 C C . ARG A 1 370 ? -9.128 22.075 16.169 1.00 93.38 370 ARG A C 1
ATOM 2940 O O . ARG A 1 370 ? -9.877 22.974 16.536 1.00 93.38 370 ARG A O 1
ATOM 2947 N N . HIS A 1 371 ? -8.837 21.847 14.888 1.00 90.38 371 HIS A N 1
ATOM 2948 C CA . HIS A 1 371 ? -9.357 22.662 13.780 1.00 90.38 371 HIS A CA 1
ATOM 2949 C C . HIS A 1 371 ? -10.713 22.197 13.242 1.00 90.38 371 HIS A C 1
ATOM 2951 O O . HIS A 1 371 ? -11.399 22.961 12.564 1.00 90.38 371 HIS A O 1
ATOM 2957 N N . ASN A 1 372 ? -11.121 20.964 13.543 1.00 87.19 372 ASN A N 1
ATOM 2958 C CA . ASN A 1 372 ? -12.378 20.390 13.056 1.00 87.19 372 ASN A CA 1
ATOM 2959 C C . ASN A 1 372 ? -13.484 20.333 14.121 1.00 87.19 372 ASN A C 1
ATOM 2961 O O . ASN A 1 372 ? -14.664 20.246 13.774 1.00 87.19 372 ASN A O 1
ATOM 2965 N N . LEU A 1 373 ? -13.136 20.455 15.405 1.00 83.88 373 LEU A N 1
ATOM 2966 C CA . LEU A 1 373 ? -14.081 20.577 16.516 1.00 83.88 373 LEU A CA 1
ATOM 2967 C C . LEU A 1 373 ? -14.962 21.829 16.348 1.00 83.88 373 LEU A C 1
ATOM 2969 O O . LEU A 1 373 ? -14.497 22.961 16.451 1.00 83.88 373 LEU A O 1
ATOM 2973 N N . GLY A 1 374 ? -16.258 21.621 16.103 1.00 73.25 374 GLY A N 1
ATOM 2974 C CA . GLY A 1 374 ? -17.240 22.703 15.955 1.00 73.25 374 GLY A CA 1
ATOM 2975 C C . GLY A 1 374 ? -17.203 23.440 14.610 1.00 73.25 374 GLY A C 1
ATOM 2976 O O . GLY A 1 374 ? -17.896 24.447 14.462 1.00 73.25 374 GLY A O 1
ATOM 2977 N N . ARG A 1 375 ? -16.433 22.950 13.627 1.00 75.81 375 ARG A N 1
ATOM 2978 C CA . ARG A 1 375 ? -16.410 23.499 12.263 1.00 75.81 375 ARG A CA 1
ATOM 2979 C C . ARG A 1 375 ? -17.735 23.195 11.554 1.00 75.81 375 ARG A C 1
ATOM 2981 O O . ARG A 1 375 ? -18.132 22.035 11.482 1.00 75.81 375 ARG A O 1
ATOM 2988 N N . GLN A 1 376 ? -18.391 24.238 11.045 1.00 61.12 376 GLN A N 1
ATOM 2989 C CA . GLN A 1 376 ? -19.606 24.158 10.225 1.00 61.12 376 GLN A CA 1
ATOM 2990 C C . GLN A 1 376 ? -19.256 24.618 8.803 1.00 61.12 376 GLN A C 1
ATOM 2992 O O . GLN A 1 376 ? -18.866 25.779 8.646 1.00 61.12 376 GLN A O 1
ATOM 2997 N N . CYS A 1 377 ? -19.357 23.762 7.781 1.00 59.78 377 CYS A N 1
ATOM 2998 C CA . CYS A 1 377 ? -19.230 24.213 6.392 1.00 59.78 377 CYS A CA 1
ATOM 2999 C C . CYS A 1 377 ? -20.579 24.646 5.804 1.00 59.78 377 CYS A C 1
ATOM 3001 O O . CYS A 1 377 ? -21.654 24.487 6.382 1.00 59.78 377 CYS A O 1
ATOM 3003 N N . ILE A 1 378 ? -20.479 25.293 4.643 1.00 56.06 378 ILE A N 1
ATOM 3004 C CA . ILE A 1 378 ? -21.583 25.964 3.953 1.00 56.06 378 ILE A CA 1
ATOM 3005 C C . ILE A 1 378 ? -22.334 24.982 3.030 1.00 56.06 378 ILE A C 1
ATOM 3007 O O . ILE A 1 378 ? -23.535 25.154 2.823 1.00 56.06 378 ILE A O 1
ATOM 3011 N N . SER A 1 379 ? -21.660 23.942 2.517 1.00 57.91 379 SER A N 1
ATOM 3012 C CA . SER A 1 379 ? -22.257 22.812 1.790 1.00 57.91 379 SER A CA 1
ATOM 3013 C C . SER A 1 379 ? -22.117 21.526 2.611 1.00 57.91 379 SER A C 1
ATOM 3015 O O . SER A 1 379 ? -21.023 21.165 3.031 1.00 57.91 379 SER A O 1
ATOM 3017 N N . ALA A 1 380 ? -23.241 20.849 2.866 1.00 58.03 380 ALA A N 1
ATOM 3018 C CA . ALA A 1 380 ? -23.269 19.630 3.676 1.00 58.03 380 ALA A CA 1
ATOM 3019 C C . ALA A 1 380 ? -22.710 18.404 2.933 1.00 58.03 380 ALA A C 1
ATOM 3021 O O . ALA A 1 380 ? -22.168 17.514 3.579 1.00 58.03 380 ALA A O 1
ATOM 3022 N N . ASP A 1 381 ? -22.818 18.369 1.601 1.00 58.91 381 ASP A N 1
ATOM 3023 C CA . ASP A 1 381 ? -22.437 17.199 0.800 1.00 58.91 381 ASP A CA 1
ATOM 3024 C C . ASP A 1 381 ? -20.909 17.112 0.603 1.00 58.91 381 ASP A C 1
ATOM 3026 O O . ASP A 1 381 ? -20.319 16.076 0.907 1.00 58.91 381 ASP A O 1
ATOM 3030 N N . ASP A 1 382 ? -20.243 18.211 0.222 1.00 57.34 382 ASP A N 1
ATOM 3031 C CA . ASP A 1 382 ? -18.776 18.228 0.038 1.00 57.34 382 ASP A CA 1
ATOM 3032 C C . ASP A 1 382 ? -18.024 18.084 1.378 1.00 57.34 382 ASP A C 1
ATOM 3034 O O . ASP A 1 382 ? -16.989 17.426 1.469 1.00 57.34 382 ASP A O 1
ATOM 3038 N N . GLU A 1 383 ? -18.569 18.655 2.461 1.00 59.34 383 GLU A N 1
ATOM 3039 C CA . GLU A 1 383 ? -17.980 18.556 3.804 1.00 59.34 383 GLU A CA 1
ATOM 3040 C C . GLU A 1 383 ? -18.015 17.120 4.347 1.00 59.34 383 GLU A C 1
ATOM 3042 O O . GLU A 1 383 ? -17.101 16.713 5.070 1.00 59.34 383 GLU A O 1
ATOM 3047 N N . GLN A 1 384 ? -19.063 16.355 4.025 1.00 60.53 384 GLN A N 1
ATOM 3048 C CA . GLN A 1 384 ? -19.196 14.972 4.474 1.00 60.53 384 GLN A CA 1
ATOM 3049 C C . GLN A 1 384 ? -18.222 14.046 3.748 1.00 60.53 384 GLN A C 1
ATOM 3051 O O . GLN A 1 384 ? -17.622 13.204 4.411 1.00 60.53 384 GLN A O 1
ATOM 3056 N N . GLU A 1 385 ? -18.029 14.214 2.438 1.00 64.50 385 GLU A N 1
ATOM 3057 C CA . GLU A 1 385 ? -17.160 13.344 1.639 1.00 64.50 385 GLU A CA 1
ATOM 3058 C C . GLU A 1 385 ? -15.671 13.538 1.976 1.00 64.50 385 GLU A C 1
ATOM 3060 O O . GLU A 1 385 ? -14.956 12.557 2.211 1.00 64.50 385 GLU A O 1
ATOM 3065 N N . THR A 1 386 ? -15.204 14.784 2.117 1.00 67.12 386 THR A N 1
ATOM 3066 C CA . THR A 1 386 ? -13.793 15.045 2.447 1.00 67.12 386 THR A CA 1
ATOM 3067 C C . THR A 1 386 ? -13.464 14.707 3.904 1.00 67.12 386 THR A C 1
ATOM 3069 O O . THR A 1 386 ? -12.495 13.987 4.162 1.00 67.12 386 THR A O 1
ATOM 3072 N N . LYS A 1 387 ? -14.272 15.155 4.884 1.00 71.88 387 LYS A N 1
ATOM 3073 C CA . LYS A 1 387 ? -14.014 14.826 6.305 1.00 71.88 387 LYS A CA 1
ATOM 3074 C C . LYS A 1 387 ? -14.022 13.320 6.543 1.00 71.88 387 LYS A C 1
ATOM 3076 O O . LYS A 1 387 ? -13.267 12.819 7.371 1.00 71.88 387 LYS A O 1
ATOM 3081 N N . PHE A 1 388 ? -14.864 12.598 5.811 1.00 81.31 388 PHE A N 1
ATOM 3082 C CA . PHE A 1 388 ? -14.901 11.145 5.837 1.00 81.31 388 PHE A CA 1
ATOM 3083 C C . PHE A 1 388 ? -13.570 10.525 5.396 1.00 81.31 388 PHE A C 1
ATOM 3085 O O . PHE A 1 388 ? -13.064 9.649 6.099 1.00 81.31 388 PHE A O 1
ATOM 3092 N N . LYS A 1 389 ? -12.974 10.999 4.292 1.00 87.38 389 LYS A N 1
ATOM 3093 C CA . LYS A 1 389 ? -11.686 10.485 3.803 1.00 87.38 389 LYS A CA 1
ATOM 3094 C C . LYS A 1 389 ? -10.567 10.697 4.828 1.00 87.38 389 LYS A C 1
ATOM 3096 O O . LYS A 1 389 ? -9.832 9.759 5.129 1.00 87.38 389 LYS A O 1
ATOM 3101 N N . ASP A 1 390 ? -10.478 11.890 5.413 1.00 91.31 390 ASP A N 1
ATOM 3102 C CA . ASP A 1 390 ? -9.471 12.193 6.438 1.00 91.31 390 ASP A CA 1
ATOM 3103 C C . ASP A 1 390 ? -9.631 11.305 7.682 1.00 91.31 390 ASP A C 1
ATOM 3105 O O . ASP A 1 390 ? -8.653 10.758 8.194 1.00 91.31 390 ASP A O 1
ATOM 3109 N N . ILE A 1 391 ? -10.869 11.123 8.161 1.00 91.81 391 ILE A N 1
ATOM 3110 C CA . ILE A 1 391 ? -11.149 10.263 9.317 1.00 91.81 391 ILE A CA 1
ATOM 3111 C C . ILE A 1 391 ? -10.796 8.805 9.003 1.00 91.81 391 ILE A C 1
ATOM 3113 O O . ILE A 1 391 ? -10.227 8.143 9.867 1.00 91.81 391 ILE A O 1
ATOM 3117 N N . ILE A 1 392 ? -11.073 8.303 7.793 1.00 92.25 392 ILE A N 1
ATOM 3118 C CA . ILE A 1 392 ? -10.660 6.949 7.386 1.00 92.25 392 ILE A CA 1
ATOM 3119 C C . ILE A 1 392 ? -9.148 6.792 7.482 1.00 92.25 392 ILE A C 1
ATOM 3121 O O . ILE A 1 392 ? -8.691 5.863 8.142 1.00 92.25 392 ILE A O 1
ATOM 3125 N N . LEU A 1 393 ? -8.376 7.718 6.908 1.00 94.81 393 LEU A N 1
ATOM 3126 C CA . LEU A 1 393 ? -6.913 7.659 6.953 1.00 94.81 393 LEU A CA 1
ATOM 3127 C C . LEU A 1 393 ? -6.391 7.664 8.394 1.00 94.81 393 LEU A C 1
ATOM 3129 O O . LEU A 1 393 ? -5.462 6.928 8.728 1.00 94.81 393 LEU A O 1
ATOM 3133 N N . ILE A 1 394 ? -7.016 8.450 9.277 1.00 95.44 394 ILE A N 1
ATOM 3134 C CA . ILE A 1 394 ? -6.678 8.455 10.703 1.00 95.44 394 ILE A CA 1
ATOM 3135 C C . ILE A 1 394 ? -7.035 7.112 11.356 1.00 95.44 394 ILE A C 1
ATOM 3137 O O . ILE A 1 394 ? -6.229 6.591 12.124 1.00 95.44 394 ILE A O 1
ATOM 3141 N N . MET A 1 395 ? -8.196 6.521 11.057 1.00 93.06 395 MET A N 1
ATOM 3142 C CA . MET A 1 395 ? -8.600 5.215 11.596 1.00 93.06 395 MET A CA 1
ATOM 3143 C C . MET A 1 395 ? -7.688 4.081 11.113 1.00 93.06 395 MET A C 1
ATOM 3145 O O . MET A 1 395 ? -7.294 3.232 11.914 1.00 93.06 395 MET A O 1
ATOM 3149 N N . GLU A 1 396 ? -7.308 4.073 9.836 1.00 93.12 396 GLU A N 1
ATOM 3150 C CA . GLU A 1 396 ? -6.344 3.125 9.268 1.00 93.12 396 GLU A CA 1
ATOM 3151 C C . GLU A 1 396 ? -4.973 3.280 9.925 1.00 93.12 396 GLU A C 1
ATOM 3153 O O . GLU A 1 396 ? -4.381 2.295 10.369 1.00 93.12 396 GLU A O 1
ATOM 3158 N N . MET A 1 397 ? -4.499 4.519 10.085 1.00 94.81 397 MET A N 1
ATOM 3159 C CA . MET A 1 397 ? -3.264 4.809 10.807 1.00 94.81 397 MET A CA 1
ATOM 3160 C C . MET A 1 397 ? -3.333 4.292 12.252 1.00 94.81 397 MET A C 1
ATOM 3162 O O . MET A 1 397 ? -2.429 3.577 12.678 1.00 94.81 397 MET A O 1
ATOM 3166 N N . LEU A 1 398 ? -4.399 4.599 13.004 1.00 94.00 398 LEU A N 1
ATOM 3167 C CA . LEU A 1 398 ? -4.602 4.108 14.375 1.00 94.00 398 LEU A CA 1
ATOM 3168 C C . LEU A 1 398 ? -4.650 2.573 14.437 1.00 94.00 398 LEU A C 1
ATOM 3170 O O . LEU A 1 398 ? -4.097 1.975 15.358 1.00 94.00 398 LEU A O 1
ATOM 3174 N N . THR A 1 399 ? -5.253 1.931 13.439 1.00 91.62 399 THR A N 1
ATOM 3175 C CA . THR A 1 399 ? -5.277 0.468 13.313 1.00 91.62 399 THR A CA 1
ATOM 3176 C C . THR A 1 399 ? -3.867 -0.082 13.107 1.00 91.62 399 THR A C 1
ATOM 3178 O O . THR A 1 399 ? -3.441 -0.992 13.821 1.00 91.62 399 THR A O 1
ATOM 3181 N N . ASN A 1 400 ? -3.094 0.526 12.206 1.00 91.12 400 ASN A N 1
ATOM 3182 C CA . ASN A 1 400 ? -1.714 0.139 11.931 1.00 91.12 400 ASN A CA 1
ATOM 3183 C C . ASN A 1 400 ? -0.774 0.404 13.118 1.00 91.12 400 ASN A C 1
ATOM 3185 O O . ASN A 1 400 ? 0.186 -0.345 13.297 1.00 91.12 400 ASN A O 1
ATOM 3189 N N . LEU A 1 401 ? -1.054 1.383 13.988 1.00 91.06 401 LEU A N 1
ATOM 3190 C CA . LEU A 1 401 ? -0.288 1.593 15.227 1.00 91.06 401 LEU A CA 1
ATOM 3191 C C . LEU A 1 401 ? -0.340 0.386 16.180 1.00 91.06 401 LEU A C 1
ATOM 3193 O O . LEU A 1 401 ? 0.600 0.184 16.947 1.00 91.06 401 LEU A O 1
ATOM 3197 N N . MET A 1 402 ? -1.391 -0.438 16.116 1.00 84.25 402 MET A N 1
ATOM 3198 C CA . MET A 1 402 ? -1.518 -1.659 16.927 1.00 84.25 402 MET A CA 1
ATOM 3199 C C . MET A 1 402 ? -0.811 -2.878 16.310 1.00 84.25 402 MET A C 1
ATOM 3201 O O . MET A 1 402 ? -0.631 -3.894 16.981 1.00 84.25 402 MET A O 1
ATOM 3205 N N . SER A 1 403 ? -0.381 -2.797 15.044 1.00 79.12 403 SER A N 1
ATOM 3206 C CA . SER A 1 403 ? 0.228 -3.922 14.311 1.00 79.12 403 SER A CA 1
ATOM 3207 C C . SER A 1 403 ? 1.544 -4.397 14.930 1.00 79.12 403 SER A C 1
ATOM 3209 O O . SER A 1 403 ? 1.851 -5.588 14.931 1.00 79.12 403 SER A O 1
ATOM 3211 N N . LYS A 1 404 ? 2.319 -3.482 15.517 1.00 72.75 404 LYS A N 1
ATOM 3212 C CA . LYS A 1 404 ? 3.613 -3.809 16.118 1.00 72.75 404 LYS A CA 1
ATOM 3213 C C . LYS A 1 404 ? 3.482 -4.767 17.301 1.00 72.75 404 LYS A C 1
ATOM 3215 O O . LYS A 1 404 ? 4.309 -5.661 17.464 1.00 72.75 404 LYS A O 1
ATOM 3220 N N . ASP A 1 405 ? 2.426 -4.622 18.091 1.00 63.91 405 ASP A N 1
ATOM 3221 C CA . ASP A 1 405 ? 2.194 -5.482 19.250 1.00 63.91 405 ASP A CA 1
ATOM 3222 C C . ASP A 1 405 ? 1.649 -6.861 18.847 1.00 63.91 405 ASP A C 1
ATOM 3224 O O . ASP A 1 405 ? 1.919 -7.844 19.534 1.00 63.91 405 ASP A O 1
ATOM 3228 N N . MET A 1 406 ? 0.984 -6.959 17.687 1.00 57.25 406 MET A N 1
ATOM 3229 C CA . MET A 1 406 ? 0.617 -8.237 17.057 1.00 57.25 406 MET A CA 1
ATOM 3230 C C . MET A 1 406 ? 1.846 -9.040 16.614 1.00 57.25 406 MET A C 1
ATOM 3232 O O . MET A 1 406 ? 1.851 -10.267 16.687 1.00 57.25 406 MET A O 1
ATOM 3236 N N . LEU A 1 407 ? 2.892 -8.348 16.153 1.00 57.38 407 LEU A N 1
ATOM 3237 C CA . LEU A 1 407 ? 4.129 -8.954 15.650 1.00 57.38 407 LEU A CA 1
ATOM 3238 C C . LEU A 1 407 ? 5.153 -9.231 16.766 1.00 57.38 407 LEU A C 1
ATOM 3240 O O . LEU A 1 407 ? 6.010 -10.108 16.625 1.00 57.38 407 LEU A O 1
ATOM 3244 N N . ASN A 1 408 ? 5.061 -8.525 17.897 1.00 54.88 408 ASN A N 1
ATOM 3245 C CA . ASN A 1 408 ? 5.932 -8.708 19.057 1.00 54.88 408 ASN A CA 1
ATOM 3246 C C . ASN A 1 408 ? 5.535 -9.944 19.888 1.00 54.88 408 ASN A C 1
ATOM 3248 O O . ASN A 1 408 ? 5.029 -9.852 21.005 1.00 54.88 408 ASN A O 1
ATOM 3252 N N . PHE A 1 409 ? 5.869 -11.135 19.386 1.00 46.88 409 PHE A N 1
ATOM 3253 C CA . PHE A 1 409 ? 5.747 -12.400 20.131 1.00 46.88 409 PHE A CA 1
ATOM 3254 C C . PHE A 1 409 ? 6.708 -12.516 21.333 1.00 46.88 409 PHE A C 1
ATOM 3256 O O . PHE A 1 409 ? 6.606 -13.459 22.119 1.00 46.88 409 PHE A O 1
ATOM 3263 N N . LYS A 1 410 ? 7.647 -11.575 21.501 1.00 39.28 410 LYS A N 1
ATOM 3264 C CA . LYS A 1 410 ? 8.576 -11.530 22.637 1.00 39.28 410 LYS A CA 1
ATOM 3265 C C . LYS A 1 410 ? 8.056 -10.579 23.712 1.00 39.28 410 LYS A C 1
ATOM 3267 O O . LYS A 1 410 ? 8.335 -9.388 23.681 1.00 39.28 410 LYS A O 1
ATOM 3272 N N . LYS A 1 411 ? 7.359 -11.124 24.709 1.00 41.28 411 LYS A N 1
ATOM 3273 C CA . LYS A 1 411 ? 7.044 -10.411 25.962 1.00 41.28 411 LYS A CA 1
ATOM 3274 C C . LYS A 1 411 ? 8.230 -10.318 26.944 1.00 41.28 411 LYS A C 1
ATOM 3276 O O . LYS A 1 411 ? 8.035 -9.824 28.048 1.00 41.28 411 LYS A O 1
ATOM 3281 N N . ASP A 1 412 ? 9.432 -10.752 26.551 1.00 35.00 412 ASP A N 1
ATOM 3282 C CA . ASP A 1 412 ? 10.540 -11.001 27.490 1.00 35.00 412 ASP A CA 1
ATOM 3283 C C . ASP A 1 412 ? 11.692 -9.988 27.492 1.00 35.00 412 ASP A C 1
ATOM 3285 O O . ASP A 1 412 ? 12.548 -10.079 28.367 1.00 35.00 412 ASP A O 1
ATOM 3289 N N . ASP A 1 413 ? 11.691 -8.964 26.639 1.00 36.84 413 ASP A N 1
ATOM 3290 C CA . ASP A 1 413 ? 12.655 -7.866 26.785 1.00 36.84 413 ASP A CA 1
ATOM 3291 C C . ASP A 1 413 ? 11.976 -6.688 27.498 1.00 36.84 413 ASP A C 1
ATOM 3293 O O . ASP A 1 413 ? 11.740 -5.622 26.930 1.00 36.84 413 ASP A O 1
ATOM 3297 N N . GLN A 1 414 ? 11.644 -6.891 28.781 1.00 38.53 414 GLN A N 1
ATOM 3298 C CA . GLN A 1 414 ? 11.465 -5.781 29.720 1.00 38.53 414 GLN A CA 1
ATOM 3299 C C . GLN A 1 414 ? 12.828 -5.111 29.942 1.00 38.53 414 GLN A C 1
ATOM 3301 O O . GLN A 1 414 ? 13.441 -5.225 31.004 1.00 38.53 414 GLN A O 1
ATOM 3306 N N . GLU A 1 415 ? 13.315 -4.379 28.941 1.00 38.62 415 GLU A N 1
ATOM 3307 C CA . GLU A 1 415 ? 14.163 -3.240 29.246 1.00 38.62 415 GLU A CA 1
ATOM 3308 C C . GLU A 1 415 ? 13.287 -2.267 30.038 1.00 38.62 415 GLU A C 1
ATOM 3310 O O . GLU A 1 415 ? 12.283 -1.752 29.547 1.00 38.62 415 GLU A O 1
ATOM 3315 N N . THR A 1 416 ? 13.632 -2.078 31.309 1.00 40.75 416 THR A N 1
ATOM 3316 C CA . THR A 1 416 ? 13.101 -1.034 32.185 1.00 40.75 416 THR A CA 1
ATOM 3317 C C . THR A 1 416 ? 13.247 0.325 31.504 1.00 40.75 416 THR A C 1
ATOM 3319 O O . THR A 1 416 ? 14.279 0.983 31.629 1.00 40.75 416 THR A O 1
ATOM 3322 N N . ILE A 1 417 ? 12.220 0.743 30.773 1.00 39.72 417 ILE A N 1
ATOM 3323 C CA . ILE A 1 417 ? 12.093 2.086 30.217 1.00 39.72 417 ILE A CA 1
ATOM 3324 C C . ILE A 1 417 ? 11.091 2.811 31.113 1.00 39.72 417 ILE A C 1
ATOM 3326 O O . ILE A 1 417 ? 10.003 2.306 31.373 1.00 39.72 417 ILE A O 1
ATOM 3330 N N . GLY A 1 418 ? 11.518 3.950 31.661 1.00 37.41 418 GLY A N 1
ATOM 3331 C CA . GLY A 1 418 ? 10.781 4.703 32.673 1.00 37.41 418 GLY A CA 1
ATOM 3332 C C . GLY A 1 418 ? 9.366 5.121 32.261 1.00 37.41 418 GLY A C 1
ATOM 333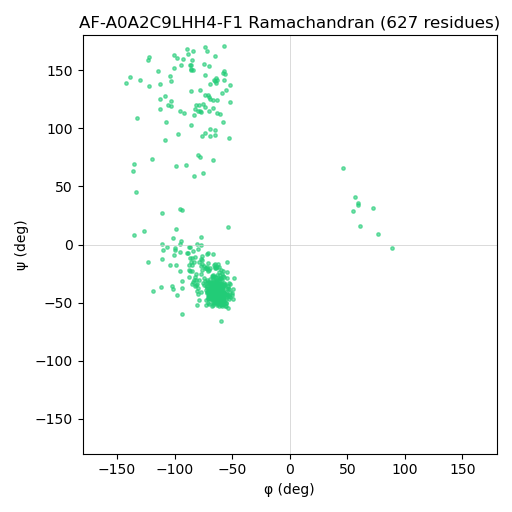3 O O . GLY A 1 418 ? 8.978 5.038 31.098 1.00 37.41 418 GLY A O 1
ATOM 3334 N N . ASP A 1 419 ? 8.648 5.639 33.255 1.00 40.47 419 ASP A N 1
ATOM 3335 C CA . ASP A 1 419 ? 7.237 6.074 33.342 1.00 40.47 419 ASP A CA 1
ATOM 3336 C C . ASP A 1 419 ? 6.747 7.101 32.277 1.00 40.47 419 ASP A C 1
ATOM 3338 O O . ASP A 1 419 ? 5.726 7.763 32.438 1.00 40.47 419 ASP A O 1
ATOM 3342 N N . HIS A 1 420 ? 7.491 7.293 31.184 1.00 46.56 420 HIS A N 1
ATOM 3343 C CA . HIS A 1 420 ? 7.249 8.277 30.120 1.00 46.56 420 HIS A CA 1
ATOM 3344 C C . HIS A 1 420 ? 7.205 7.668 28.705 1.00 46.56 420 HIS A C 1
ATOM 3346 O O . HIS A 1 420 ? 7.226 8.399 27.714 1.00 46.56 420 HIS A O 1
ATOM 3352 N N . CYS A 1 421 ? 7.154 6.339 28.582 1.00 55.91 421 CYS A N 1
ATOM 3353 C CA . CYS A 1 421 ? 6.991 5.661 27.297 1.00 55.91 421 CYS A CA 1
ATOM 3354 C C . CYS A 1 421 ? 5.512 5.688 26.867 1.00 55.91 421 CYS A C 1
ATOM 3356 O O . CYS A 1 421 ? 4.666 5.100 27.537 1.00 55.91 421 CYS A O 1
ATOM 3358 N N . ILE A 1 422 ? 5.188 6.379 25.768 1.00 70.12 422 ILE A N 1
ATOM 3359 C CA . ILE A 1 422 ? 3.852 6.322 25.153 1.00 70.12 422 ILE A CA 1
ATOM 3360 C C . ILE A 1 422 ? 3.817 5.070 24.281 1.00 70.12 422 ILE A C 1
ATOM 3362 O O . ILE A 1 422 ? 4.574 4.996 23.321 1.00 70.12 422 ILE A O 1
ATOM 3366 N N . ASP A 1 423 ? 2.960 4.103 24.595 1.00 80.62 423 ASP A N 1
ATOM 3367 C CA . ASP A 1 423 ? 2.755 2.935 23.734 1.00 80.62 423 ASP A CA 1
ATOM 3368 C C . ASP A 1 423 ? 1.671 3.179 22.667 1.00 80.62 423 ASP A C 1
ATOM 3370 O O . ASP A 1 423 ? 0.870 4.118 22.761 1.00 80.62 423 ASP A O 1
ATOM 3374 N N . GLY A 1 424 ? 1.641 2.324 21.638 1.00 83.69 424 GLY A N 1
ATOM 3375 C CA . GLY A 1 424 ? 0.699 2.441 20.520 1.00 83.69 424 GLY A CA 1
ATOM 3376 C C . GLY A 1 424 ? -0.759 2.430 20.985 1.00 83.69 424 GLY A C 1
ATOM 3377 O O . GLY A 1 424 ? -1.550 3.271 20.565 1.00 83.69 424 GLY A O 1
ATOM 3378 N N . ALA A 1 425 ? -1.101 1.561 21.940 1.00 85.50 425 ALA A N 1
ATOM 3379 C CA . ALA A 1 425 ? -2.443 1.483 22.516 1.00 85.50 425 ALA A CA 1
ATOM 3380 C C . ALA A 1 425 ? -2.896 2.790 23.187 1.00 85.50 425 ALA A C 1
ATOM 3382 O O . ALA A 1 425 ? -4.062 3.169 23.093 1.00 85.50 425 ALA A O 1
ATOM 3383 N N . THR A 1 426 ? -1.981 3.497 23.852 1.00 87.56 426 THR A N 1
ATOM 3384 C CA . THR A 1 426 ? -2.265 4.796 24.472 1.00 87.56 426 THR A CA 1
ATOM 3385 C C . THR A 1 426 ? -2.559 5.848 23.407 1.00 87.56 426 THR A C 1
ATOM 3387 O O . THR A 1 426 ? -3.530 6.590 23.543 1.00 87.56 426 THR A O 1
ATOM 3390 N N . VAL A 1 427 ? -1.790 5.879 22.311 1.00 89.81 427 VAL A N 1
ATOM 3391 C CA . VAL A 1 427 ? -2.081 6.771 21.173 1.00 89.81 427 VAL A CA 1
ATOM 3392 C C . VAL A 1 427 ? -3.437 6.456 20.551 1.00 89.81 427 VAL A C 1
ATOM 3394 O O . VAL A 1 427 ? -4.178 7.384 20.250 1.00 89.81 427 VAL A O 1
ATOM 3397 N N . VAL A 1 428 ? -3.793 5.177 20.406 1.00 91.62 428 VAL A N 1
ATOM 3398 C CA . VAL A 1 428 ? -5.102 4.762 19.874 1.00 91.62 428 VAL A CA 1
ATOM 3399 C C . VAL A 1 428 ? -6.249 5.231 20.760 1.00 91.62 428 VAL A C 1
ATOM 3401 O O . VAL A 1 428 ? -7.214 5.792 20.249 1.00 91.62 428 VAL A O 1
ATOM 3404 N N . VAL A 1 429 ? -6.135 5.069 22.079 1.00 90.56 429 VAL A N 1
ATOM 3405 C CA . VAL A 1 429 ? -7.147 5.543 23.035 1.00 90.56 429 VAL A CA 1
ATOM 3406 C C . VAL A 1 429 ? -7.348 7.056 22.929 1.00 90.56 429 VAL A C 1
ATOM 3408 O O . VAL A 1 429 ? -8.479 7.507 22.750 1.00 90.56 429 VAL A O 1
ATOM 3411 N N . TYR A 1 430 ? -6.266 7.839 22.980 1.00 91.00 430 TYR A N 1
ATOM 3412 C CA . TYR A 1 430 ? -6.360 9.296 22.842 1.00 91.00 430 TYR A CA 1
ATOM 3413 C C . TYR A 1 430 ? -6.828 9.716 21.443 1.00 91.00 430 TYR A C 1
ATOM 3415 O O . TYR A 1 430 ? -7.572 10.682 21.301 1.00 91.00 430 TYR A O 1
ATOM 3423 N N . GLY A 1 431 ? -6.429 8.986 20.401 1.00 92.38 431 GLY A N 1
ATOM 3424 C CA . GLY A 1 431 ? -6.879 9.220 19.034 1.00 92.38 431 GLY A CA 1
ATOM 3425 C C . GLY A 1 431 ? -8.386 9.026 18.891 1.00 92.38 431 GLY A C 1
ATOM 3426 O O . GLY A 1 431 ? -9.067 9.899 18.361 1.00 92.38 431 GLY A O 1
ATOM 3427 N N . LEU A 1 432 ? -8.930 7.936 19.440 1.00 92.06 432 LEU A N 1
ATOM 3428 C CA . LEU A 1 432 ? -10.373 7.694 19.485 1.00 92.06 432 LEU A CA 1
ATOM 3429 C C . LEU A 1 432 ? -11.109 8.785 20.270 1.00 92.06 432 LEU A C 1
ATOM 3431 O O . LEU A 1 432 ? -12.157 9.243 19.824 1.00 92.06 432 LEU A O 1
ATOM 3435 N N . GLU A 1 433 ? -10.561 9.243 21.396 1.00 92.44 433 GLU A N 1
ATOM 3436 C CA . GLU A 1 433 ? -11.152 10.337 22.178 1.00 92.44 433 GLU A CA 1
ATOM 3437 C C . GLU A 1 433 ? -11.284 11.634 21.369 1.00 92.44 433 GLU A C 1
ATOM 3439 O O . GLU A 1 433 ? -12.277 12.348 21.500 1.00 92.44 433 GLU A O 1
ATOM 3444 N N . LEU A 1 434 ? -10.313 11.918 20.500 1.00 91.88 434 LEU A N 1
ATOM 3445 C CA . LEU A 1 434 ? -10.298 13.118 19.666 1.00 91.88 434 LEU A CA 1
ATOM 3446 C C . LEU A 1 434 ? -11.172 12.994 18.413 1.00 91.88 434 LEU A C 1
ATOM 3448 O O . LEU A 1 434 ? -11.761 13.986 17.987 1.00 91.88 434 LEU A O 1
ATOM 3452 N N . ILE A 1 435 ? -11.253 11.800 17.820 1.00 91.31 435 ILE A N 1
ATOM 3453 C CA . ILE A 1 435 ? -11.909 11.584 16.524 1.00 91.31 435 ILE A CA 1
ATOM 3454 C C . ILE A 1 435 ? -13.376 11.171 16.658 1.00 91.31 435 ILE A C 1
ATOM 3456 O O . ILE A 1 435 ? -14.200 11.642 15.879 1.00 91.31 435 ILE A O 1
ATOM 3460 N N . VAL A 1 436 ? -13.745 10.351 17.648 1.00 88.88 436 VAL A N 1
ATOM 3461 C CA . VAL A 1 436 ? -15.141 9.898 17.824 1.00 88.88 436 VAL A CA 1
ATOM 3462 C C . VAL A 1 436 ? -16.136 11.064 17.937 1.00 88.88 436 VAL A C 1
ATOM 3464 O O . VAL A 1 436 ? -17.182 10.988 17.297 1.00 88.88 436 VAL A O 1
ATOM 3467 N N . PRO A 1 437 ? -15.843 12.174 18.647 1.00 87.88 437 PRO A N 1
ATOM 3468 C CA . PRO A 1 437 ? -16.740 13.333 18.684 1.00 87.88 437 PRO A CA 1
ATOM 3469 C C . PRO A 1 437 ? -16.932 14.045 17.336 1.00 87.88 437 PRO A C 1
ATOM 3471 O O . PRO A 1 437 ? -17.896 14.791 17.181 1.00 87.88 437 PRO A O 1
ATOM 3474 N N . LEU A 1 438 ? -16.017 13.856 16.379 1.00 84.81 438 LEU A N 1
ATOM 3475 C CA . LEU A 1 438 ? -16.110 14.425 15.029 1.00 84.81 438 LEU A CA 1
ATOM 3476 C C . LEU A 1 438 ? -16.994 13.578 14.104 1.00 84.81 438 LEU A C 1
ATOM 3478 O O . LEU A 1 438 ? -17.402 14.054 13.046 1.00 84.81 438 LEU A O 1
ATOM 3482 N N . MET A 1 439 ? -17.295 12.337 14.495 1.00 85.38 439 MET A N 1
ATOM 3483 C CA . MET A 1 439 ? -18.126 11.421 13.725 1.00 85.38 439 MET A CA 1
ATOM 3484 C C . MET A 1 439 ? -19.608 11.636 14.035 1.00 85.38 439 MET A C 1
ATOM 3486 O O . MET A 1 439 ? -20.027 11.664 15.193 1.00 85.38 439 MET A O 1
ATOM 3490 N N . SER A 1 440 ? -20.431 11.730 12.991 1.00 79.56 440 SER A N 1
ATOM 3491 C CA . SER A 1 440 ? -21.891 11.721 13.124 1.00 79.56 440 SER A CA 1
ATOM 3492 C C . SER A 1 440 ? -22.464 10.323 12.861 1.00 79.56 440 SER A C 1
ATOM 3494 O O . SER A 1 440 ? -21.851 9.489 12.195 1.00 79.56 440 SER A O 1
ATOM 3496 N N . ALA A 1 441 ? -23.692 10.068 13.323 1.00 78.00 441 ALA A N 1
ATOM 3497 C CA . ALA A 1 441 ? -24.401 8.826 12.997 1.00 78.00 441 ALA A CA 1
ATOM 3498 C C . ALA A 1 441 ? -24.651 8.661 11.482 1.00 78.00 441 ALA A C 1
ATOM 3500 O O . ALA A 1 441 ? -24.813 7.542 10.999 1.00 78.00 441 ALA A O 1
ATOM 3501 N N . GLU A 1 442 ? -24.675 9.759 10.720 1.00 78.69 442 GLU A N 1
ATOM 3502 C CA . GLU A 1 442 ? -24.795 9.717 9.260 1.00 78.69 442 GLU A CA 1
ATOM 3503 C C . GLU A 1 442 ? -23.492 9.268 8.595 1.00 78.69 442 GLU A C 1
ATOM 3505 O O . GLU A 1 442 ? -23.547 8.499 7.640 1.00 78.69 442 GLU A O 1
ATOM 3510 N N . MET A 1 443 ? -22.333 9.639 9.152 1.00 79.94 443 MET A N 1
ATOM 3511 C CA . MET A 1 443 ? -21.027 9.186 8.661 1.00 79.94 443 MET A CA 1
ATOM 3512 C C . MET A 1 443 ? -20.842 7.665 8.793 1.00 79.94 443 MET A C 1
ATOM 3514 O O . MET A 1 443 ? -20.195 7.040 7.959 1.00 79.94 443 MET A O 1
ATOM 3518 N N . LEU A 1 444 ? -21.466 7.029 9.791 1.00 81.69 444 LEU A N 1
ATOM 3519 C CA . LEU A 1 444 ? -21.443 5.566 9.939 1.00 81.69 444 LEU A CA 1
ATOM 3520 C C . LEU A 1 444 ? -22.295 4.820 8.895 1.00 81.69 444 LEU A C 1
ATOM 3522 O O . LEU A 1 444 ? -22.211 3.596 8.807 1.00 81.69 444 LEU A O 1
ATOM 3526 N N . LYS A 1 445 ? -23.099 5.520 8.078 1.00 82.44 445 LYS A N 1
ATOM 3527 C CA . LYS A 1 445 ? -23.793 4.896 6.936 1.00 82.44 445 LYS A CA 1
ATOM 3528 C C . LYS A 1 445 ? -22.838 4.563 5.792 1.00 82.44 445 LYS A C 1
ATOM 3530 O O . LYS A 1 445 ? -23.175 3.728 4.956 1.00 82.44 445 LYS A O 1
ATOM 3535 N N . PHE A 1 446 ? -21.672 5.200 5.746 1.00 84.25 446 PHE A N 1
ATOM 3536 C CA . PHE A 1 446 ? -20.666 4.924 4.735 1.00 84.25 446 PHE A CA 1
ATOM 3537 C C . PHE A 1 446 ? -19.900 3.635 5.094 1.00 84.25 446 PHE A C 1
ATOM 3539 O O . PHE A 1 446 ? -19.261 3.581 6.150 1.00 84.25 446 PHE A O 1
ATOM 3546 N N . PRO A 1 447 ? -19.932 2.594 4.237 1.00 86.06 447 PRO A N 1
ATOM 3547 C CA . PRO A 1 447 ? -19.449 1.259 4.600 1.00 86.06 447 PRO A CA 1
ATOM 3548 C C . PRO A 1 447 ? -17.974 1.197 5.006 1.00 86.06 447 PRO A C 1
ATOM 3550 O O . PRO A 1 447 ? -17.642 0.487 5.951 1.00 86.06 447 PRO A O 1
ATOM 3553 N N . VAL A 1 448 ? -17.103 1.953 4.329 1.00 88.44 448 VAL A N 1
ATOM 3554 C CA . VAL A 1 448 ? -15.650 1.907 4.565 1.00 88.44 448 VAL A CA 1
ATOM 3555 C C . VAL A 1 448 ? -15.301 2.451 5.952 1.00 88.44 448 VAL A C 1
ATOM 3557 O O . VAL A 1 448 ? -14.712 1.727 6.746 1.00 88.44 448 VAL A O 1
ATOM 3560 N N . LEU A 1 449 ? -15.748 3.666 6.302 1.00 88.75 449 LEU A N 1
ATOM 3561 C CA . LEU A 1 449 ? -15.520 4.227 7.644 1.00 88.75 449 LEU A CA 1
ATOM 3562 C C . LEU A 1 449 ? -16.136 3.361 8.737 1.00 88.75 449 LEU A C 1
ATOM 3564 O O . LEU A 1 449 ? -15.522 3.172 9.784 1.00 88.75 449 LEU A O 1
ATOM 3568 N N . CYS A 1 450 ? -17.345 2.851 8.501 1.00 89.38 450 CYS A N 1
ATOM 3569 C CA . CYS A 1 450 ? -18.010 1.958 9.437 1.00 89.38 450 CYS A CA 1
ATOM 3570 C C . CYS A 1 450 ? -17.142 0.719 9.707 1.00 89.38 450 CYS A C 1
ATOM 3572 O O . CYS A 1 450 ? -16.852 0.416 10.865 1.00 89.38 450 CYS A O 1
ATOM 3574 N N . SER A 1 451 ? -16.647 0.063 8.653 1.00 90.12 451 SER A N 1
ATOM 3575 C CA . SER A 1 451 ? -15.747 -1.087 8.775 1.00 90.12 451 SER A CA 1
ATOM 3576 C C . SER A 1 451 ? -14.462 -0.732 9.532 1.00 90.12 451 SER A C 1
ATOM 3578 O O . SER A 1 451 ? -14.191 -1.340 10.567 1.00 90.12 451 SER A O 1
ATOM 3580 N N . CYS A 1 452 ? -13.742 0.323 9.125 1.00 90.50 452 CYS A N 1
ATOM 3581 C CA . CYS A 1 452 ? -12.504 0.758 9.786 1.00 90.50 452 CYS A CA 1
ATOM 3582 C C . CYS A 1 452 ? -12.709 1.070 11.279 1.00 90.50 452 CYS A C 1
ATOM 3584 O O . CYS A 1 452 ? -11.898 0.682 12.119 1.00 90.50 452 CYS A O 1
ATOM 3586 N N . TYR A 1 453 ? -13.807 1.746 11.633 1.00 93.06 453 TYR A N 1
ATOM 3587 C CA . TYR A 1 453 ? -14.127 2.104 13.015 1.00 93.06 453 TYR A CA 1
ATOM 3588 C C . TYR A 1 453 ? -14.393 0.873 13.892 1.00 93.06 453 TYR A C 1
ATOM 3590 O O . TYR A 1 453 ? -13.815 0.743 14.975 1.00 93.06 453 TYR A O 1
ATOM 3598 N N . PHE A 1 454 ? -15.244 -0.052 13.433 1.00 93.31 454 PHE A N 1
ATOM 3599 C CA . PHE A 1 454 ? -15.562 -1.257 14.203 1.00 93.31 454 PHE A CA 1
ATOM 3600 C C . PHE A 1 454 ? -14.400 -2.253 14.241 1.00 93.31 454 PHE A C 1
ATOM 3602 O O . PHE A 1 454 ? -14.205 -2.905 15.268 1.00 93.31 454 PHE A O 1
ATOM 3609 N N . GLN A 1 455 ? -13.590 -2.322 13.184 1.00 93.19 455 GLN A N 1
ATOM 3610 C CA . GLN A 1 455 ? -12.350 -3.091 13.171 1.00 93.19 455 GLN A CA 1
ATOM 3611 C C . GLN A 1 455 ? -11.368 -2.572 14.234 1.00 93.19 455 GLN A C 1
ATOM 3613 O O . GLN A 1 455 ? -10.888 -3.354 15.056 1.00 93.19 455 GLN A O 1
ATOM 3618 N N . LEU A 1 456 ? -11.131 -1.254 14.284 1.00 92.88 456 LEU A N 1
ATOM 3619 C CA . LEU A 1 456 ? -10.263 -0.613 15.279 1.00 92.88 456 LEU A CA 1
ATOM 3620 C C . LEU A 1 456 ? -10.733 -0.889 16.716 1.00 92.88 456 LEU A C 1
ATOM 3622 O O . LEU A 1 456 ? -9.934 -1.265 17.574 1.00 92.88 456 LEU A O 1
ATOM 3626 N N . ILE A 1 457 ? -12.035 -0.742 16.979 1.00 93.38 457 ILE A N 1
ATOM 3627 C CA . ILE A 1 457 ? -12.635 -1.024 18.293 1.00 93.38 457 ILE A CA 1
ATOM 3628 C C . ILE A 1 457 ? -12.484 -2.496 18.673 1.00 93.38 457 ILE A C 1
ATOM 3630 O O . ILE A 1 457 ? -12.109 -2.789 19.812 1.00 93.38 457 ILE A O 1
ATOM 3634 N N . SER A 1 458 ? -12.753 -3.410 17.736 1.00 93.25 458 SER A N 1
ATOM 3635 C CA . SER A 1 458 ? -12.625 -4.852 17.965 1.00 93.25 458 SER A CA 1
ATOM 3636 C C . SER A 1 458 ? -11.190 -5.223 18.329 1.00 93.25 458 SER A C 1
ATOM 3638 O O . SER A 1 458 ? -10.960 -5.891 19.338 1.00 93.25 458 SER A O 1
ATOM 3640 N N . TYR A 1 459 ? -10.208 -4.706 17.588 1.00 90.94 459 TYR A N 1
ATOM 3641 C CA . TYR A 1 459 ? -8.789 -4.933 17.868 1.00 90.94 459 TYR A CA 1
ATOM 3642 C C . TYR A 1 459 ? -8.341 -4.336 19.206 1.00 90.94 459 TYR A C 1
ATOM 3644 O O . TYR A 1 459 ? -7.615 -4.993 19.954 1.00 90.94 459 TYR A O 1
ATOM 3652 N N . LEU A 1 460 ? -8.806 -3.132 19.560 1.00 91.44 460 LEU A N 1
ATOM 3653 C CA . LEU A 1 460 ? -8.511 -2.543 20.868 1.00 91.44 460 LEU A CA 1
ATOM 3654 C C . LEU A 1 460 ? -9.083 -3.402 22.008 1.00 91.44 460 LEU A C 1
ATOM 3656 O O . LEU A 1 460 ? -8.423 -3.590 23.031 1.00 91.44 460 LEU A O 1
ATOM 3660 N N . ALA A 1 461 ? -10.291 -3.944 21.833 1.00 92.00 461 ALA A N 1
ATOM 3661 C CA . ALA A 1 461 ? -10.918 -4.825 22.813 1.00 92.00 461 ALA A CA 1
ATOM 3662 C C . ALA A 1 461 ? -10.234 -6.198 22.912 1.00 92.00 461 ALA A C 1
ATOM 3664 O O . ALA A 1 461 ? -10.205 -6.766 24.003 1.00 92.00 461 ALA A O 1
ATOM 3665 N N . ASP A 1 462 ? -9.682 -6.719 21.814 1.00 90.25 462 ASP A N 1
ATOM 3666 C CA . ASP A 1 462 ? -8.953 -7.993 21.773 1.00 90.25 462 ASP A CA 1
ATOM 3667 C C . ASP A 1 462 ? -7.573 -7.896 22.442 1.00 90.25 462 ASP A C 1
ATOM 3669 O O . ASP A 1 462 ? -7.248 -8.649 23.361 1.00 90.25 462 ASP A O 1
ATOM 3673 N N . LEU A 1 463 ? -6.770 -6.907 22.043 1.00 87.19 463 LEU A N 1
ATOM 3674 C CA . LEU A 1 463 ? -5.377 -6.792 22.487 1.00 87.19 463 LEU A CA 1
ATOM 3675 C C . LEU A 1 463 ? -5.234 -6.080 23.831 1.00 87.19 463 LEU A C 1
ATOM 3677 O O . LEU A 1 463 ? -4.360 -6.420 24.632 1.00 87.19 463 LEU A O 1
ATOM 3681 N N . TYR A 1 464 ? -6.101 -5.101 24.095 1.00 86.94 464 TYR A N 1
ATOM 3682 C CA . TYR A 1 464 ? -5.967 -4.169 25.211 1.00 86.94 464 TYR A CA 1
ATOM 3683 C C . TYR A 1 464 ? -7.273 -3.989 25.986 1.00 86.94 464 TYR A C 1
ATOM 3685 O O . TYR A 1 464 ? -7.627 -2.873 26.373 1.00 86.94 464 TYR A O 1
ATOM 3693 N N . SER A 1 465 ? -7.963 -5.093 26.294 1.00 87.94 465 SER A N 1
ATOM 3694 C CA . SER A 1 465 ? -9.239 -5.079 27.030 1.00 87.94 465 SER A CA 1
ATOM 3695 C C . SER A 1 465 ? -9.168 -4.296 28.350 1.00 87.94 465 SER A C 1
ATOM 3697 O O . SER A 1 465 ? -10.133 -3.639 28.736 1.00 87.94 465 SER A O 1
ATOM 3699 N N . GLU A 1 466 ? -8.016 -4.314 29.031 1.00 85.12 466 GLU A N 1
ATOM 3700 C CA . GLU A 1 466 ? -7.784 -3.517 30.242 1.00 85.12 466 GLU A CA 1
ATOM 3701 C C . GLU A 1 466 ? -7.877 -2.013 29.984 1.00 85.12 466 GLU A C 1
ATOM 3703 O O . GLU A 1 466 ? -8.644 -1.324 30.657 1.00 85.12 466 GLU A O 1
ATOM 3708 N N . LYS A 1 467 ? -7.153 -1.511 28.979 1.00 85.06 467 LYS A N 1
ATOM 3709 C CA . LYS A 1 467 ? -7.179 -0.091 28.609 1.00 85.06 467 LYS A CA 1
ATOM 3710 C C . LYS A 1 467 ? -8.534 0.314 28.044 1.00 85.06 467 LYS A C 1
ATOM 3712 O O . LYS A 1 467 ? -9.016 1.401 28.345 1.00 85.06 467 LYS A O 1
ATOM 3717 N N . PHE A 1 468 ? -9.181 -0.583 27.300 1.00 89.06 468 PHE A N 1
ATOM 3718 C CA . PHE A 1 468 ? -10.541 -0.382 26.808 1.00 89.06 468 PHE A CA 1
ATOM 3719 C C . PHE A 1 468 ? -11.526 -0.125 27.962 1.00 89.06 468 PHE A C 1
ATOM 3721 O O . PHE A 1 468 ? -12.379 0.757 27.897 1.00 89.06 468 PHE A O 1
ATOM 3728 N N . CYS A 1 469 ? -11.405 -0.866 29.064 1.00 86.44 469 CYS A N 1
ATOM 3729 C CA . CYS A 1 469 ? -12.278 -0.667 30.221 1.00 86.44 469 CYS A CA 1
ATOM 3730 C C . CYS A 1 469 ? -11.913 0.570 31.062 1.00 86.44 469 CYS A C 1
ATOM 3732 O O . CYS A 1 469 ? -12.704 0.983 31.909 1.00 86.44 469 CYS A O 1
ATOM 3734 N N . GLN A 1 470 ? -10.733 1.154 30.840 1.00 86.31 470 GLN A N 1
ATOM 3735 C CA . GLN A 1 470 ? -10.252 2.382 31.482 1.00 86.31 470 GLN A CA 1
ATOM 3736 C C . GLN A 1 470 ? -10.537 3.643 30.647 1.00 86.31 470 GLN A C 1
ATOM 3738 O O . GLN A 1 470 ? -10.141 4.738 31.047 1.00 86.31 470 GLN A O 1
ATOM 3743 N N . LEU A 1 471 ? -11.226 3.511 29.506 1.00 87.38 471 LEU A N 1
ATOM 3744 C CA . LEU A 1 471 ? -11.617 4.647 28.672 1.00 87.38 471 LEU A CA 1
ATOM 3745 C C . LEU A 1 471 ? -12.460 5.669 29.462 1.00 87.38 471 LEU A C 1
ATOM 3747 O O . LEU A 1 471 ? -13.248 5.282 30.334 1.00 87.38 471 LEU A O 1
ATOM 3751 N N . PRO A 1 472 ? -12.377 6.970 29.122 1.00 89.25 472 PRO A N 1
ATOM 3752 C CA . PRO A 1 472 ? -13.261 7.985 29.684 1.00 89.25 472 PRO A CA 1
ATOM 3753 C C . PRO A 1 472 ? -14.737 7.594 29.537 1.00 89.25 472 PRO A C 1
ATOM 3755 O O . PRO A 1 472 ? -15.164 7.142 28.474 1.00 89.25 472 PRO A O 1
ATOM 3758 N N . HIS A 1 473 ? -15.544 7.811 30.583 1.00 87.19 473 HIS A N 1
ATOM 3759 C CA . HIS A 1 473 ? -16.938 7.344 30.632 1.00 87.19 473 HIS A CA 1
ATOM 3760 C C . HIS A 1 473 ? -17.783 7.768 29.420 1.00 87.19 473 HIS A C 1
ATOM 3762 O O . HIS A 1 473 ? -18.604 6.990 28.941 1.00 87.19 473 HIS A O 1
ATOM 3768 N N . GLN A 1 474 ? -17.585 8.987 28.910 1.00 88.56 474 GLN A N 1
ATOM 3769 C CA . GLN A 1 474 ? -18.313 9.482 27.737 1.00 88.56 474 GLN A CA 1
ATOM 3770 C C . GLN A 1 474 ? -17.932 8.719 26.463 1.00 88.56 474 GLN A C 1
ATOM 3772 O O . GLN A 1 474 ? -18.818 8.321 25.706 1.00 88.56 474 GLN A O 1
ATOM 3777 N N . LEU A 1 475 ? -16.635 8.470 26.256 1.00 89.75 475 LEU A N 1
ATOM 3778 C CA . LEU A 1 475 ? -16.130 7.727 25.105 1.00 89.75 475 LEU A CA 1
ATOM 3779 C C . LEU A 1 475 ? -16.580 6.265 25.166 1.00 89.75 475 LEU A C 1
ATOM 3781 O O . LEU A 1 475 ? -17.113 5.756 24.185 1.00 89.75 475 LEU A O 1
ATOM 3785 N N . PHE A 1 476 ? -16.451 5.624 26.333 1.00 91.50 476 PHE A N 1
ATOM 3786 C CA . PHE A 1 476 ? -16.922 4.254 26.547 1.00 91.50 476 PHE A CA 1
ATOM 3787 C C . PHE A 1 476 ? -18.413 4.122 26.212 1.00 91.50 476 PHE A C 1
ATOM 3789 O O . PHE A 1 476 ? -18.795 3.271 25.413 1.00 91.50 476 PHE A O 1
ATOM 3796 N N . ASN A 1 477 ? -19.257 5.003 26.760 1.00 90.62 477 ASN A N 1
ATOM 3797 C CA . ASN A 1 477 ? -20.695 4.980 26.491 1.00 90.62 477 ASN A CA 1
ATOM 3798 C C . ASN A 1 477 ? -21.020 5.246 25.013 1.00 90.62 477 ASN A C 1
ATOM 3800 O O . ASN A 1 477 ? -21.917 4.606 24.471 1.00 90.62 477 ASN A O 1
ATOM 3804 N N . SER A 1 478 ? -20.288 6.154 24.358 1.00 90.69 478 SER A N 1
ATOM 3805 C CA . SER A 1 478 ? -20.468 6.440 22.927 1.00 90.69 478 SER A CA 1
ATOM 3806 C C . SER A 1 478 ? -20.119 5.225 22.070 1.00 90.69 478 SER A C 1
ATOM 3808 O O . SER A 1 478 ? -20.898 4.857 21.199 1.00 90.69 478 SER A O 1
ATOM 3810 N N . ILE A 1 479 ? -19.007 4.543 22.364 1.00 91.94 479 ILE A N 1
ATOM 3811 C CA . ILE A 1 479 ? -18.613 3.311 21.670 1.00 91.94 479 ILE A CA 1
ATOM 3812 C C . ILE A 1 479 ? -19.656 2.207 21.887 1.00 91.94 479 ILE A C 1
ATOM 3814 O O . ILE A 1 479 ? -20.053 1.549 20.930 1.00 91.94 479 ILE A O 1
ATOM 3818 N N . MET A 1 480 ? -20.152 2.022 23.115 1.00 93.25 480 MET A N 1
ATOM 3819 C CA . MET A 1 480 ? -21.200 1.031 23.394 1.00 93.25 480 MET A CA 1
ATOM 3820 C C . MET A 1 480 ? -22.501 1.338 22.644 1.00 93.25 480 MET A C 1
ATOM 3822 O O . MET A 1 480 ? -23.108 0.429 22.082 1.00 93.25 480 MET A O 1
ATOM 3826 N N . ALA A 1 481 ? -22.903 2.609 22.567 1.00 91.00 481 ALA A N 1
ATOM 3827 C CA . ALA A 1 481 ? -24.049 3.019 21.759 1.00 91.00 481 ALA A CA 1
ATOM 3828 C C . ALA A 1 481 ? -23.818 2.744 20.261 1.00 91.00 481 ALA A C 1
ATOM 3830 O O . ALA A 1 481 ? -24.714 2.234 19.588 1.00 91.00 481 ALA A O 1
ATOM 3831 N N . SER A 1 482 ? -22.611 3.008 19.747 1.00 91.56 482 SER A N 1
ATOM 3832 C CA . SER A 1 482 ? -22.241 2.661 18.372 1.00 91.56 482 SER A CA 1
ATOM 3833 C C . SER A 1 482 ? -22.318 1.154 18.120 1.00 91.56 482 SER A C 1
ATOM 3835 O O . SER A 1 482 ? -22.850 0.754 17.094 1.00 91.56 482 SER A O 1
ATOM 3837 N N . ILE A 1 483 ? -21.858 0.306 19.047 1.00 92.75 483 ILE A N 1
ATOM 3838 C CA . ILE A 1 483 ? -21.950 -1.162 18.926 1.00 92.75 483 ILE A CA 1
ATOM 3839 C C . ILE A 1 483 ? -23.411 -1.629 18.881 1.00 92.75 483 ILE A C 1
ATOM 3841 O O . ILE A 1 483 ? -23.758 -2.489 18.074 1.00 92.75 483 ILE A O 1
ATOM 3845 N N . GLU A 1 484 ? -24.293 -1.044 19.697 1.00 91.75 484 GLU A N 1
ATOM 3846 C CA . GLU A 1 484 ? -25.729 -1.347 19.643 1.00 91.75 484 GLU A CA 1
ATOM 3847 C C . GLU A 1 484 ? -26.348 -0.975 18.283 1.00 91.75 484 GLU A C 1
ATOM 3849 O O . GLU A 1 484 ? -27.150 -1.736 17.737 1.00 91.75 484 GLU A O 1
ATOM 3854 N N . LEU A 1 485 ? -25.933 0.151 17.692 1.00 88.81 485 LEU A N 1
ATOM 3855 C CA . LEU A 1 485 ? -26.306 0.511 16.320 1.00 88.81 485 LEU A CA 1
ATOM 3856 C C . LEU A 1 485 ? -25.691 -0.447 15.286 1.00 88.81 485 LEU A C 1
ATOM 3858 O O . LEU A 1 485 ? -26.377 -0.825 14.337 1.00 88.81 485 LEU A O 1
ATOM 3862 N N . GLY A 1 486 ? -24.448 -0.882 15.501 1.00 88.50 486 GLY A N 1
ATOM 3863 C CA . GLY A 1 486 ? -23.689 -1.775 14.625 1.00 88.50 486 GLY A CA 1
ATOM 3864 C C . GLY A 1 486 ? -24.355 -3.133 14.405 1.00 88.50 486 GLY A C 1
ATOM 3865 O O . GLY A 1 486 ? -24.329 -3.649 13.292 1.00 88.50 486 GLY A O 1
ATOM 3866 N N . PHE A 1 487 ? -25.055 -3.677 15.407 1.00 88.38 487 PHE A N 1
ATOM 3867 C CA . PHE A 1 487 ? -25.843 -4.911 15.247 1.00 88.38 487 PHE A CA 1
ATOM 3868 C C . PHE A 1 487 ? -27.012 -4.784 14.258 1.00 88.38 487 PHE A C 1
ATOM 3870 O O . PHE A 1 487 ? -27.493 -5.797 13.756 1.00 88.38 487 PHE A O 1
ATOM 3877 N N . ASN A 1 488 ? -27.466 -3.560 13.968 1.00 84.06 488 ASN A N 1
ATOM 3878 C CA . ASN A 1 488 ? -28.520 -3.290 12.988 1.00 84.06 488 ASN A CA 1
ATOM 3879 C C . ASN A 1 488 ? -27.964 -2.939 11.594 1.00 84.06 488 ASN A C 1
ATOM 3881 O O . ASN A 1 488 ? -28.742 -2.651 10.681 1.00 84.06 488 ASN A O 1
ATOM 3885 N N . CYS A 1 489 ? -26.640 -2.931 11.410 1.00 81.69 489 CYS A N 1
ATOM 3886 C CA . CYS A 1 489 ? -26.019 -2.700 10.110 1.00 81.69 489 CYS A CA 1
ATOM 3887 C C . CYS A 1 489 ? -26.183 -3.921 9.191 1.00 81.69 489 CYS A C 1
ATOM 3889 O O . CYS A 1 489 ? -26.128 -5.067 9.627 1.00 81.69 489 CYS A O 1
ATOM 3891 N N . TYR A 1 490 ? -26.327 -3.672 7.886 1.00 75.62 490 TYR A N 1
ATOM 3892 C CA . TYR A 1 490 ? -26.424 -4.735 6.876 1.00 75.62 490 TYR A CA 1
ATOM 3893 C C . TYR A 1 490 ? -25.070 -5.388 6.545 1.00 75.62 490 TYR A C 1
ATOM 3895 O O . TYR A 1 490 ? -25.036 -6.462 5.949 1.00 75.62 490 TYR A O 1
ATOM 3903 N N . ALA A 1 491 ? -23.955 -4.742 6.897 1.00 84.56 491 ALA A N 1
ATOM 3904 C CA . ALA A 1 491 ? -22.614 -5.241 6.620 1.00 84.56 491 ALA A CA 1
ATOM 3905 C C . ALA A 1 491 ? -22.226 -6.344 7.616 1.00 84.56 491 ALA A C 1
ATOM 3907 O O . ALA A 1 491 ? -22.076 -6.092 8.811 1.00 84.56 491 ALA A O 1
ATOM 3908 N N . LYS A 1 492 ? -22.037 -7.566 7.109 1.00 86.81 492 LYS A N 1
ATOM 3909 C CA . LYS A 1 492 ? -21.728 -8.753 7.918 1.00 86.81 492 LYS A CA 1
ATOM 3910 C C . LYS A 1 492 ? -20.466 -8.577 8.771 1.00 86.81 492 LYS A C 1
ATOM 3912 O O . LYS A 1 492 ? -20.513 -8.828 9.970 1.00 86.81 492 LYS A O 1
ATOM 3917 N N . GLU A 1 493 ? -19.378 -8.098 8.171 1.00 88.94 493 GLU A N 1
ATOM 3918 C CA . GLU A 1 493 ? -18.082 -7.885 8.839 1.00 88.94 493 GLU A CA 1
ATOM 3919 C C . GLU A 1 493 ? -18.204 -6.941 10.046 1.00 88.94 493 GLU A C 1
ATOM 3921 O O . GLU A 1 493 ? -17.685 -7.214 11.126 1.00 88.94 493 GLU A O 1
ATOM 3926 N N . THR A 1 494 ? -18.983 -5.864 9.909 1.00 90.50 494 THR A N 1
ATOM 3927 C CA . THR A 1 494 ? -19.264 -4.927 11.003 1.00 90.50 494 THR A CA 1
ATOM 3928 C C . THR A 1 494 ? -19.954 -5.613 12.180 1.00 90.50 494 THR A C 1
ATOM 3930 O O . THR A 1 494 ? -19.577 -5.407 13.337 1.00 90.50 494 THR A O 1
ATOM 3933 N N . VAL A 1 495 ? -20.958 -6.446 11.898 1.00 92.00 495 VAL A N 1
ATOM 3934 C CA . VAL A 1 495 ? -21.689 -7.184 12.933 1.00 92.00 495 VAL A CA 1
ATOM 3935 C C . VAL A 1 495 ? -20.781 -8.222 13.604 1.00 92.00 495 VAL A C 1
ATOM 3937 O O . VAL A 1 495 ? -20.833 -8.382 14.826 1.00 92.00 495 VAL A O 1
ATOM 3940 N N . GLU A 1 496 ? -19.899 -8.884 12.848 1.00 92.94 496 GLU A N 1
ATOM 3941 C CA . GLU A 1 496 ? -18.879 -9.788 13.397 1.00 92.94 496 GLU A CA 1
ATOM 3942 C C . GLU A 1 496 ? -17.934 -9.061 14.359 1.00 92.94 496 GLU A C 1
ATOM 3944 O O . GLU A 1 496 ? -17.729 -9.534 15.479 1.00 92.94 496 GLU A O 1
ATOM 3949 N N . HIS A 1 497 ? -17.426 -7.884 13.984 1.00 93.94 497 HIS A N 1
ATOM 3950 C CA . HIS A 1 497 ? -16.594 -7.058 14.860 1.00 93.94 497 HIS A CA 1
ATOM 3951 C C . HIS A 1 497 ? -17.337 -6.601 16.125 1.00 93.94 497 HIS A C 1
ATOM 3953 O O . HIS A 1 497 ? -16.760 -6.603 17.216 1.00 93.94 497 HIS A O 1
ATOM 3959 N N . CYS A 1 498 ? -18.633 -6.286 16.028 1.00 94.94 498 CYS A N 1
ATOM 3960 C CA . CYS A 1 498 ? -19.465 -5.984 17.197 1.00 94.94 498 CYS A CA 1
ATOM 3961 C C . CYS A 1 498 ? -19.562 -7.188 18.148 1.00 94.94 498 CYS A C 1
ATOM 3963 O O . CYS A 1 498 ? -19.349 -7.049 19.357 1.00 94.94 498 CYS A O 1
ATOM 3965 N N . PHE A 1 499 ? -19.825 -8.389 17.619 1.00 94.88 499 PHE A N 1
ATOM 3966 C CA . PHE A 1 499 ? -19.855 -9.611 18.423 1.00 94.88 499 PHE A CA 1
ATOM 3967 C C . PHE A 1 499 ? -18.500 -9.927 19.068 1.00 94.88 499 PHE A C 1
ATOM 3969 O O . PHE A 1 499 ? -18.476 -10.289 20.247 1.00 94.88 499 PHE A O 1
ATOM 3976 N N . GLN A 1 500 ? -17.398 -9.785 18.323 1.00 94.69 500 GLN A N 1
ATOM 3977 C CA . GLN A 1 500 ? -16.029 -9.988 18.813 1.00 94.69 500 GLN A CA 1
ATOM 3978 C C . GLN A 1 500 ? -15.700 -9.027 19.956 1.00 94.69 500 GLN A C 1
ATOM 3980 O O . GLN A 1 500 ? -15.252 -9.466 21.013 1.00 94.69 500 GLN A O 1
ATOM 3985 N N . THR A 1 501 ? -16.017 -7.741 19.789 1.00 95.69 501 THR A N 1
ATOM 3986 C CA . THR A 1 501 ? -15.796 -6.714 20.815 1.00 95.69 501 THR A CA 1
ATOM 3987 C C . THR A 1 501 ? -16.497 -7.087 22.122 1.00 95.69 501 THR A C 1
ATOM 3989 O O . THR A 1 501 ? -15.865 -7.151 23.177 1.00 95.69 501 THR A O 1
ATOM 3992 N N . ILE A 1 502 ? -17.799 -7.395 22.068 1.00 96.19 502 ILE A N 1
ATOM 3993 C CA . ILE A 1 502 ? -18.573 -7.766 23.263 1.00 96.19 502 ILE A CA 1
ATOM 3994 C C . ILE A 1 502 ? -18.079 -9.084 23.868 1.00 96.19 502 ILE A C 1
ATOM 3996 O O . ILE A 1 502 ? -18.008 -9.205 25.093 1.00 96.19 502 ILE A O 1
ATOM 4000 N N . ASN A 1 503 ? -17.707 -10.059 23.035 1.00 94.31 503 ASN A N 1
ATOM 4001 C CA . ASN A 1 503 ? -17.148 -11.320 23.507 1.00 94.31 503 ASN A CA 1
ATOM 4002 C C . ASN A 1 503 ? -15.850 -11.092 24.292 1.00 94.31 503 ASN A C 1
ATOM 4004 O O . ASN A 1 503 ? -15.743 -11.549 25.427 1.00 94.31 503 ASN A O 1
ATOM 4008 N N . ASN A 1 504 ? -14.905 -10.334 23.736 1.00 93.19 504 ASN A N 1
ATOM 4009 C CA . ASN A 1 504 ? -13.606 -10.077 24.359 1.00 93.19 504 ASN A CA 1
ATOM 4010 C C . ASN A 1 504 ? -13.757 -9.330 25.692 1.00 93.19 504 ASN A C 1
ATOM 4012 O O . ASN A 1 504 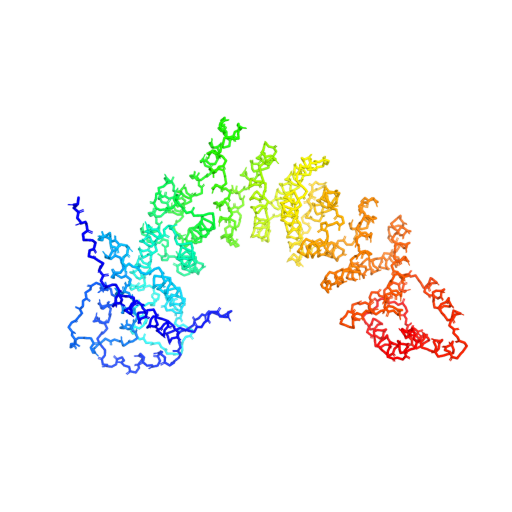? -13.124 -9.689 26.688 1.00 93.19 504 ASN A O 1
ATOM 4016 N N . LEU A 1 505 ? -14.676 -8.361 25.766 1.00 92.62 505 LEU A N 1
ATOM 4017 C CA . LEU A 1 505 ? -14.994 -7.667 27.016 1.00 92.62 505 LEU A CA 1
ATOM 4018 C C . LEU A 1 505 ? -15.650 -8.584 28.059 1.00 92.62 505 LEU A C 1
ATOM 4020 O O . LEU A 1 505 ? -15.334 -8.481 29.247 1.00 92.62 505 LEU A O 1
ATOM 4024 N N . ALA A 1 506 ? -16.532 -9.496 27.642 1.00 91.94 506 ALA A N 1
ATOM 4025 C CA . ALA A 1 506 ? -17.142 -10.478 28.537 1.00 91.94 506 ALA A CA 1
ATOM 4026 C C . ALA A 1 506 ? -16.101 -11.467 29.093 1.00 91.94 506 ALA A C 1
ATOM 4028 O O . ALA A 1 506 ? -16.088 -11.750 30.292 1.00 91.94 506 ALA A O 1
ATOM 4029 N N . GLU A 1 507 ? -15.191 -11.953 28.247 1.00 90.56 507 GLU A N 1
ATOM 4030 C CA . GLU A 1 507 ? -14.083 -12.818 28.666 1.00 90.56 507 GLU A CA 1
ATOM 4031 C C . GLU A 1 507 ? -13.148 -12.114 29.648 1.00 90.56 507 GLU A C 1
ATOM 4033 O O . GLU A 1 507 ? -12.780 -12.681 30.683 1.00 90.56 507 GLU A O 1
ATOM 4038 N N . TYR A 1 508 ? -12.803 -10.859 29.356 1.00 89.38 508 TYR A N 1
ATOM 4039 C CA . TYR A 1 508 ? -11.973 -10.041 30.227 1.00 89.38 508 TYR A CA 1
ATOM 4040 C C . TYR A 1 508 ? -12.637 -9.803 31.588 1.00 89.38 508 TYR A C 1
ATOM 4042 O O . TYR A 1 508 ? -11.998 -10.017 32.622 1.00 89.38 508 TYR A O 1
ATOM 4050 N N . PHE A 1 509 ? -13.929 -9.452 31.611 1.00 88.50 509 PHE A N 1
ATOM 4051 C CA . PHE A 1 509 ? -14.695 -9.288 32.849 1.00 88.50 509 PHE A CA 1
ATOM 4052 C C . PHE A 1 509 ? -14.633 -10.548 33.718 1.00 88.50 509 PHE A C 1
ATOM 4054 O O . PHE A 1 509 ? -14.258 -10.471 34.886 1.00 88.50 509 PHE A O 1
ATOM 4061 N N . LEU A 1 510 ? -14.908 -11.721 33.143 1.00 85.44 510 LEU A N 1
ATOM 4062 C CA . LEU A 1 510 ? -14.874 -12.986 33.880 1.00 85.44 510 LEU A CA 1
ATOM 4063 C C . LEU A 1 510 ? -13.480 -13.311 34.414 1.00 85.44 510 LEU A C 1
ATOM 4065 O O . LEU A 1 510 ? -13.345 -13.751 35.557 1.00 85.44 510 LEU A O 1
ATOM 4069 N N . LYS A 1 511 ? -12.432 -13.056 33.624 1.00 85.31 511 LYS A N 1
ATOM 4070 C CA . LYS A 1 511 ? -11.042 -13.237 34.057 1.00 85.31 511 LYS A CA 1
ATOM 4071 C C . LYS A 1 511 ? -10.715 -12.365 35.270 1.00 85.31 511 LYS A C 1
ATOM 4073 O O . LYS A 1 511 ? -10.115 -12.852 36.227 1.00 85.31 511 LYS A O 1
ATOM 4078 N N . ILE A 1 512 ? -11.127 -11.099 35.253 1.00 83.25 512 ILE A N 1
ATOM 4079 C CA . ILE A 1 512 ? -10.921 -10.169 36.367 1.00 83.25 512 ILE A CA 1
ATOM 4080 C C . ILE A 1 512 ? -11.729 -10.580 37.599 1.00 83.25 512 ILE A C 1
ATOM 4082 O O . ILE A 1 512 ? -11.187 -10.571 38.705 1.00 83.25 512 ILE A O 1
ATOM 4086 N N . SER A 1 513 ? -13.003 -10.942 37.425 1.00 79.88 513 SER A N 1
ATOM 4087 C CA . SER A 1 513 ? -13.880 -11.365 38.521 1.00 79.88 513 SER A CA 1
ATOM 4088 C C . SER A 1 513 ? -13.339 -12.607 39.229 1.00 79.88 513 SER A C 1
ATOM 4090 O O . SER A 1 513 ? -13.369 -12.668 40.455 1.00 79.88 513 SER A O 1
ATOM 4092 N N . LEU A 1 514 ? -12.781 -13.563 38.479 1.00 75.25 514 LEU A N 1
ATOM 4093 C CA . LEU A 1 514 ? -12.113 -14.743 39.038 1.00 75.25 514 LEU A CA 1
ATOM 4094 C C . LEU A 1 514 ? -10.806 -14.392 39.762 1.00 75.25 514 LEU A C 1
ATOM 4096 O O . LEU A 1 514 ? -10.489 -14.995 40.784 1.00 75.25 514 LEU A O 1
ATOM 4100 N N . ALA A 1 515 ? -10.051 -13.421 39.245 1.00 75.19 515 ALA A N 1
ATOM 4101 C CA . ALA A 1 515 ? -8.778 -12.991 39.819 1.00 75.19 515 ALA A CA 1
ATOM 4102 C C . ALA A 1 515 ? -8.919 -11.961 40.959 1.00 75.19 515 ALA A C 1
ATOM 4104 O O . ALA A 1 515 ? -7.920 -11.611 41.584 1.00 75.19 515 ALA A O 1
ATOM 4105 N N . SER A 1 516 ? -10.130 -11.468 41.252 1.00 69.00 516 SER A N 1
ATOM 4106 C CA . SER A 1 516 ? -10.407 -10.373 42.204 1.00 69.00 516 SER A CA 1
ATOM 4107 C C . SER A 1 516 ? -9.633 -9.068 41.932 1.00 69.00 516 SER A C 1
ATOM 4109 O O . SER A 1 516 ? -9.347 -8.297 42.847 1.00 69.00 516 SER A O 1
ATOM 4111 N N . LEU A 1 517 ? -9.293 -8.804 40.668 1.00 61.06 517 LEU A N 1
ATOM 4112 C CA . LEU A 1 517 ? -8.565 -7.598 40.251 1.00 61.06 517 LEU A CA 1
ATOM 4113 C C . LEU A 1 517 ? -9.550 -6.430 39.985 1.00 61.06 517 LEU A C 1
ATOM 4115 O O . LEU A 1 517 ? -10.719 -6.651 39.682 1.00 61.06 517 LEU A O 1
ATOM 4119 N N . ASN A 1 518 ? -9.105 -5.175 40.113 1.00 59.56 518 ASN A N 1
ATOM 4120 C CA . ASN A 1 518 ? -9.823 -3.952 39.689 1.00 59.56 518 ASN A CA 1
ATOM 4121 C C . ASN A 1 518 ? -11.327 -3.833 40.072 1.00 59.56 518 ASN A C 1
ATOM 4123 O O . ASN A 1 518 ? -12.185 -3.741 39.191 1.00 59.56 518 ASN A O 1
ATOM 4127 N N . PRO A 1 519 ? -11.680 -3.733 41.372 1.00 60.81 519 PRO A N 1
ATOM 4128 C CA . PRO A 1 519 ? -13.075 -3.705 41.840 1.00 60.81 519 PRO A CA 1
ATOM 4129 C C . PRO A 1 519 ? -13.894 -2.480 41.386 1.00 60.81 519 PRO A C 1
ATOM 4131 O O . PRO A 1 519 ? -15.120 -2.533 41.402 1.00 60.81 519 PRO A O 1
ATOM 4134 N N . GLN A 1 520 ? -13.254 -1.381 40.964 1.00 60.03 520 GLN A N 1
ATOM 4135 C CA . GLN A 1 520 ? -13.959 -0.162 40.530 1.00 60.03 520 GLN A CA 1
ATOM 4136 C C . GLN A 1 520 ? -14.483 -0.215 39.086 1.00 60.03 520 GLN A C 1
ATOM 4138 O O . GLN A 1 520 ? -15.459 0.460 38.772 1.00 60.03 520 GLN A O 1
ATOM 4143 N N . VAL A 1 521 ? -13.873 -1.028 38.219 1.00 61.12 521 VAL A N 1
ATOM 4144 C CA . VAL A 1 521 ? -14.270 -1.175 36.802 1.00 61.12 521 VAL A CA 1
ATOM 4145 C C . VAL A 1 521 ? -15.453 -2.143 36.655 1.00 61.12 521 VAL A C 1
ATOM 4147 O O . VAL A 1 521 ? -16.289 -2.006 35.761 1.00 61.12 521 VAL A O 1
ATOM 4150 N N . GLN A 1 522 ? -15.560 -3.094 37.586 1.00 65.38 522 GLN A N 1
ATOM 4151 C CA . GLN A 1 522 ? -16.539 -4.180 37.573 1.00 65.38 522 GLN A CA 1
ATOM 4152 C C . GLN A 1 522 ? -18.014 -3.740 37.462 1.00 65.38 522 GLN A C 1
ATOM 4154 O O . GLN A 1 522 ? -18.705 -4.311 36.620 1.00 65.38 522 GLN A O 1
ATOM 4159 N N . PRO A 1 523 ? -18.536 -2.747 38.215 1.00 72.50 523 PRO A N 1
ATOM 4160 C CA . PRO A 1 523 ? -19.974 -2.469 38.201 1.00 72.50 523 PRO A CA 1
ATOM 4161 C C . PRO A 1 523 ? -20.466 -1.854 36.882 1.00 72.50 523 PRO A C 1
ATOM 4163 O O . PRO A 1 523 ? -21.544 -2.210 36.405 1.00 72.50 523 PRO A O 1
ATOM 4166 N N . ASN A 1 524 ? -19.685 -0.960 36.262 1.00 80.00 524 ASN A N 1
ATOM 4167 C CA . ASN A 1 524 ? -20.087 -0.312 35.008 1.00 80.00 524 ASN A CA 1
ATOM 4168 C C . ASN A 1 524 ? -20.057 -1.300 33.830 1.00 80.00 524 ASN A C 1
ATOM 4170 O O . ASN A 1 524 ? -21.002 -1.381 33.040 1.00 80.00 524 ASN A O 1
ATOM 4174 N N . LEU A 1 525 ? -18.993 -2.106 33.754 1.00 84.62 525 LEU A N 1
ATOM 4175 C CA . LEU A 1 525 ? -18.864 -3.139 32.733 1.00 84.62 525 LEU A CA 1
ATOM 4176 C C . LEU A 1 525 ? -19.941 -4.218 32.899 1.00 84.62 525 LEU A C 1
ATOM 4178 O O . LEU A 1 525 ? -20.577 -4.594 31.920 1.00 84.62 525 LEU A O 1
ATOM 4182 N N . GLN A 1 526 ? -20.225 -4.656 34.129 1.00 86.38 526 GLN A N 1
ATOM 4183 C CA . GLN A 1 526 ? -21.271 -5.645 34.398 1.00 86.38 526 GLN A CA 1
ATOM 4184 C C . GLN A 1 526 ? -22.655 -5.173 33.935 1.00 86.38 526 GLN A C 1
ATOM 4186 O O . GLN A 1 526 ? -23.371 -5.936 33.283 1.00 86.38 526 GLN A O 1
ATOM 4191 N N . SER A 1 527 ? -23.018 -3.918 34.227 1.00 88.75 527 SER A N 1
ATOM 4192 C CA . SER A 1 527 ? -24.278 -3.317 33.768 1.00 88.75 527 SER A CA 1
ATOM 4193 C C . SER A 1 527 ? -24.367 -3.290 32.238 1.00 88.75 527 SER A C 1
ATOM 4195 O O . SER A 1 527 ? -25.376 -3.698 31.660 1.00 88.75 527 SER A O 1
ATOM 4197 N N . THR A 1 528 ? -23.277 -2.892 31.578 1.00 91.31 528 THR A N 1
ATOM 4198 C CA . THR A 1 528 ? -23.172 -2.834 30.113 1.00 91.31 528 THR A CA 1
ATOM 4199 C C . THR A 1 528 ? -23.322 -4.220 29.482 1.00 91.31 528 THR A C 1
ATOM 4201 O O . THR A 1 528 ? -24.140 -4.413 28.585 1.00 91.31 528 THR A O 1
ATOM 4204 N N . LEU A 1 529 ? -22.608 -5.225 29.997 1.00 92.69 529 LEU A N 1
ATOM 4205 C CA . LEU A 1 529 ? -22.739 -6.614 29.548 1.00 92.69 529 LEU A CA 1
ATOM 4206 C C . LEU A 1 529 ? -24.151 -7.164 29.813 1.00 92.69 529 LEU A C 1
ATOM 4208 O O . LEU A 1 529 ? -24.677 -7.937 29.016 1.00 92.69 529 LEU A O 1
ATOM 4212 N N . GLY A 1 530 ? -24.798 -6.747 30.904 1.00 92.62 530 GLY A N 1
ATOM 4213 C CA . GLY A 1 530 ? -26.194 -7.080 31.188 1.00 92.62 530 GLY A CA 1
ATOM 4214 C C . GLY A 1 530 ? -27.168 -6.475 30.172 1.00 92.62 530 GLY A C 1
ATOM 4215 O O . GLY A 1 530 ? -28.121 -7.138 29.764 1.00 92.62 530 GLY A O 1
ATOM 4216 N N . HIS A 1 531 ? -26.924 -5.245 29.715 1.00 94.69 531 HIS A N 1
ATOM 4217 C CA . HIS A 1 531 ? -27.684 -4.632 28.619 1.00 94.69 531 HIS A CA 1
ATOM 4218 C C . HIS A 1 531 ? -27.505 -5.407 27.311 1.00 94.69 531 HIS A C 1
ATOM 4220 O O . HIS A 1 531 ? -28.497 -5.838 26.722 1.00 94.69 531 HIS A O 1
ATOM 4226 N N . PHE A 1 532 ? -26.264 -5.699 26.911 1.00 95.56 532 PHE A N 1
ATOM 4227 C CA . PHE A 1 532 ? -26.002 -6.478 25.697 1.00 95.56 532 PHE A CA 1
ATOM 4228 C C . PHE A 1 532 ? -26.535 -7.910 25.768 1.00 95.56 532 PHE A C 1
ATOM 4230 O O . PHE A 1 532 ? -26.938 -8.447 24.739 1.00 95.56 532 PHE A O 1
ATOM 4237 N N . LEU A 1 533 ? -26.640 -8.514 26.958 1.00 95.12 533 LEU A N 1
ATOM 4238 C CA . LEU A 1 533 ? -27.336 -9.792 27.115 1.00 95.12 533 LEU A CA 1
ATOM 4239 C C . LEU A 1 533 ? -28.799 -9.678 26.667 1.00 95.12 533 LEU A C 1
ATOM 4241 O O . LEU A 1 533 ? -29.274 -10.548 25.948 1.00 95.12 533 LEU A O 1
ATOM 4245 N N . LYS A 1 534 ? -29.506 -8.598 27.024 1.00 94.25 534 LYS A N 1
ATOM 4246 C CA . LYS A 1 534 ? -30.894 -8.369 26.578 1.00 94.25 534 LYS A CA 1
ATOM 4247 C C . LYS A 1 534 ? -30.974 -8.147 25.069 1.00 94.25 534 LYS A C 1
ATOM 4249 O O . LYS A 1 534 ? -31.845 -8.727 24.420 1.00 94.25 534 LYS A O 1
ATOM 4254 N N . VAL A 1 535 ? -30.072 -7.324 24.526 1.00 93.19 535 VAL A N 1
ATOM 4255 C CA . VAL A 1 535 ? -30.016 -7.000 23.091 1.00 93.19 535 VAL A CA 1
ATOM 4256 C C . VAL A 1 535 ? -29.767 -8.263 22.269 1.00 93.19 535 VAL A C 1
ATOM 4258 O O . VAL A 1 535 ? -30.569 -8.588 21.396 1.00 93.19 535 VAL A O 1
ATOM 4261 N N . LEU A 1 536 ? -28.719 -9.027 22.591 1.00 92.50 536 LEU A N 1
ATOM 4262 C CA . LEU A 1 536 ? -28.358 -10.234 21.846 1.00 92.50 536 LEU A CA 1
ATOM 4263 C C . LEU A 1 536 ? -29.340 -11.383 22.070 1.00 92.50 536 LEU A C 1
ATOM 4265 O O . LEU A 1 536 ? -29.605 -12.134 21.137 1.00 92.50 536 LEU A O 1
ATOM 4269 N N . PHE A 1 537 ? -29.933 -11.506 23.263 1.00 91.81 537 PHE A N 1
ATOM 4270 C CA . PHE A 1 537 ? -31.005 -12.475 23.500 1.00 91.81 537 PHE A CA 1
ATOM 4271 C C . PHE A 1 537 ? -32.194 -12.205 22.574 1.00 91.81 537 PHE A C 1
ATOM 4273 O O . PHE A 1 537 ? -32.695 -13.126 21.933 1.00 91.81 537 PHE A O 1
ATOM 4280 N N . LYS A 1 538 ? -32.614 -10.941 22.440 1.00 90.31 538 LYS A N 1
ATOM 4281 C CA . LYS A 1 538 ? -33.674 -10.562 21.501 1.00 90.31 538 LYS A CA 1
ATOM 4282 C C . LYS A 1 538 ? -33.248 -10.803 20.047 1.00 90.31 538 LYS A C 1
ATOM 4284 O O . LYS A 1 538 ? -33.968 -11.488 19.327 1.00 90.31 538 LYS A O 1
ATOM 4289 N N . MET A 1 539 ? -32.077 -10.312 19.647 1.00 89.00 539 MET A N 1
ATOM 4290 C CA . MET A 1 539 ? -31.579 -10.413 18.272 1.00 89.00 539 MET A CA 1
ATOM 4291 C C . MET A 1 539 ? -31.459 -11.870 17.801 1.00 89.00 539 MET A C 1
ATOM 4293 O O . MET A 1 539 ? -31.892 -12.210 16.704 1.00 89.00 539 MET A O 1
ATOM 4297 N N . LEU A 1 540 ? -30.880 -12.744 18.629 1.00 87.56 540 LEU A N 1
ATOM 4298 C CA . LEU A 1 540 ? -30.582 -14.121 18.240 1.00 87.56 540 LEU A CA 1
ATOM 4299 C C . LEU A 1 540 ? -31.788 -15.063 18.383 1.00 87.56 540 LEU A C 1
ATOM 4301 O O . LEU A 1 540 ? -31.890 -16.035 17.640 1.00 87.56 540 LEU A O 1
ATOM 4305 N N . ILE A 1 541 ? -32.698 -14.816 19.332 1.00 86.00 541 ILE A N 1
ATOM 4306 C CA . ILE A 1 541 ? -33.818 -15.735 19.614 1.00 86.00 541 ILE A CA 1
ATOM 4307 C C . ILE A 1 541 ? -35.135 -15.249 19.005 1.00 86.00 541 ILE A C 1
ATOM 4309 O O . ILE A 1 541 ? -35.925 -16.074 18.548 1.00 86.00 541 ILE A O 1
ATOM 4313 N N . LEU A 1 542 ? -35.395 -13.939 19.022 1.00 83.06 542 LEU A N 1
ATOM 4314 C CA . LEU A 1 542 ? -36.690 -13.366 18.641 1.00 83.06 542 LEU A CA 1
ATOM 4315 C C . LEU A 1 542 ? -36.681 -12.759 17.236 1.00 83.06 542 LEU A C 1
ATOM 4317 O O . LEU A 1 542 ? -37.688 -12.866 16.537 1.00 83.06 542 LEU A O 1
ATOM 4321 N N . ASP A 1 543 ? -35.567 -12.158 16.817 1.00 82.81 543 ASP A N 1
ATOM 4322 C CA . ASP A 1 543 ? -35.467 -11.480 15.525 1.00 82.81 543 ASP A CA 1
ATOM 4323 C C . ASP A 1 543 ? -34.935 -12.408 14.404 1.00 82.81 543 ASP A C 1
ATOM 4325 O O . ASP A 1 543 ? -34.294 -13.449 14.619 1.00 82.81 543 ASP A O 1
ATOM 4329 N N . ASN A 1 544 ? -35.209 -12.018 13.154 1.00 72.38 544 ASN A N 1
ATOM 4330 C CA . ASN A 1 544 ? -34.638 -12.667 11.974 1.00 72.38 544 ASN A CA 1
ATOM 4331 C C . ASN A 1 544 ? -33.179 -12.220 11.801 1.00 72.38 544 ASN A C 1
ATOM 4333 O O . ASN A 1 544 ? -32.910 -11.190 11.192 1.00 72.38 544 ASN A O 1
ATOM 4337 N N . PHE A 1 545 ? -32.247 -13.003 12.347 1.00 75.75 545 PHE A N 1
ATOM 4338 C CA . PHE A 1 545 ? -30.800 -12.821 12.182 1.00 75.75 545 PHE A CA 1
ATOM 4339 C C . PHE A 1 545 ? -30.201 -13.777 11.129 1.00 75.75 545 PHE A C 1
ATOM 4341 O O . PHE A 1 545 ? -30.709 -14.892 10.939 1.00 75.75 545 PHE A O 1
ATOM 4348 N N . ASP A 1 546 ? -29.109 -13.344 10.488 1.00 80.06 546 ASP A N 1
ATOM 4349 C CA . ASP A 1 546 ? -28.320 -14.125 9.525 1.00 80.06 546 ASP A CA 1
ATOM 4350 C C . ASP A 1 546 ? -27.624 -15.318 10.204 1.00 80.06 546 ASP A C 1
ATOM 4352 O O . ASP A 1 546 ? -26.756 -15.152 11.062 1.00 80.06 546 ASP A O 1
ATOM 4356 N N . LEU A 1 547 ? -27.981 -16.536 9.789 1.00 82.50 547 LEU A N 1
ATOM 4357 C CA . LEU A 1 547 ? -27.438 -17.782 10.335 1.00 82.50 547 LEU A CA 1
ATOM 4358 C C . LEU A 1 547 ? -25.916 -17.902 10.173 1.00 82.50 547 LEU A C 1
ATOM 4360 O O . LEU A 1 547 ? -25.287 -18.617 10.949 1.00 82.50 547 LEU A O 1
ATOM 4364 N N . GLN A 1 548 ? -25.297 -17.181 9.233 1.00 85.00 548 GLN A N 1
ATOM 4365 C CA . GLN A 1 548 ? -23.836 -17.164 9.113 1.00 85.00 548 GLN A CA 1
ATOM 4366 C C . GLN A 1 548 ? -23.148 -16.570 10.352 1.00 85.00 548 GLN A C 1
ATOM 4368 O O . GLN A 1 548 ? -22.021 -16.942 10.664 1.00 85.00 548 GLN A O 1
ATOM 4373 N N . LEU A 1 549 ? -23.834 -15.694 11.093 1.00 85.12 549 LEU A N 1
ATOM 4374 C CA . LEU A 1 549 ? -23.333 -15.070 12.321 1.00 85.12 549 LEU A CA 1
ATOM 4375 C C . LEU A 1 549 ? -23.591 -15.920 13.575 1.00 85.12 549 LEU A C 1
ATOM 4377 O O . LEU A 1 549 ? -23.184 -15.541 14.675 1.00 85.12 549 LEU A O 1
ATOM 4381 N N . GLN A 1 550 ? -24.254 -17.074 13.441 1.00 87.50 550 GLN A N 1
ATOM 4382 C CA . GLN A 1 550 ? -24.637 -17.930 14.567 1.00 87.50 550 GLN A CA 1
ATOM 4383 C C . GLN A 1 550 ? -23.429 -18.403 15.381 1.00 87.50 550 GLN A C 1
ATOM 4385 O O . GLN A 1 550 ? -23.514 -18.501 16.606 1.00 87.50 550 GLN A O 1
ATOM 4390 N N . GLU A 1 551 ? -22.301 -18.702 14.734 1.00 89.88 551 GLU A N 1
ATOM 4391 C CA . GLU A 1 551 ? -21.110 -19.197 15.428 1.00 89.88 551 GLU A CA 1
ATOM 4392 C C . GLU A 1 551 ? -20.555 -18.161 16.412 1.00 89.88 551 GLU A C 1
ATOM 4394 O O . GLU A 1 551 ? -20.378 -18.463 17.598 1.00 89.88 551 GLU A O 1
ATOM 4399 N N . VAL A 1 552 ? -20.336 -16.934 15.938 1.00 89.75 552 VAL A N 1
ATOM 4400 C CA . VAL A 1 552 ? -19.814 -15.848 16.772 1.00 89.75 552 VAL A CA 1
ATOM 4401 C C . VAL A 1 552 ? -20.885 -15.403 17.770 1.00 89.75 552 VAL A C 1
ATOM 4403 O O . VAL A 1 552 ? -20.617 -15.348 18.967 1.00 89.75 552 VAL A O 1
ATOM 4406 N N . GLY A 1 553 ? -22.129 -15.212 17.318 1.00 91.44 553 GLY A N 1
ATOM 4407 C CA . GLY A 1 553 ? -23.235 -14.761 18.162 1.00 91.44 553 GLY A CA 1
ATOM 4408 C C . GLY A 1 553 ? -23.573 -15.712 19.312 1.00 91.44 553 GLY A C 1
ATOM 4409 O O . GLY A 1 553 ? -23.757 -15.261 20.442 1.00 91.44 553 GLY A O 1
ATOM 4410 N N . SER A 1 554 ? -23.597 -17.028 19.072 1.00 91.62 554 SER A N 1
ATOM 4411 C CA . SER A 1 554 ? -23.834 -18.024 20.133 1.00 91.62 554 SER A CA 1
ATOM 4412 C C . SER A 1 554 ? -22.709 -18.049 21.168 1.00 91.62 554 SER A C 1
ATOM 4414 O O . SER A 1 554 ? -22.973 -18.172 22.365 1.00 91.62 554 SER A O 1
ATOM 4416 N N . THR A 1 555 ? -21.462 -17.876 20.724 1.00 92.25 555 THR A N 1
ATOM 4417 C CA . THR A 1 555 ? -20.300 -17.799 21.612 1.00 92.25 555 THR A CA 1
ATOM 4418 C C . THR A 1 555 ? -20.364 -16.545 22.483 1.00 92.25 555 THR A C 1
ATOM 4420 O O . THR A 1 555 ? -20.229 -16.647 23.703 1.00 92.25 555 THR A O 1
ATOM 4423 N N . THR A 1 556 ? -20.661 -15.385 21.888 1.00 93.88 556 THR A N 1
ATOM 4424 C CA . THR A 1 556 ? -20.839 -14.125 22.622 1.00 93.88 556 THR A CA 1
ATOM 4425 C C . THR A 1 556 ? -21.996 -14.223 23.617 1.00 93.88 556 THR A C 1
ATOM 4427 O O . THR A 1 556 ? -21.838 -13.851 24.781 1.00 93.88 556 THR A O 1
ATOM 4430 N N . LEU A 1 557 ? -23.143 -14.780 23.207 1.00 93.94 557 LEU A N 1
ATOM 4431 C CA . LEU A 1 557 ? -24.299 -14.981 24.085 1.00 93.94 557 LEU A CA 1
ATOM 4432 C C . LEU A 1 557 ? -23.940 -15.863 25.289 1.00 93.94 557 LEU A C 1
ATOM 4434 O O . LEU A 1 557 ? -24.278 -15.517 26.420 1.00 93.94 557 LEU A O 1
ATOM 4438 N N . PHE A 1 558 ? -23.211 -16.961 25.075 1.00 93.38 558 PHE A N 1
ATOM 4439 C CA . PHE A 1 558 ? -22.751 -17.829 26.159 1.00 93.38 558 PHE A CA 1
ATOM 4440 C C . PHE A 1 558 ? -21.858 -17.095 27.164 1.00 93.38 558 PHE A C 1
ATOM 4442 O O . PHE A 1 558 ? -22.059 -17.216 28.376 1.00 93.38 558 PHE A O 1
ATOM 4449 N N . CYS A 1 559 ? -20.894 -16.310 26.675 1.00 91.88 559 CYS A N 1
ATOM 4450 C CA . CYS A 1 559 ? -20.029 -15.497 27.526 1.00 91.88 559 CYS A CA 1
ATOM 4451 C C . CYS A 1 559 ? -20.850 -14.501 28.363 1.00 91.88 559 CYS A C 1
ATOM 4453 O O . CYS A 1 559 ? -20.642 -14.402 29.571 1.00 91.88 559 CYS A O 1
ATOM 4455 N N . LEU A 1 560 ? -21.849 -13.838 27.771 1.00 93.25 560 LEU A N 1
ATOM 4456 C CA . LEU A 1 560 ? -22.736 -12.915 28.490 1.00 93.25 560 LEU A CA 1
ATOM 4457 C C . LEU A 1 560 ? -23.621 -13.606 29.537 1.00 93.25 560 LEU A C 1
ATOM 4459 O O . LEU A 1 560 ? -23.821 -13.055 30.622 1.00 93.25 560 LEU A O 1
ATOM 4463 N N . ILE A 1 561 ? -24.118 -14.815 29.249 1.00 91.62 561 ILE A N 1
ATOM 4464 C CA . ILE A 1 561 ? -24.853 -15.637 30.224 1.00 91.62 561 ILE A CA 1
ATOM 4465 C C . ILE A 1 561 ? -23.952 -15.965 31.417 1.00 91.62 561 ILE A C 1
ATOM 4467 O O . ILE A 1 561 ? -24.393 -15.878 32.562 1.00 91.62 561 ILE A O 1
ATOM 4471 N N . CYS A 1 562 ? -22.682 -16.297 31.167 1.00 89.19 562 CYS A N 1
ATOM 4472 C CA . CYS A 1 562 ? -21.718 -16.562 32.233 1.00 89.19 562 CYS A CA 1
ATOM 4473 C C . CYS A 1 562 ? -21.474 -15.317 33.105 1.00 89.19 562 CYS A C 1
ATOM 4475 O O . CYS A 1 562 ? -21.338 -15.459 34.319 1.00 89.19 562 CYS A O 1
ATOM 4477 N N . CYS A 1 563 ? -21.475 -14.113 32.517 1.00 87.88 563 CYS A N 1
ATOM 4478 C CA . CYS A 1 563 ? -21.344 -12.846 33.246 1.00 87.88 563 CYS A CA 1
ATOM 4479 C C . CYS A 1 563 ? -22.576 -12.499 34.102 1.00 87.88 563 CYS A C 1
ATOM 4481 O O . CYS A 1 563 ? -22.418 -11.974 35.201 1.00 87.88 563 CYS A O 1
ATOM 4483 N N . ASN A 1 564 ? -23.795 -12.757 33.609 1.00 88.88 564 ASN A N 1
ATOM 4484 C CA . ASN A 1 564 ? -25.051 -12.318 34.236 1.00 88.88 564 ASN A CA 1
ATOM 4485 C C . ASN A 1 564 ? -26.110 -13.439 34.274 1.00 88.88 564 ASN A C 1
ATOM 4487 O O . ASN A 1 564 ? -27.144 -13.374 33.604 1.00 88.88 564 ASN A O 1
ATOM 4491 N N . GLN A 1 565 ? -25.871 -14.465 35.094 1.00 88.44 565 GLN A N 1
ATOM 4492 C CA . GLN A 1 565 ? -26.719 -15.667 35.147 1.00 88.44 565 GLN A CA 1
ATOM 4493 C C . GLN A 1 565 ? -28.150 -15.397 35.628 1.00 88.44 565 GLN A C 1
ATOM 4495 O O . GLN A 1 565 ? -29.097 -15.981 35.101 1.00 88.44 565 GLN A O 1
ATOM 4500 N N . ASP A 1 566 ? -28.325 -14.528 36.624 1.00 89.12 566 ASP A N 1
ATOM 4501 C CA . ASP A 1 566 ? -29.652 -14.237 37.177 1.00 89.12 566 ASP A CA 1
ATOM 4502 C C . ASP A 1 566 ? -30.509 -13.457 36.177 1.00 89.12 566 ASP A C 1
ATOM 4504 O O . ASP A 1 566 ? -31.665 -13.805 35.947 1.00 89.12 566 ASP A O 1
ATOM 4508 N N . LEU A 1 567 ? -29.903 -12.497 35.470 1.00 92.00 567 LEU A N 1
ATOM 4509 C CA . LEU A 1 567 ? -30.580 -11.757 34.408 1.00 92.00 567 LEU A CA 1
ATOM 4510 C C . LEU A 1 567 ? -31.018 -12.677 33.259 1.00 92.00 567 LEU A C 1
ATOM 4512 O O . LEU A 1 567 ? -32.115 -12.513 32.731 1.00 92.00 567 LEU A O 1
ATOM 4516 N N . TYR A 1 568 ? -30.193 -13.660 32.884 1.00 92.69 568 TYR A N 1
ATOM 4517 C CA . TYR A 1 568 ? -30.576 -14.662 31.887 1.00 92.69 568 TYR A CA 1
ATOM 4518 C C . TYR A 1 568 ? -31.801 -15.473 32.336 1.00 92.69 568 TYR A C 1
ATOM 4520 O O . TYR A 1 568 ? -32.751 -15.614 31.566 1.00 92.69 568 TYR A O 1
ATOM 4528 N N . LYS A 1 569 ? -31.822 -15.959 33.586 1.00 90.44 569 LYS A N 1
ATOM 4529 C CA . LYS A 1 569 ? -32.975 -16.698 34.134 1.00 90.44 569 LYS A CA 1
ATOM 4530 C C . LYS A 1 569 ? -34.246 -15.855 34.095 1.00 90.44 569 LYS A C 1
ATOM 4532 O O . LYS A 1 569 ? -35.299 -16.362 33.710 1.00 90.44 569 LYS A O 1
ATOM 4537 N N . ASP A 1 570 ? -34.148 -14.576 34.443 1.00 93.12 570 ASP A N 1
ATOM 4538 C CA . ASP A 1 570 ? -35.282 -13.655 34.398 1.00 93.12 570 ASP A CA 1
ATOM 4539 C C . ASP A 1 570 ? -35.799 -13.448 32.969 1.00 93.12 570 ASP A C 1
ATOM 4541 O O . ASP A 1 570 ? -37.008 -13.513 32.748 1.00 93.12 570 ASP A O 1
ATOM 4545 N N . LEU A 1 571 ? -34.909 -13.271 31.985 1.00 92.00 571 LEU A N 1
ATOM 4546 C CA . LEU A 1 571 ? -35.285 -13.133 30.571 1.00 92.00 571 LEU A CA 1
ATOM 4547 C C . LEU A 1 571 ? -35.975 -14.387 30.026 1.00 92.00 571 LEU A C 1
ATOM 4549 O O . LEU A 1 571 ? -37.003 -14.284 29.354 1.00 92.00 571 LEU A O 1
ATOM 4553 N N . VAL A 1 572 ? -35.448 -15.570 30.350 1.00 91.12 572 VAL A N 1
ATOM 4554 C CA . VAL A 1 572 ? -36.050 -16.854 29.966 1.00 91.12 572 VAL A CA 1
ATOM 4555 C C . VAL A 1 572 ? -37.442 -16.998 30.581 1.00 91.12 572 VAL A C 1
ATOM 4557 O O . VAL A 1 572 ? -38.402 -17.301 29.872 1.00 91.12 572 VAL A O 1
ATOM 4560 N N . ASN A 1 573 ? -37.584 -16.718 31.880 1.00 90.62 573 ASN A N 1
ATOM 4561 C CA . ASN A 1 573 ? -38.868 -16.799 32.575 1.00 90.62 573 ASN A CA 1
ATOM 4562 C C . ASN A 1 573 ? -39.896 -15.811 32.008 1.00 90.62 573 ASN A C 1
ATOM 4564 O O . ASN A 1 573 ? -41.050 -16.184 31.796 1.00 90.62 573 ASN A O 1
ATOM 4568 N N . GLN A 1 574 ? -39.485 -14.572 31.725 1.00 91.06 574 GLN A N 1
ATOM 4569 C CA . GLN A 1 574 ? -40.344 -13.564 31.101 1.00 91.06 574 GLN A CA 1
ATOM 4570 C C . GLN A 1 574 ? -40.808 -14.009 29.714 1.00 91.06 574 GLN A C 1
ATOM 4572 O O . GLN A 1 574 ? -42.000 -13.934 29.417 1.00 91.06 574 GLN A O 1
ATOM 4577 N N . LEU A 1 575 ? -39.897 -14.527 28.884 1.00 88.31 575 LEU A N 1
ATOM 4578 C CA . LEU A 1 575 ? -40.253 -15.008 27.553 1.00 88.31 575 LEU A CA 1
ATOM 4579 C C . LEU A 1 575 ? -41.238 -16.180 27.626 1.00 88.31 575 LEU A C 1
ATOM 4581 O O . LEU A 1 575 ? -42.230 -16.168 26.907 1.00 88.31 575 LEU A O 1
ATOM 4585 N N . ILE A 1 576 ? -41.023 -17.155 28.515 1.00 88.31 576 ILE A N 1
ATOM 4586 C CA . ILE A 1 576 ? -41.938 -18.297 28.684 1.00 88.31 576 ILE A CA 1
ATOM 4587 C C . ILE A 1 576 ? -43.326 -17.827 29.145 1.00 88.31 576 ILE A C 1
ATOM 4589 O O . ILE A 1 576 ? -44.339 -18.323 28.655 1.00 88.31 576 ILE A O 1
ATOM 4593 N N . GLN A 1 577 ? -43.406 -16.859 30.062 1.00 88.81 577 GLN A N 1
ATOM 4594 C CA . GLN A 1 577 ? -44.690 -16.376 30.583 1.00 88.81 577 GLN A CA 1
ATOM 4595 C C . GLN A 1 577 ? -45.557 -15.680 29.527 1.00 88.81 577 GLN A C 1
ATOM 4597 O O . GLN A 1 577 ? -46.781 -15.808 29.584 1.00 88.81 577 GLN A O 1
ATOM 4602 N N . VAL A 1 578 ? -44.938 -14.979 28.573 1.00 87.56 578 VAL A N 1
ATOM 4603 C CA . VAL A 1 578 ? -45.632 -14.226 27.512 1.00 87.56 578 VAL A CA 1
ATOM 4604 C C . VAL A 1 578 ? -46.225 -15.143 26.430 1.00 87.56 578 VAL A C 1
ATOM 4606 O O . VAL A 1 578 ? -47.114 -14.725 25.690 1.00 87.56 578 VAL A O 1
ATOM 4609 N N . GLN A 1 579 ? -45.772 -16.395 26.333 1.00 85.56 579 GLN A N 1
ATOM 4610 C CA . GLN A 1 579 ? -46.157 -17.309 25.254 1.00 85.56 579 GLN A CA 1
ATOM 4611 C C . GLN A 1 579 ? -47.467 -18.065 25.551 1.00 85.56 579 GLN A C 1
ATOM 4613 O O . GLN A 1 579 ? -47.806 -18.267 26.718 1.00 85.56 579 GLN A O 1
ATOM 4618 N N . PRO A 1 580 ? -48.220 -18.513 24.526 1.00 84.44 580 PRO A N 1
ATOM 4619 C CA . PRO A 1 580 ? -49.403 -19.360 24.708 1.00 84.44 580 PRO A CA 1
ATOM 4620 C C . PRO A 1 580 ? -49.085 -20.669 25.448 1.00 84.44 580 PRO A C 1
ATOM 4622 O O . PRO A 1 580 ? -48.011 -21.238 25.256 1.00 84.44 580 PRO A O 1
ATOM 4625 N N . GLU A 1 581 ? -50.032 -21.188 26.244 1.00 82.69 581 GLU A N 1
ATOM 4626 C CA . GLU A 1 581 ? -49.861 -22.414 27.061 1.00 82.69 581 GLU A CA 1
ATOM 4627 C C . GLU A 1 581 ? -49.348 -23.625 26.260 1.00 82.69 581 GLU A C 1
ATOM 4629 O O . GLU A 1 581 ? -48.540 -24.407 26.759 1.00 82.69 581 GLU A O 1
ATOM 4634 N N . GLU A 1 582 ? -49.750 -23.741 24.993 1.00 82.44 582 GLU A N 1
ATOM 4635 C CA . GLU A 1 582 ? -49.323 -24.805 24.075 1.00 82.44 582 GLU A CA 1
ATOM 4636 C C . GLU A 1 582 ? -47.807 -24.793 23.803 1.00 82.44 582 GLU A C 1
ATOM 4638 O O . GLU A 1 582 ? -47.195 -25.848 23.632 1.00 82.44 582 GLU A O 1
ATOM 4643 N N . TYR A 1 583 ? -47.179 -23.612 23.817 1.00 84.50 583 TYR A N 1
ATOM 4644 C CA . TYR A 1 583 ? -45.751 -23.435 23.540 1.00 84.50 583 TYR A CA 1
ATOM 4645 C C . TYR A 1 583 ? -44.895 -23.310 24.805 1.00 84.50 583 TYR A C 1
ATOM 4647 O O . TYR A 1 583 ? -43.687 -23.543 24.732 1.00 84.50 583 TYR A O 1
ATOM 4655 N N . LYS A 1 584 ? -45.489 -23.015 25.974 1.00 86.06 584 LYS A N 1
ATOM 4656 C CA . LYS A 1 584 ? -44.750 -22.845 27.242 1.00 86.06 584 LYS A CA 1
ATOM 4657 C C . LYS A 1 584 ? -43.919 -24.069 27.614 1.00 86.06 584 LYS A C 1
ATOM 4659 O O . LYS A 1 584 ? -42.729 -23.937 27.887 1.00 86.06 584 LYS A O 1
ATOM 4664 N N . ASN A 1 585 ? -44.521 -25.260 27.579 1.00 85.12 585 ASN A N 1
ATOM 4665 C CA . ASN A 1 585 ? -43.826 -26.505 27.929 1.00 85.12 585 ASN A CA 1
ATOM 4666 C C . ASN A 1 585 ? -42.689 -26.824 26.948 1.00 85.12 585 ASN A C 1
ATOM 4668 O O . ASN A 1 585 ? -41.610 -27.240 27.366 1.00 85.12 585 ASN A O 1
ATOM 4672 N N . ARG A 1 586 ? -42.910 -26.578 25.650 1.00 86.50 586 ARG A N 1
ATOM 4673 C CA . ARG A 1 586 ? -41.905 -26.807 24.605 1.00 86.50 586 ARG A CA 1
ATOM 4674 C C . ARG A 1 586 ? -40.725 -25.838 24.731 1.00 86.50 586 ARG A C 1
ATOM 4676 O O . ARG A 1 586 ? -39.583 -26.265 24.605 1.00 86.50 586 ARG A O 1
ATOM 4683 N N . LEU A 1 587 ? -40.988 -24.564 25.028 1.00 87.44 587 LEU A N 1
ATOM 4684 C CA . LEU A 1 587 ? -39.952 -23.5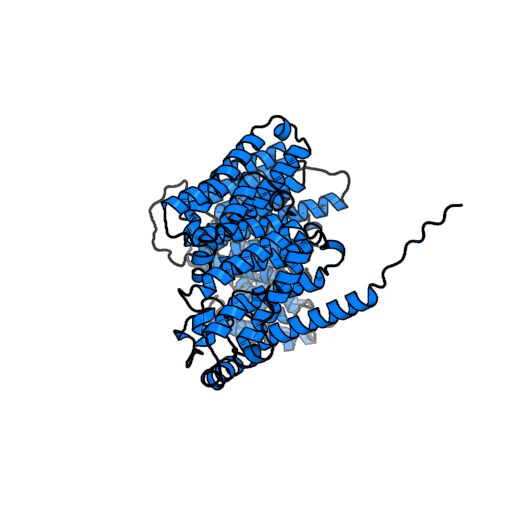57 25.289 1.00 87.44 587 LEU A CA 1
ATOM 4685 C C . LEU A 1 587 ? -39.151 -23.863 26.548 1.00 87.44 587 LEU A C 1
ATOM 4687 O O . LEU A 1 587 ? -37.928 -23.777 26.524 1.00 87.44 587 LEU A O 1
ATOM 4691 N N . LEU A 1 588 ? -39.828 -24.250 27.629 1.00 88.06 588 LEU A N 1
ATOM 4692 C CA . LEU A 1 588 ? -39.174 -24.618 28.880 1.00 88.06 588 LEU A CA 1
ATOM 4693 C C . LEU A 1 588 ? -38.217 -25.798 28.666 1.00 88.06 588 LEU A C 1
ATOM 4695 O O . LEU A 1 588 ? -37.073 -25.749 29.115 1.00 88.06 588 LEU A O 1
ATOM 4699 N N . GLN A 1 589 ? -38.651 -26.829 27.933 1.00 88.38 589 GLN A N 1
ATOM 4700 C CA . GLN A 1 589 ? -37.784 -27.952 27.581 1.00 88.38 589 GLN A CA 1
ATOM 4701 C C . GLN A 1 589 ? -36.595 -27.506 26.718 1.00 88.38 589 GLN A C 1
ATOM 4703 O O . GLN A 1 589 ? -35.460 -27.861 27.028 1.00 88.38 589 GLN A O 1
ATOM 4708 N N . ALA A 1 590 ? -36.827 -26.680 25.696 1.00 88.75 590 ALA A N 1
ATOM 4709 C CA . ALA A 1 590 ? -35.761 -26.196 24.824 1.00 88.75 590 ALA A CA 1
ATOM 4710 C C . ALA A 1 590 ? -34.711 -25.360 25.583 1.00 88.75 590 ALA A C 1
ATOM 4712 O O . ALA A 1 590 ? -33.516 -25.539 25.367 1.00 88.75 590 ALA A O 1
ATOM 4713 N N . PHE A 1 591 ? -35.117 -24.493 26.518 1.00 89.94 591 PHE A N 1
ATOM 4714 C CA . PHE A 1 591 ? -34.172 -23.739 27.355 1.00 89.94 591 PHE A CA 1
ATOM 4715 C C . PHE A 1 591 ? -33.400 -24.632 28.342 1.00 89.94 591 PHE A C 1
ATOM 4717 O O . PHE A 1 591 ? -32.219 -24.385 28.590 1.00 89.94 591 PHE A O 1
ATOM 4724 N N . ASN A 1 592 ? -34.018 -25.702 28.856 1.00 88.50 592 ASN A N 1
ATOM 4725 C CA . ASN A 1 592 ? -33.318 -26.703 29.668 1.00 88.50 592 ASN A CA 1
ATOM 4726 C C . ASN A 1 592 ? -32.285 -27.499 28.853 1.00 88.50 592 ASN A C 1
ATOM 4728 O O . ASN A 1 592 ? -31.239 -27.861 29.385 1.00 88.50 592 ASN A O 1
ATOM 4732 N N . GLU A 1 593 ? -32.564 -27.769 27.577 1.00 89.62 593 GLU A N 1
ATOM 4733 C CA . GLU A 1 593 ? -31.617 -28.400 26.648 1.00 89.62 593 GLU A CA 1
ATOM 4734 C C . GLU A 1 593 ? -30.505 -27.431 26.216 1.00 89.62 593 GLU A C 1
ATOM 4736 O O . GLU A 1 593 ? -29.367 -27.852 26.012 1.00 89.62 593 GLU A O 1
ATOM 4741 N N . LEU A 1 594 ? -30.804 -26.129 26.133 1.00 88.31 594 LEU A N 1
ATOM 4742 C CA . LEU A 1 594 ? -29.829 -25.090 25.806 1.00 88.31 594 LEU A CA 1
ATOM 4743 C C . LEU A 1 594 ? -28.770 -24.931 26.908 1.00 88.31 594 LEU A C 1
ATOM 4745 O O . LEU A 1 594 ? -27.568 -24.955 26.633 1.00 88.31 594 LEU A O 1
ATOM 4749 N N . THR A 1 595 ? -29.215 -24.811 28.162 1.00 87.44 595 THR A N 1
ATOM 4750 C CA . THR A 1 595 ? -28.353 -24.708 29.350 1.00 87.44 595 THR A CA 1
ATOM 4751 C C . THR A 1 595 ? -28.612 -25.872 30.312 1.00 87.44 595 THR A C 1
ATOM 4753 O O . THR A 1 595 ? -29.234 -25.670 31.360 1.00 87.44 595 THR A O 1
ATOM 4756 N N . PRO A 1 596 ? -28.162 -27.099 29.983 1.00 85.12 596 PRO A N 1
ATOM 4757 C CA . PRO A 1 596 ? -28.395 -28.257 30.830 1.00 85.12 596 PRO A CA 1
ATOM 4758 C C . PRO A 1 596 ? -27.557 -28.153 32.110 1.00 85.12 596 PRO A C 1
ATOM 4760 O O . PRO A 1 596 ? -26.468 -27.578 32.088 1.00 85.12 596 PRO A O 1
ATOM 4763 N N . PRO A 1 597 ? -27.982 -28.773 33.224 1.00 77.75 597 PRO A N 1
ATOM 4764 C CA . PRO A 1 597 ? -27.232 -28.743 34.484 1.00 77.75 597 PRO A CA 1
ATOM 4765 C C . PRO A 1 597 ? -25.838 -29.388 34.379 1.00 77.75 597 PRO A C 1
ATOM 4767 O O . PRO A 1 597 ? -24.986 -29.170 35.236 1.00 77.75 597 PRO A O 1
ATOM 4770 N N . THR A 1 598 ? -25.593 -30.181 33.332 1.00 77.81 598 THR A N 1
ATOM 4771 C CA . THR A 1 598 ? -24.285 -30.762 33.003 1.00 77.81 598 THR A CA 1
ATOM 4772 C C . THR A 1 598 ? -23.316 -29.758 32.376 1.00 77.81 598 THR A C 1
ATOM 4774 O O . THR A 1 598 ? -22.109 -29.987 32.415 1.00 77.81 598 THR A O 1
ATOM 4777 N N . LEU A 1 599 ? -23.814 -28.665 31.787 1.00 81.62 599 LEU A N 1
ATOM 4778 C CA . LEU A 1 599 ? -22.991 -27.608 31.209 1.00 81.62 599 LEU A CA 1
ATOM 4779 C C . LEU A 1 599 ? -22.563 -26.648 32.319 1.00 81.62 599 LEU A C 1
ATOM 4781 O O . LEU A 1 599 ? -23.372 -25.906 32.874 1.00 81.62 599 LEU A O 1
ATOM 4785 N N . GLN A 1 600 ? -21.271 -26.638 32.633 1.00 79.25 600 GLN A N 1
ATOM 4786 C CA . GLN A 1 600 ? -20.732 -25.641 33.548 1.00 79.25 600 GLN A CA 1
ATOM 4787 C C . GLN A 1 600 ? -20.741 -24.268 32.867 1.00 79.25 600 GLN A C 1
ATOM 4789 O O . GLN A 1 600 ? -20.188 -24.109 31.778 1.00 79.25 600 GLN A O 1
ATOM 4794 N N . LEU A 1 601 ? -21.336 -23.270 33.525 1.00 78.56 601 LEU A N 1
ATOM 4795 C CA . LEU A 1 601 ? -21.351 -21.870 33.082 1.00 78.56 601 LEU A CA 1
ATOM 4796 C C . LEU A 1 601 ? -19.990 -21.208 33.339 1.00 78.56 601 LEU A C 1
ATOM 4798 O O . LEU A 1 601 ? -19.851 -20.284 34.138 1.00 78.56 601 LEU A O 1
ATOM 4802 N N . SER A 1 602 ? -18.967 -21.751 32.688 1.00 80.06 602 SER A N 1
ATOM 4803 C CA . SER A 1 602 ? -17.604 -21.246 32.682 1.00 80.06 602 SER A CA 1
ATOM 4804 C C . SER A 1 602 ? -17.103 -21.150 31.247 1.00 80.06 602 SER A C 1
ATOM 4806 O O . SER A 1 602 ? -17.379 -22.012 30.406 1.00 80.06 602 SER A O 1
ATOM 4808 N N . VAL A 1 603 ? -16.346 -20.093 30.968 1.00 80.19 603 VAL A N 1
ATOM 4809 C CA . VAL A 1 603 ? -15.840 -19.774 29.631 1.00 80.19 603 VAL A CA 1
ATOM 4810 C C . VAL A 1 603 ? -14.61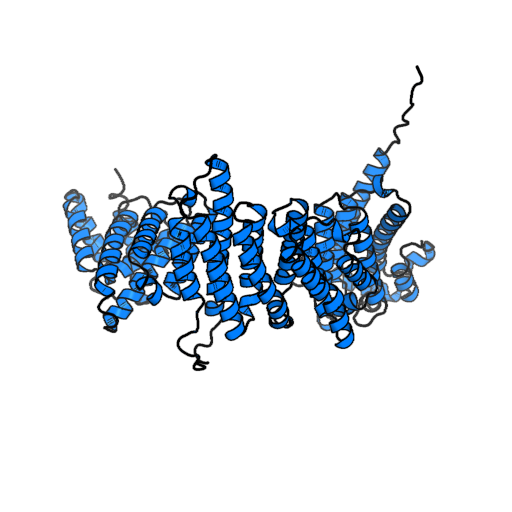7 -20.632 29.331 1.00 80.19 603 VAL A C 1
ATOM 4812 O O . VAL A 1 603 ? -13.470 -20.209 29.417 1.00 80.19 603 VAL A O 1
ATOM 4815 N N . THR A 1 604 ? -14.876 -21.892 28.999 1.00 83.69 604 THR A N 1
ATOM 4816 C CA . THR A 1 604 ? -13.873 -22.827 28.490 1.00 83.69 604 THR A CA 1
ATOM 4817 C C . THR A 1 604 ? -14.216 -23.200 27.053 1.00 83.69 604 THR A C 1
ATOM 4819 O O . THR A 1 604 ? -15.387 -23.251 26.671 1.00 83.69 604 THR A O 1
ATOM 4822 N N . ARG A 1 605 ? -13.195 -23.485 26.235 1.00 84.75 605 ARG A N 1
ATOM 4823 C CA . ARG A 1 605 ? -13.381 -23.945 24.851 1.00 84.75 605 ARG A CA 1
ATOM 4824 C C . ARG A 1 605 ? -14.387 -25.108 24.721 1.00 84.75 605 ARG A C 1
ATOM 4826 O O . ARG A 1 605 ? -15.263 -24.993 23.867 1.00 84.75 605 ARG A O 1
ATOM 4833 N N . PRO A 1 606 ? -14.338 -26.184 25.537 1.00 86.69 606 PRO A N 1
ATOM 4834 C CA . PRO A 1 606 ? -15.332 -27.254 25.442 1.00 86.69 606 PRO A CA 1
ATOM 4835 C C . PRO A 1 606 ? -16.754 -26.782 25.770 1.00 86.69 606 PRO A C 1
ATOM 4837 O O . PRO A 1 606 ? -17.682 -27.161 25.060 1.00 86.69 606 PRO A O 1
ATOM 4840 N N . ASN A 1 607 ? -16.938 -25.910 26.768 1.00 87.56 607 ASN A N 1
ATOM 4841 C CA . ASN A 1 607 ? -18.267 -25.403 27.123 1.00 87.56 607 ASN A CA 1
ATOM 4842 C C . ASN A 1 607 ? -18.854 -24.500 26.030 1.00 87.56 607 ASN A C 1
ATOM 4844 O O . ASN A 1 607 ? -20.037 -24.616 25.726 1.00 87.56 607 ASN A O 1
ATOM 4848 N N . LYS A 1 608 ? -18.029 -23.664 25.384 1.00 87.62 608 LYS A N 1
ATOM 4849 C CA . LYS A 1 608 ? -18.447 -22.852 24.227 1.00 87.62 608 LYS A CA 1
ATOM 4850 C C . LYS A 1 608 ? -18.927 -23.721 23.064 1.00 87.62 608 LYS A C 1
ATOM 4852 O O . LYS A 1 608 ? -19.985 -23.465 22.500 1.00 87.62 608 LYS A O 1
ATOM 4857 N N . ILE A 1 609 ? -18.174 -24.772 22.727 1.00 88.12 609 ILE A N 1
ATOM 4858 C CA . ILE A 1 609 ? -18.531 -25.705 21.644 1.00 88.12 609 ILE A CA 1
ATOM 4859 C C . ILE A 1 609 ? -19.824 -26.461 21.983 1.00 88.12 609 ILE A C 1
ATOM 4861 O O . ILE A 1 609 ? -20.702 -26.597 21.127 1.00 88.12 609 ILE A O 1
ATOM 4865 N N . ALA A 1 610 ? -19.959 -26.928 23.228 1.00 89.31 610 ALA A N 1
ATOM 4866 C CA . ALA A 1 610 ? -21.163 -27.603 23.698 1.00 89.31 610 ALA A CA 1
ATOM 4867 C C . ALA A 1 610 ? -22.387 -26.677 23.628 1.00 89.31 610 ALA A C 1
ATOM 4869 O O . ALA A 1 610 ? -23.393 -27.048 23.029 1.00 89.31 610 ALA A O 1
ATOM 4870 N N . PHE A 1 611 ? -22.279 -25.448 24.145 1.00 92.00 611 PHE A N 1
ATOM 4871 C CA . PHE A 1 611 ? -23.356 -24.463 24.067 1.00 92.00 611 PHE A CA 1
ATOM 4872 C C . PHE A 1 611 ? -23.727 -24.134 22.622 1.00 92.00 611 PHE A C 1
ATOM 4874 O O . PHE A 1 611 ? -24.906 -24.117 22.295 1.00 92.00 611 PHE A O 1
ATOM 4881 N N . ARG A 1 612 ? -22.746 -23.934 21.734 1.00 90.31 612 ARG A N 1
ATOM 4882 C CA . ARG A 1 612 ? -22.996 -23.679 20.309 1.00 90.31 612 ARG A CA 1
ATOM 4883 C C . ARG A 1 612 ? -23.800 -24.804 19.656 1.00 90.31 612 ARG A C 1
ATOM 4885 O O . ARG A 1 612 ? -24.740 -24.534 18.917 1.00 90.31 612 ARG A O 1
ATOM 4892 N N . THR A 1 613 ? -23.445 -26.053 19.954 1.00 90.19 613 THR A N 1
ATOM 4893 C CA . THR A 1 613 ? -24.159 -27.233 19.441 1.00 90.19 613 THR A CA 1
ATOM 4894 C C . THR A 1 613 ? -25.594 -27.274 19.972 1.00 90.19 613 THR A C 1
ATOM 4896 O O . THR A 1 613 ? -26.534 -27.469 19.205 1.00 90.19 613 THR A O 1
ATOM 4899 N N . ASN A 1 614 ? -25.781 -27.015 21.269 1.00 91.62 614 ASN A N 1
ATOM 4900 C CA . ASN A 1 614 ? -27.109 -26.937 21.879 1.00 91.62 614 ASN A CA 1
ATOM 4901 C C . ASN A 1 614 ? -27.938 -25.776 21.308 1.00 91.62 614 ASN A C 1
ATOM 4903 O O . ASN A 1 614 ? -29.143 -25.914 21.121 1.00 91.62 614 ASN A O 1
ATOM 4907 N N . PHE A 1 615 ? -27.302 -24.642 21.012 1.00 91.06 615 PHE A N 1
ATOM 4908 C CA . PHE A 1 615 ? -27.945 -23.461 20.446 1.00 91.06 615 PHE A CA 1
ATOM 4909 C C . PHE A 1 615 ? -28.442 -23.699 19.020 1.00 91.06 615 PHE A C 1
ATOM 4911 O O . PHE A 1 615 ? -29.533 -23.258 18.673 1.00 91.06 615 PHE A O 1
ATOM 4918 N N . ASP A 1 616 ? -27.698 -24.459 18.218 1.00 89.44 616 ASP A N 1
ATOM 4919 C CA . ASP A 1 616 ? -28.140 -24.866 16.883 1.00 89.44 616 ASP A CA 1
ATOM 4920 C C . ASP A 1 616 ? -29.399 -25.748 16.940 1.00 89.44 616 ASP A C 1
ATOM 4922 O O . ASP A 1 616 ? -30.405 -25.494 16.272 1.00 89.44 616 ASP A O 1
ATOM 4926 N N . VAL A 1 617 ? -29.401 -26.743 17.834 1.00 89.56 617 VAL A N 1
ATOM 4927 C CA . VAL A 1 617 ? -30.584 -27.579 18.094 1.00 89.56 617 VAL A CA 1
ATOM 4928 C C . VAL A 1 617 ? -31.754 -26.729 18.605 1.00 89.56 617 VAL A C 1
ATOM 4930 O O . VAL A 1 617 ? -32.888 -26.889 18.148 1.00 89.56 617 VAL A O 1
ATOM 4933 N N . PHE A 1 618 ? -31.485 -25.787 19.511 1.00 89.75 618 PHE A N 1
ATOM 4934 C CA . PHE A 1 618 ? -32.480 -24.868 20.055 1.00 89.75 618 PHE A CA 1
ATOM 4935 C C . PHE A 1 618 ? -33.140 -24.027 18.956 1.00 89.75 618 PHE A C 1
ATOM 4937 O O . PHE A 1 618 ? -34.368 -23.994 18.873 1.00 89.75 618 PHE A O 1
ATOM 4944 N N . LEU A 1 619 ? -32.361 -23.391 18.076 1.00 87.38 619 LEU A N 1
ATOM 4945 C CA . LEU A 1 619 ? -32.903 -22.559 17.001 1.00 87.38 619 LEU A CA 1
ATOM 4946 C C . LEU A 1 619 ? -33.783 -23.363 16.042 1.00 87.38 619 LEU A C 1
ATOM 4948 O O . LEU A 1 619 ? -34.890 -22.919 15.730 1.00 87.38 619 LEU A O 1
ATOM 4952 N N . ASN A 1 620 ? -33.343 -24.560 15.644 1.00 85.88 620 ASN A N 1
ATOM 4953 C CA . ASN A 1 620 ? -34.123 -25.462 14.792 1.00 85.88 620 ASN A CA 1
ATOM 4954 C C . ASN A 1 620 ? -35.459 -25.861 15.439 1.00 85.88 620 ASN A C 1
ATOM 4956 O O . ASN A 1 620 ? -36.490 -25.942 14.768 1.00 85.88 620 ASN A O 1
ATOM 4960 N N . ASN A 1 621 ? -35.462 -26.065 16.757 1.00 84.62 621 ASN A N 1
ATOM 4961 C CA . ASN A 1 621 ? -36.651 -26.482 17.490 1.00 84.62 621 ASN A CA 1
ATOM 4962 C C . ASN A 1 621 ? -37.630 -25.340 17.769 1.00 84.62 621 ASN A C 1
ATOM 4964 O O . ASN A 1 621 ? -38.829 -25.614 17.877 1.00 84.62 621 ASN A O 1
ATOM 4968 N N . VAL A 1 622 ? -37.132 -24.108 17.922 1.00 83.00 622 VAL A N 1
ATOM 4969 C CA . VAL A 1 622 ? -37.861 -22.992 18.540 1.00 83.00 622 VAL A CA 1
ATOM 4970 C C . VAL A 1 622 ? -38.229 -21.874 17.555 1.00 83.00 622 VAL A C 1
ATOM 4972 O O . VAL A 1 622 ? -39.333 -21.328 17.650 1.00 83.00 622 VAL A O 1
ATOM 4975 N N . ARG A 1 623 ? -37.381 -21.549 16.565 1.00 77.81 623 ARG A N 1
ATOM 4976 C CA . ARG A 1 623 ? -37.641 -20.421 15.642 1.00 77.81 623 ARG A CA 1
ATOM 4977 C C . ARG A 1 623 ? -38.953 -20.557 14.876 1.00 77.81 623 ARG A C 1
ATOM 4979 O O . ARG A 1 623 ? -39.649 -19.565 14.680 1.00 77.81 623 ARG A O 1
ATOM 4986 N N . GLY A 1 624 ? -39.319 -21.781 14.495 1.00 74.88 624 GLY A N 1
ATOM 4987 C CA . GLY A 1 624 ? -40.508 -22.051 13.683 1.00 74.88 624 GLY A CA 1
ATOM 4988 C C . GLY A 1 624 ? -41.840 -21.643 14.323 1.00 74.88 624 GLY A C 1
ATOM 4989 O O . GLY A 1 624 ? -42.814 -21.488 13.599 1.00 74.88 624 GLY A O 1
ATOM 4990 N N . PHE A 1 625 ? -41.901 -21.456 15.646 1.00 77.62 625 PHE A N 1
ATOM 4991 C CA . PHE A 1 625 ? -43.112 -20.976 16.325 1.00 77.62 625 PHE A CA 1
ATOM 4992 C C . PHE A 1 625 ? -42.897 -19.691 17.140 1.00 77.62 625 PHE A C 1
ATOM 4994 O O . PHE A 1 625 ? -43.878 -19.043 17.487 1.00 77.62 625 PHE A O 1
ATOM 5001 N N . LEU A 1 626 ? -41.650 -19.293 17.434 1.00 74.31 626 LEU A N 1
ATOM 5002 C CA . LEU A 1 626 ? -41.360 -17.993 18.059 1.00 74.31 626 LEU A CA 1
ATOM 5003 C C . LEU A 1 626 ? -41.317 -16.829 17.057 1.00 74.31 626 LEU A C 1
ATOM 5005 O O . LEU A 1 626 ? -41.715 -15.722 17.412 1.00 74.31 626 LEU A O 1
ATOM 5009 N N . CYS A 1 627 ? -40.825 -17.055 15.834 1.00 66.06 627 CYS A N 1
ATOM 5010 C CA . CYS A 1 627 ? -40.601 -15.993 14.840 1.00 66.06 627 CYS A CA 1
ATOM 5011 C C . CYS A 1 627 ? -41.715 -15.901 13.781 1.00 66.06 627 CYS A C 1
ATOM 5013 O O . CYS A 1 627 ? -41.699 -14.997 12.947 1.00 66.06 627 CYS A O 1
ATOM 5015 N N . VAL A 1 628 ? -42.689 -16.817 13.803 1.00 55.84 628 VAL A N 1
ATOM 5016 C CA . VAL A 1 628 ? -43.876 -16.756 12.942 1.00 55.84 628 VAL A CA 1
ATOM 5017 C C . VAL A 1 628 ? -44.914 -15.873 13.632 1.00 55.84 628 VAL A C 1
ATOM 5019 O O . VAL A 1 628 ? -45.540 -16.292 14.604 1.00 55.84 628 VAL A O 1
ATOM 5022 N N . ARG A 1 629 ? -45.048 -14.634 13.152 1.00 44.44 629 ARG A N 1
ATOM 5023 C CA . ARG A 1 629 ? -46.178 -13.752 13.469 1.00 44.44 629 ARG A CA 1
ATOM 5024 C C . ARG A 1 629 ? -47.277 -13.891 12.434 1.00 44.44 629 ARG A C 1
ATOM 5026 O O . ARG A 1 629 ? -46.935 -13.865 11.230 1.00 44.44 629 ARG A O 1
#

Mean predicted aligned error: 9.08 Å

Solvent-accessible surface area (backbone atoms only — not comparable to full-atom values): 34285 Å² total; per-residue (Å²): 141,79,83,82,78,77,79,77,74,82,53,67,66,55,53,53,50,49,49,54,50,39,54,50,48,54,52,49,38,64,70,58,21,63,77,77,82,87,56,86,40,47,62,46,69,68,60,44,52,49,51,47,70,44,54,87,66,39,40,64,68,58,32,52,48,50,55,78,34,41,86,58,86,74,60,74,81,60,59,71,26,28,50,69,67,59,51,53,56,26,52,53,47,25,50,54,42,52,52,49,52,33,50,76,69,68,44,57,91,78,58,54,67,67,44,53,36,50,49,33,53,34,51,35,53,42,41,63,25,54,49,58,54,64,72,86,82,46,95,74,80,31,68,63,58,44,58,44,20,21,75,95,31,70,40,35,58,51,48,53,45,49,53,49,50,53,41,54,55,45,50,62,68,43,73,87,39,67,66,46,47,44,46,43,32,49,36,46,27,59,46,12,65,42,66,75,44,2,39,56,49,54,68,30,67,64,52,55,48,51,40,47,30,53,55,68,58,30,83,49,62,59,69,49,51,66,68,48,34,20,42,47,36,19,19,54,53,29,17,51,72,22,49,84,49,68,73,59,37,53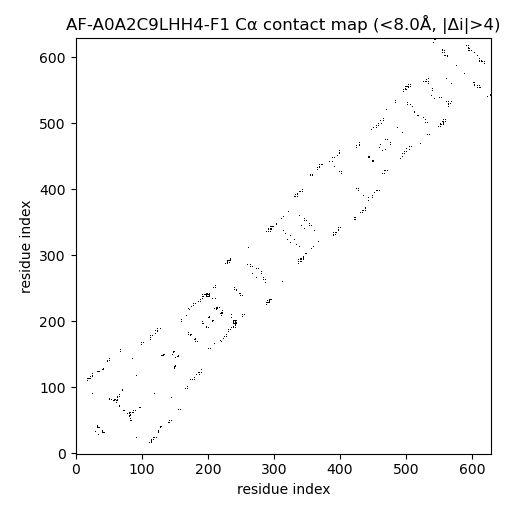,51,50,44,44,38,53,54,49,43,50,51,55,53,51,51,58,45,70,70,28,69,53,36,74,71,63,37,68,71,46,47,53,54,49,50,54,48,46,31,39,51,39,4,49,29,72,40,41,43,79,91,48,26,64,62,54,44,67,63,42,55,69,51,51,58,52,49,42,50,44,46,61,78,40,69,87,40,64,72,59,47,42,51,48,38,50,34,52,25,41,38,38,62,44,34,51,75,62,49,54,73,70,59,42,37,52,51,43,53,50,54,45,51,38,50,52,49,52,32,68,69,53,66,90,64,80,75,93,51,72,67,67,52,51,58,53,54,47,54,45,50,38,36,49,38,51,29,44,43,38,46,50,48,46,66,75,69,50,83,69,86,76,77,77,70,90,68,64,104,77,74,63,50,47,68,56,42,39,53,55,46,48,64,53,47,55,80,74,58,51,83,70,58,54,69,40,66,65,50,33,38,45,52,35,49,40,50,22,50,42,23,65,79,35,40,70,60,55,68,65,44,57,70,69,56,45,52,50,53,52,52,49,42,64,54,34,68,74,48,88,52,64,68,39,31,49,26,40,38,49,25,53,31,34,46,37,54,48,51,51,53,30,65,75,68,71,50,69,77,82,54,49,64,62,51,51,53,50,46,49,51,48,41,56,52,51,50,41,42,70,63,55,44,97,60,68,71,87,49,45,69,58,48,43,44,27,50,51,37,31,39,52,75,36,52,68,61,47,53,50,54,53,52,53,55,42,68,76,44,59,77,90,50,28,63,57,49,54,51,42,52,44,60,42,63,34,91,86,58,66,80,51,98,41,74,69,44,44,54,51,40,41,54,28,46,55,55,34,49,72,72,44,39,79,68,65,56,63,128

Radius of gyration: 31.98 Å; Cα contacts (8 Å, |Δi|>4): 683; chains: 1; bounding box: 81×64×94 Å

pLDDT: mean 87.02, std 11.98, range [32.88, 98.0]

Foldseek 3Di:
DDDDPPPPDPCVVLVVVLVVLLVLLVVLLVQQWPDPPPDQIAGPPVLFVLLQVLLVQADLVLQLVLQLCLCDDDDPVNLRRYRVNSNSVSPLLVVLVVVLVCLVVVVLVSDDLSSLLSSLVSLLRCCRHQAADDPVVDPDGRPSSCQQHHPPHVNNLSVLLSLLVSLQSCLQRVLVPQSSLVSSLVSLLSLLQDLSSLLSNLPHVSLVVVLQCQLVCHPPLVSHDLQSLLSNLLSNVSSLSNDPDPVVSVVSCCSHQVSLLVVQVVLLPDPCVLVVPPVSVVVNLSSLSSLNSLLQNDDLVCLVVNLVSCLVVLVSLLVCCQSVVVDLSSLLSNLSSLLSNLQRRVLNDDQVSLQSNLVSLLSSLVSNLVSLPPDDDPDPPVCLVSLLSSLLSNLSSLQSLCVNVVVCPDPDPPPPDDPPRDHSLNSSLSSLVSRVVSDDPVSCVDPSSVLSVLSSLLSCLQPPVPVLLVRDPVSNVSVLVSLLVQCVDPDPSSVLSSLSNLLSNLVVLVVCVVVVPDPPSNPVSLVSLLVVLVSLCCCLQQHDDDVVCLLSSLLSNLSSCLSPVPSVVVVLVVVLVPDDPVCNVVSVVLVCLLPPPPQDSDNDPVSSVSNSVSSVVSCVSRCVPNHDD

Secondary structure (DSSP, 8-state):
-----------HHHHHHHHHHHHHHHHHHHHHS---SSS-----HHHHHHHHHHGGG--HHHHHHHHT-TT-PPPHHHHTTS-HHHHHHHHHHHHHHHHHHHHHTT-GGGS-HHHHHHHHHHHHHHHHHHSS--GGG-SS--HHHHHHHSTT-HHHHHHHHHHHHHHHHHHHH-TT-HHHHHHHHHHHHHHHHSHHHHHHHTT-HHHHHHHHHHHHT-TTGGG--HHHHHHHHHHHHHHHTT---HHHHHHHHIIIIIHHHHHHHHHHT-HHHHTT-HHHHHHHHHHHHHHHHHHHT--TTTHHHHHHHHHHHHHHHHHHHHHTTT-HHHHHHHHHHHHHHHHHHGGG--HHHHHHHHHHHHHHHHHHHHHHTT---S-HHHHHHHHHHHHHHHHHHHHHHTHHHHH-----------TT---HHHHHHHHHHHHGGG--TTGGGSHHHHHHHHHHHHHHHHH-HHHHHTS-HHHHHHHHHHHHHHTT-S-HHHHHHHHHHHHHHHHHHHHHHHHT--TTTHHHHHHHHHHHHHHHHIIIIIS---GGGHHHHHHHHHHHHHH-HHHHHHHHHHHHHHS-HHHHHHHHHHHHHHS-TTS-SS--HHHHHHHHHHHHHHHHHHHHHHS--

Sequence (629 aa):
MVSSHETTVDISGLHSLQEDIHWSILVAGNLLADGDDGETPSIPSSIMKYSISQSKYIDLNLTLKILSSPGHKLDPAHEMNVDPVIRLIAAIFRMCEVENQAIEAKLNEFLSPQVSSTIMWYLERWSDAYLLHDEMEYTEMSLALAASFGMDTDGVKWTVNFILQKIVATLSVWGSEPQLISDTLELLIDMAEQRSRAVYVSQSEVLWKLATLESNQEHPVSTLSPLARRQFMKAMILAGCGIKDSNREEQYWKLLLRSNHERFLMLVESPDYIAGKELSRQQFLYHLETLIGVSTATQNTIAKEMFQFMAPLLNHVIKAVDIHHNYEDIITTSFELFSEVVSKMLPYLKTADSNTLYQLCLSAIQTYARHNLGRQCISADDEQETKFKDIILIMEMLTNLMSKDMLNFKKDDQETIGDHCIDGATVVVYGLELIVPLMSAEMLKFPVLCSCYFQLISYLADLYSEKFCQLPHQLFNSIMASIELGFNCYAKETVEHCFQTINNLAEYFLKISLASLNPQVQPNLQSTLGHFLKVLFKMLILDNFDLQLQEVGSTTLFCLICCNQDLYKDLVNQLIQVQPEEYKNRLLQAFNELTPPTLQLSVTRPNKIAFRTNFDVFLNNVRGFLCVR

InterPro domains:
  IPR011989 Armadillo-like helical [G3DSA:1.25.10.10] (161-627)
  IPR016024 Armadillo-type fold [SSF48371] (85-587)
  IPR044189 Exportin 4/7-like [PTHR12596] (16-626)

Nearest PDB structures (foldseek):
  5dlq-assembly1_B  TM=9.268E-01  e=1.477E-31  Mus musculus
  5dlq-assembly2_A  TM=9.441E-01  e=9.619E-26  Mus musculus
  3wyf-assembly2_F  TM=4.696E-01  e=4.996E-05  Saccharomyces cerevisiae S288C
  6xwx-assembly3_E  TM=3.601E-01  e=9.967E-03  Thermochaetoides thermophila DSM 1495
  8qai-assembly2_B  TM=2.582E-01  e=3.855E+00  synthetic construct

Organism: Biomphalaria glabrata (NCBI:txid6526)